Protein 6LSU (pdb70)

B-factor: mean 80.91, std 29.9, range [38.5, 230.66]

Radius of gyration: 33.86 Å; Cα contacts (8 Å, |Δi|>4): 928; chains: 1; bounding box: 69×54×103 Å

Foldseek 3Di:
DDDDDDDPCCCLPPPLLVLLCQLQPVPDVVRVLVSLVVLLVCCLPPLQSCLVRRVVSLLNSCVVCVVPPSSLLSSLQSLLLSLFNDDDDDSSPLVVLLVLLDVVQFDALCVVDVDLRGDVSNVSSLVVCLVPLVNLVSLLVQCVPPDPSSLLSSLSVLSSSLSPPVVSSLVSQVVDPVSLLSLLCLCVPPDVSSNLSSLSSLSSNLAPPLPSLVVNLVSVNLVSLLVVCVVQPQLPRFVSLSSSLSSLCSSLAVHLVSLVSCLVVPNLVSLLVSLQVCDDPPDRDDDDSRSLSSNLSSLVSLLSNLPPPDPCNLVSLVSNVVYCNLVSLLCQLPPDSHDLSSNLSSLVSNLSSQAPHCVSLVVLQVAWDWDAADPPDPCDPVSHHRIDTHRSLQVLLCCLQPVPPPHDVSNNVSSLSSVCSSCHPPVVVLVVVLVVLLVVVCCCFPVVVPCVDRHLCCQQQEADVCCLVRVSSLVSSLLVLLSLCPPPDDPSVVVLVSQQQRAGDYCVHTRLVSLLVQLLVCLPPPDVLNNLSSLLSLLSSLQVPLVSLLSNLLCVVSLVSLLVSLDDDPPDALQSNLSSLLSLLRSLLSADCPRNCGNVNSLCVSCVSQNLVNNLVSLVCNCPPHLVVPDDLDQPPQRPADADPVGDHSDRDNNSSVVVCVVCSVCSSCSSPPDD

Organism: Saccharomyces cerevisiae (strain ATCC 204508 / S288c) (NCBI:txid559292)

Secondary structure (DSSP, 8-state):
---S---HHHIIIIIHHHHHHHHHH-SSHHHHHHHHHHHHHHHHH-HHHHHHHHHHHHHHHHHHSTT-HHHHHHHHHHHHHHT---SSS-TT-HHHHHHHHHHTTS---TTT-------HHHHHHHHHHHH-HHHHHHHHHHTTSS-HHHHHHHHHHHHHHHTT-HHHHHHHHHHSTTHHHHHHHHTT-SSHHHHHHHHHHHHHHHTT-HHHHHHHHTT-HHHHHHHHHHHHTGGG--HHHHHHHHHHHHHHTT-HHHHHHHHHTT-HHHHHHHHTTT--SSS-----HHHHHHHHHHHHHHHHHT-TTSTTHHHHHHHHHTSSHHHHHHHHHH-SS--TTHHHHHHHHHHHHHTT-HHHHHHHTT-EEEEE--SS--SSTTT--SEEEEEHHHHHHHHHHH-TTTS-HHHHHHHHHHHHHHHTT-HHHHHHHHHHHHHHHHIIIIITT------HHHHHHS--TTGGGSHHHHHHHHHHHHHHH-TTSTTHHHHHHHHHT-EE----EEHHHHHHHHHHTTTT-SSSHHHHHHHHHHHHHHTT-HHHHHHHHT-HHHHHHHHHHH---TTS-HHHHHHHHHHHHHHHHT--TTSSS-HHHHHHHHHHHH-HHHHHHHHHHHHHHSGGGS----SS--SS--B-SS--BS--S-HHHHHHHHHTHHHHHTSSSS--

Structure (mmCIF, N/CA/C/O backbone):
data_6LSU
#
_entry.id   6LSU
#
_cell.length_a   104.376
_cell.length_b   104.376
_cell.length_c   231.842
_cell.angle_alpha   90.000
_cell.angle_beta   90.000
_cell.angle_gamma   120.000
#
_symmetry.space_group_name_H-M   'P 31 2 1'
#
loop_
_entity.id
_entity.type
_entity.pdbx_description
1 polymer 'Intracellular protein transport protein USO1'
2 water water
#
loop_
_atom_site.group_PDB
_atom_site.id
_atom_site.type_symbol
_atom_site.label_atom_id
_atom_site.label_alt_id
_atom_site.label_comp_id
_atom_site.label_asym_id
_atom_site.label_entity_id
_atom_site.label_seq_id
_atom_site.pdbx_PDB_ins_code
_atom_site.Cartn_x
_atom_site.Cartn_y
_atom_site.Cartn_z
_atom_site.occupancy
_atom_site.B_iso_or_equiv
_atom_site.auth_seq_id
_atom_site.auth_comp_id
_atom_site.auth_asym_id
_atom_site.auth_atom_id
_atom_site.pdbx_PDB_model_num
ATOM 1 N N . GLN A 1 10 ? -19.736 -7.143 -71.178 1.00 154.75 5 GLN A N 1
ATOM 2 C CA . GLN A 1 10 ? -19.674 -7.489 -72.635 1.00 166.05 5 GLN A CA 1
ATOM 3 C C . GLN A 1 10 ? -21.048 -7.810 -73.201 1.00 154.43 5 GLN A C 1
ATOM 4 O O . GLN A 1 10 ? -21.760 -8.614 -72.557 1.00 146.15 5 GLN A O 1
ATOM 10 N N . GLY A 1 11 ? -21.354 -7.262 -74.385 1.00 142.05 6 GLY A N 1
ATOM 11 C CA . GLY A 1 11 ? -22.593 -7.560 -75.130 1.00 138.74 6 GLY A CA 1
ATOM 12 C C . GLY A 1 11 ? -23.315 -6.300 -75.554 1.00 134.09 6 GLY A C 1
ATOM 13 O O . GLY A 1 11 ? -22.639 -5.300 -75.846 1.00 139.76 6 GLY A O 1
ATOM 14 N N . LEU A 1 12 ? -24.647 -6.362 -75.549 1.00 137.84 7 LEU A N 1
ATOM 15 C CA . LEU A 1 12 ? -25.585 -5.299 -75.990 1.00 134.03 7 LEU A CA 1
ATOM 16 C C . LEU A 1 12 ? -26.684 -5.192 -74.926 1.00 135.38 7 LEU A C 1
ATOM 17 O O . LEU A 1 12 ? -26.584 -5.910 -73.905 1.00 120.59 7 LEU A O 1
ATOM 22 N N . ILE A 1 13 ? -27.715 -4.380 -75.174 1.00 147.15 8 ILE A N 1
ATOM 23 C CA . ILE A 1 13 ? -28.795 -4.072 -74.184 1.00 152.21 8 ILE A CA 1
ATOM 24 C C . ILE A 1 13 ? -30.047 -4.934 -74.451 1.00 160.25 8 ILE A C 1
ATOM 25 O O . ILE A 1 13 ? -30.632 -5.415 -73.453 1.00 157.75 8 ILE A O 1
ATOM 30 N N . GLN A 1 14 ? -30.465 -5.116 -75.716 1.00 165.56 9 GLN A N 1
ATOM 31 C CA . GLN A 1 14 ? -31.623 -5.982 -76.102 1.00 163.63 9 GLN A CA 1
ATOM 32 C C . GLN A 1 14 ? -31.109 -7.290 -76.716 1.00 161.57 9 GLN A C 1
ATOM 33 O O . GLN A 1 14 ? -30.688 -7.268 -77.892 1.00 168.66 9 GLN A O 1
ATOM 39 N N . GLN A 1 15 ? -31.180 -8.389 -75.958 1.00 152.09 10 GLN A N 1
ATOM 40 C CA . GLN A 1 15 ? -30.769 -9.753 -76.394 1.00 150.14 10 GLN A CA 1
ATOM 41 C C . GLN A 1 15 ? -31.887 -10.739 -76.061 1.00 144.76 10 GLN A C 1
ATOM 42 O O . GLN A 1 15 ? -32.005 -11.144 -74.904 1.00 149.23 10 GLN A O 1
ATOM 48 N N . PRO A 1 16 ? -32.725 -11.179 -77.038 1.00 133.31 11 PRO A N 1
ATOM 49 C CA . PRO A 1 16 ? -33.887 -12.023 -76.728 1.00 125.91 11 PRO A CA 1
ATOM 50 C C . PRO A 1 16 ? -33.500 -13.320 -75.991 1.00 116.83 11 PRO A C 1
ATOM 51 O O . PRO A 1 16 ? -32.578 -14.015 -76.428 1.00 103.85 11 PRO A O 1
ATOM 55 N N . LYS A 1 17 ? -34.221 -13.636 -74.908 1.00 111.94 12 LYS A N 1
ATOM 56 C CA . LYS A 1 17 ? -33.855 -14.754 -73.992 1.00 109.21 12 LYS A CA 1
ATOM 57 C C . LYS A 1 17 ? -33.633 -16.017 -74.835 1.00 107.74 12 LYS A C 1
ATOM 58 O O . LYS A 1 17 ? -32.638 -16.733 -74.589 1.00 95.54 12 LYS A O 1
ATOM 64 N N . ILE A 1 18 ? -34.492 -16.230 -75.838 1.00 113.84 13 ILE A N 1
ATOM 65 C CA . ILE A 1 18 ? -34.603 -17.525 -76.572 1.00 115.34 13 ILE A CA 1
ATOM 66 C C . ILE A 1 18 ? -33.283 -17.793 -77.319 1.00 107.77 13 ILE A C 1
ATOM 67 O O . ILE A 1 18 ? -32.825 -18.962 -77.258 1.00 106.21 13 ILE A O 1
ATOM 72 N N . GLN A 1 19 ? -32.627 -16.779 -77.901 1.00 102.08 14 GLN A N 1
ATOM 73 C CA . GLN A 1 19 ? -31.324 -16.988 -78.602 1.00 110.54 14 GLN A CA 1
ATOM 74 C C . GLN A 1 19 ? -30.193 -17.284 -77.596 1.00 109.50 14 GLN A C 1
ATOM 75 O O . GLN A 1 19 ? -29.257 -18.061 -77.958 1.00 105.86 14 GLN A O 1
ATOM 81 N N . SER A 1 20 ? -30.234 -16.683 -76.400 1.00 99.67 15 SER A N 1
ATOM 82 C CA . SER A 1 20 ? -29.125 -16.720 -75.406 1.00 101.88 15 SER A CA 1
ATOM 83 C C . SER A 1 20 ? -29.007 -18.136 -74.817 1.00 94.13 15 SER A C 1
ATOM 84 O O . SER A 1 20 ? -27.860 -18.712 -74.757 1.00 81.09 15 SER A O 1
ATOM 87 N N . VAL A 1 21 ? -30.170 -18.655 -74.401 1.00 89.94 16 VAL A N 1
ATOM 88 C CA . VAL A 1 21 ? -30.389 -19.997 -73.788 1.00 94.93 16 VAL A CA 1
ATOM 89 C C . VAL A 1 21 ? -30.104 -21.084 -74.827 1.00 98.57 16 VAL A C 1
ATOM 90 O O . VAL A 1 21 ? -29.390 -22.050 -74.486 1.00 101.01 16 VAL A O 1
ATOM 94 N N . ASP A 1 22 ? -30.628 -20.923 -76.044 1.00 104.66 17 ASP A N 1
ATOM 95 C CA . ASP A 1 22 ? -30.581 -21.960 -77.106 1.00 109.80 17 ASP A CA 1
ATOM 96 C C . ASP A 1 22 ? -29.223 -21.941 -77.822 1.00 104.25 17 ASP A C 1
ATOM 97 O O . ASP A 1 22 ? -28.767 -23.045 -78.220 1.00 107.31 17 ASP A O 1
ATOM 102 N N . GLU A 1 23 ? -28.593 -20.770 -78.002 1.00 104.52 18 GLU A N 1
ATOM 103 C CA . GLU A 1 23 ? -27.411 -20.643 -78.908 1.00 103.92 18 GLU A CA 1
ATOM 104 C C . GLU A 1 23 ? -26.158 -20.258 -78.107 1.00 97.84 18 GLU A C 1
ATOM 105 O O . GLU A 1 23 ? -25.195 -21.065 -78.143 1.00 88.12 18 GLU A O 1
ATOM 111 N N . THR A 1 24 ? -26.150 -19.120 -77.396 1.00 90.33 19 THR A N 1
ATOM 112 C CA . THR A 1 24 ? -24.895 -18.502 -76.874 1.00 85.38 19 THR A CA 1
ATOM 113 C C . THR A 1 24 ? -24.359 -19.280 -75.662 1.00 76.18 19 THR A C 1
ATOM 114 O O . THR A 1 24 ? -23.193 -19.746 -75.672 1.00 67.54 19 THR A O 1
ATOM 118 N N . ILE A 1 25 ? -25.164 -19.405 -74.615 1.00 73.36 20 ILE A N 1
ATOM 119 C CA . ILE A 1 25 ? -24.697 -20.024 -73.337 1.00 73.95 20 ILE A CA 1
ATOM 120 C C . ILE A 1 25 ? -24.180 -21.441 -73.591 1.00 77.30 20 ILE A C 1
ATOM 121 O O . ILE A 1 25 ? -23.082 -21.828 -73.139 1.00 74.96 20 ILE A O 1
ATOM 126 N N . PRO A 1 26 ? -24.958 -22.266 -74.338 1.00 81.47 21 PRO A N 1
ATOM 127 C CA . PRO A 1 26 ? -24.577 -23.651 -74.633 1.00 73.96 21 PRO A CA 1
ATOM 128 C C . PRO A 1 26 ? -23.249 -23.723 -75.394 1.00 71.29 21 PRO A C 1
ATOM 129 O O . PRO A 1 26 ? -22.439 -24.611 -75.140 1.00 73.49 21 PRO A O 1
ATOM 133 N N . THR A 1 27 ? -23.061 -22.790 -76.318 1.00 68.20 22 THR A N 1
ATOM 134 C CA . THR A 1 27 ? -21.828 -22.685 -77.138 1.00 72.66 22 THR A CA 1
ATOM 135 C C . THR A 1 27 ? -20.649 -22.363 -76.226 1.00 75.10 22 THR A C 1
ATOM 136 O O . THR A 1 27 ? -19.598 -23.046 -76.315 1.00 72.14 22 THR A O 1
ATOM 140 N N . LEU A 1 28 ? -20.849 -21.362 -75.365 1.00 77.41 23 LEU A N 1
ATOM 141 C CA . LEU A 1 28 ? -19.882 -20.948 -74.322 1.00 67.59 23 LEU A CA 1
ATOM 142 C C . LEU A 1 28 ? -19.637 -22.111 -73.374 1.00 69.12 23 LEU A C 1
ATOM 143 O O . LEU A 1 28 ? -18.443 -22.397 -73.064 1.00 72.19 23 LEU A O 1
ATOM 148 N N . CYS A 1 29 ? -20.686 -22.819 -72.951 1.00 67.25 24 CYS A N 1
ATOM 149 C CA . CYS A 1 29 ? -20.463 -23.987 -72.056 1.00 73.36 24 CYS A CA 1
ATOM 150 C C . CYS A 1 29 ? -19.526 -24.987 -72.731 1.00 72.16 24 CYS A C 1
ATOM 151 O O . CYS A 1 29 ? -18.674 -25.564 -71.975 1.00 67.61 24 CYS A O 1
ATOM 154 N N . ASP A 1 30 ? -19.729 -25.200 -74.051 1.00 71.61 25 ASP A N 1
ATOM 155 C CA . ASP A 1 30 ? -18.980 -26.143 -74.932 1.00 72.57 25 ASP A CA 1
ATOM 156 C C . ASP A 1 30 ? -17.522 -25.698 -74.986 1.00 70.45 25 ASP A C 1
ATOM 157 O O . ASP A 1 30 ? -16.609 -26.531 -74.699 1.00 66.42 25 ASP A O 1
ATOM 162 N N . ARG A 1 31 ? -17.318 -24.411 -75.276 1.00 75.69 26 ARG A N 1
ATOM 163 C CA . ARG A 1 31 ? -15.982 -23.759 -75.323 1.00 85.66 26 ARG A CA 1
ATOM 164 C C . ARG A 1 31 ? -15.272 -23.904 -73.966 1.00 87.01 26 ARG A C 1
ATOM 165 O O . ARG A 1 31 ? -14.014 -24.111 -73.974 1.00 83.27 26 ARG A O 1
ATOM 173 N N . VAL A 1 32 ? -16.000 -23.767 -72.844 1.00 80.69 27 VAL A N 1
ATOM 174 C CA . VAL A 1 32 ? -15.364 -23.816 -71.482 1.00 86.93 27 VAL A CA 1
ATOM 175 C C . VAL A 1 32 ? -14.746 -25.203 -71.296 1.00 82.26 27 VAL A C 1
ATOM 176 O O . VAL A 1 32 ? -13.657 -25.323 -70.731 1.00 83.69 27 VAL A O 1
ATOM 180 N N . GLU A 1 33 ? -15.471 -26.229 -71.719 1.00 90.87 28 GLU A N 1
ATOM 181 C CA . GLU A 1 33 ? -15.085 -27.630 -71.443 1.00 94.47 28 GLU A CA 1
ATOM 182 C C . GLU A 1 33 ? -14.113 -28.139 -72.513 1.00 92.08 28 GLU A C 1
ATOM 183 O O . GLU A 1 33 ? -13.236 -28.950 -72.132 1.00 78.35 28 GLU A O 1
ATOM 189 N N . ASN A 1 34 ? -14.221 -27.670 -73.772 1.00 94.06 29 ASN A N 1
ATOM 190 C CA . ASN A 1 34 ? -13.654 -28.432 -74.922 1.00 96.88 29 ASN A CA 1
ATOM 191 C C . ASN A 1 34 ? -12.478 -27.725 -75.614 1.00 91.09 29 ASN A C 1
ATOM 192 O O . ASN A 1 34 ? -11.519 -28.445 -75.947 1.00 97.24 29 ASN A O 1
ATOM 197 N N . SER A 1 35 ? -12.510 -26.409 -75.821 1.00 85.65 30 SER A N 1
ATOM 198 C CA . SER A 1 35 ? -11.337 -25.634 -76.306 1.00 80.90 30 SER A CA 1
ATOM 199 C C . SER A 1 35 ? -10.056 -26.237 -75.711 1.00 85.65 30 SER A C 1
ATOM 200 O O . SER A 1 35 ? -10.054 -26.562 -74.513 1.00 91.97 30 SER A O 1
ATOM 203 N N . THR A 1 36 ? -9.012 -26.407 -76.522 1.00 90.51 31 THR A N 1
ATOM 204 C CA . THR A 1 36 ? -7.724 -27.074 -76.161 1.00 90.96 31 THR A CA 1
ATOM 205 C C . THR A 1 36 ? -6.713 -26.021 -75.696 1.00 92.40 31 THR A C 1
ATOM 206 O O . THR A 1 36 ? -5.604 -26.400 -75.212 1.00 81.17 31 THR A O 1
ATOM 210 N N . LEU A 1 37 ? -7.109 -24.748 -75.799 1.00 102.33 32 LEU A N 1
ATOM 211 C CA . LEU A 1 37 ? -6.320 -23.559 -75.383 1.00 105.89 32 LEU A CA 1
ATOM 212 C C . LEU A 1 37 ? -6.958 -22.950 -74.114 1.00 101.19 32 LEU A C 1
ATOM 213 O O . LEU A 1 37 ? -8.077 -22.380 -74.192 1.00 85.97 32 LEU A O 1
ATOM 218 N N . ILE A 1 38 ? -6.270 -23.071 -72.966 1.00 106.07 33 ILE A N 1
ATOM 219 C CA . ILE A 1 38 ? -6.671 -22.458 -71.655 1.00 100.98 33 ILE A CA 1
ATOM 220 C C . ILE A 1 38 ? -7.139 -21.022 -71.917 1.00 98.56 33 ILE A C 1
ATOM 221 O O . ILE A 1 38 ? -8.214 -20.652 -71.402 1.00 111.54 33 ILE A O 1
ATOM 226 N N . SER A 1 39 ? -6.406 -20.279 -72.738 1.00 85.42 34 SER A N 1
ATOM 227 C CA . SER A 1 39 ? -6.745 -18.900 -73.166 1.00 93.87 34 SER A CA 1
ATOM 228 C C . SER A 1 39 ? -8.229 -18.824 -73.580 1.00 92.73 34 SER A C 1
ATOM 229 O O . SER A 1 39 ? -8.915 -17.893 -73.145 1.00 85.14 34 SER A O 1
ATOM 232 N N . ASP A 1 40 ? -8.736 -19.762 -74.381 1.00 94.77 35 ASP A N 1
ATOM 233 C CA . ASP A 1 40 ? -10.108 -19.657 -74.955 1.00 102.11 35 ASP A CA 1
ATOM 234 C C . ASP A 1 40 ? -11.123 -20.227 -73.960 1.00 90.35 35 ASP A C 1
ATOM 235 O O . ASP A 1 40 ? -12.267 -19.704 -73.907 1.00 78.54 35 ASP A O 1
ATOM 240 N N . ARG A 1 41 ? -10.732 -21.259 -73.210 1.00 86.88 36 ARG A N 1
ATOM 241 C CA . ARG A 1 41 ? -11.549 -21.809 -72.101 1.00 86.04 36 ARG A CA 1
ATOM 242 C C . ARG A 1 41 ? -11.818 -20.705 -71.075 1.00 91.59 36 ARG A C 1
ATOM 243 O O . ARG A 1 41 ? -13.021 -20.373 -70.834 1.00 77.68 36 ARG A O 1
ATOM 251 N N . ARG A 1 42 ? -10.730 -20.165 -70.511 1.00 85.72 37 ARG A N 1
ATOM 252 C CA . ARG A 1 42 ? -10.736 -18.945 -69.663 1.00 84.13 37 ARG A CA 1
ATOM 253 C C . ARG A 1 42 ? -11.717 -17.938 -70.279 1.00 75.07 37 ARG A C 1
ATOM 254 O O . ARG A 1 42 ? -12.702 -17.605 -69.615 1.00 87.58 37 ARG A O 1
ATOM 262 N N . SER A 1 43 ? -11.566 -17.552 -71.540 1.00 69.43 38 SER A N 1
ATOM 263 C CA . SER A 1 43 ? -12.429 -16.505 -72.179 1.00 71.85 38 SER A CA 1
ATOM 264 C C . SER A 1 43 ? -13.901 -16.954 -72.191 1.00 74.28 38 SER A C 1
ATOM 265 O O . SER A 1 43 ? -14.795 -16.093 -72.113 1.00 70.73 38 SER A O 1
ATOM 268 N N . ALA A 1 44 ? -14.165 -18.263 -72.333 1.00 74.68 39 ALA A N 1
ATOM 269 C CA . ALA A 1 44 ? -15.549 -18.792 -72.374 1.00 73.70 39 ALA A CA 1
ATOM 270 C C . ALA A 1 44 ? -16.189 -18.598 -71.002 1.00 69.73 39 ALA A C 1
ATOM 271 O O . ALA A 1 44 ? -17.341 -18.120 -70.943 1.00 66.17 39 ALA A O 1
ATOM 273 N N . VAL A 1 45 ? -15.427 -18.888 -69.941 1.00 71.51 40 VAL A N 1
ATOM 274 C CA . VAL A 1 45 ? -15.840 -18.635 -68.525 1.00 69.21 40 VAL A CA 1
ATOM 275 C C . VAL A 1 45 ? -16.249 -17.170 -68.338 1.00 68.31 40 VAL A C 1
ATOM 276 O O . VAL A 1 45 ? -17.239 -16.941 -67.632 1.00 74.96 40 VAL A O 1
ATOM 280 N N . LEU A 1 46 ? -15.548 -16.208 -68.935 1.00 65.62 41 LEU A N 1
ATOM 281 C CA . LEU A 1 46 ? -15.868 -14.785 -68.696 1.00 69.68 41 LEU A CA 1
ATOM 282 C C . LEU A 1 46 ? -17.137 -14.460 -69.458 1.00 68.47 41 LEU A C 1
ATOM 283 O O . LEU A 1 46 ? -17.969 -13.665 -68.927 1.00 68.65 41 LEU A O 1
ATOM 288 N N . GLY A 1 47 ? -17.313 -15.098 -70.611 1.00 67.36 42 GLY A N 1
ATOM 289 C CA . GLY A 1 47 ? -18.585 -15.045 -71.348 1.00 66.83 42 GLY A CA 1
ATOM 290 C C . GLY A 1 47 ? -19.728 -15.536 -70.489 1.00 62.97 42 GLY A C 1
ATOM 291 O O . GLY A 1 47 ? -20.751 -14.852 -70.410 1.00 71.25 42 GLY A O 1
ATOM 292 N N . LEU A 1 48 ? -19.549 -16.657 -69.804 1.00 63.46 43 LEU A N 1
ATOM 293 C CA . LEU A 1 48 ? -20.587 -17.191 -68.890 1.00 69.13 43 LEU A CA 1
ATOM 294 C C . LEU A 1 48 ? -20.796 -16.202 -67.734 1.00 75.40 43 LEU A C 1
ATOM 295 O O . LEU A 1 48 ? -21.977 -15.943 -67.359 1.00 67.82 43 LEU A O 1
ATOM 300 N N . LYS A 1 49 ? -19.695 -15.650 -67.201 1.00 74.82 44 LYS A N 1
ATOM 301 C CA . LYS A 1 49 ? -19.727 -14.747 -66.018 1.00 72.35 44 LYS A CA 1
ATOM 302 C C . LYS A 1 49 ? -20.665 -13.576 -66.330 1.00 69.13 44 LYS A C 1
ATOM 303 O O . LYS A 1 49 ? -21.529 -13.260 -65.491 1.00 69.13 44 LYS A O 1
ATOM 309 N N . ALA A 1 50 ? -20.565 -12.995 -67.524 1.00 61.34 45 ALA A N 1
ATOM 310 C CA . ALA A 1 50 ? -21.452 -11.896 -67.973 1.00 71.72 45 ALA A CA 1
ATOM 311 C C . ALA A 1 50 ? -22.926 -12.349 -67.965 1.00 77.63 45 ALA A C 1
ATOM 312 O O . ALA A 1 50 ? -23.786 -11.627 -67.426 1.00 84.07 45 ALA A O 1
ATOM 314 N N . PHE A 1 51 ? -23.249 -13.507 -68.540 1.00 81.18 46 PHE A N 1
ATOM 315 C CA . PHE A 1 51 ? -24.661 -13.997 -68.607 1.00 78.54 46 PHE A CA 1
ATOM 316 C C . PHE A 1 51 ? -25.211 -14.359 -67.212 1.00 72.24 46 PHE A C 1
ATOM 317 O O . PHE A 1 51 ? -26.473 -14.433 -67.034 1.00 73.23 46 PHE A O 1
ATOM 325 N N . SER A 1 52 ? -24.321 -14.635 -66.261 1.00 61.55 47 SER A N 1
ATOM 326 C CA . SER A 1 52 ? -24.691 -15.061 -64.892 1.00 70.53 47 SER A CA 1
ATOM 327 C C . SER A 1 52 ? -25.518 -13.991 -64.194 1.00 72.85 47 SER A C 1
ATOM 328 O O . SER A 1 52 ? -26.345 -14.378 -63.352 1.00 73.72 47 SER A O 1
ATOM 331 N N . ARG A 1 53 ? -25.324 -12.723 -64.551 1.00 82.28 48 ARG A N 1
ATOM 332 C CA . ARG A 1 53 ? -26.056 -11.605 -63.912 1.00 89.57 48 ARG A CA 1
ATOM 333 C C . ARG A 1 53 ? -27.517 -11.696 -64.384 1.00 88.44 48 ARG A C 1
ATOM 334 O O . ARG A 1 53 ? -28.395 -11.784 -63.506 1.00 90.92 48 ARG A O 1
ATOM 342 N N . GLN A 1 54 ? -27.779 -11.774 -65.698 1.00 98.29 49 GLN A N 1
ATOM 343 C CA . GLN A 1 54 ? -29.168 -11.875 -66.252 1.00 101.38 49 GLN A CA 1
ATOM 344 C C . GLN A 1 54 ? -29.661 -13.330 -66.182 1.00 90.52 49 GLN A C 1
ATOM 345 O O . GLN A 1 54 ? -30.739 -13.528 -65.607 1.00 75.02 49 GLN A O 1
ATOM 351 N N . TYR A 1 55 ? -28.919 -14.313 -66.735 1.00 82.23 50 TYR A N 1
ATOM 352 C CA . TYR A 1 55 ? -29.467 -15.679 -66.988 1.00 80.31 50 TYR A CA 1
ATOM 353 C C . TYR A 1 55 ? -28.885 -16.699 -66.013 1.00 77.61 50 TYR A C 1
ATOM 354 O O . TYR A 1 55 ? -28.436 -17.780 -66.425 1.00 78.64 50 TYR A O 1
ATOM 363 N N . ARG A 1 56 ? -28.991 -16.370 -64.727 1.00 73.40 51 ARG A N 1
ATOM 364 C CA . ARG A 1 56 ? -28.442 -17.173 -63.615 1.00 70.39 51 ARG A CA 1
ATOM 365 C C . ARG A 1 56 ? -28.742 -18.661 -63.861 1.00 78.66 51 ARG A C 1
ATOM 366 O O . ARG A 1 56 ? -27.750 -19.459 -63.991 1.00 76.15 51 ARG A O 1
ATOM 374 N N . GLU A 1 57 ? -30.032 -19.025 -63.944 1.00 77.15 52 GLU A N 1
ATOM 375 C CA . GLU A 1 57 ? -30.487 -20.448 -63.866 1.00 82.50 52 GLU A CA 1
ATOM 376 C C . GLU A 1 57 ? -30.166 -21.161 -65.195 1.00 73.90 52 GLU A C 1
ATOM 377 O O . GLU A 1 57 ? -29.580 -22.273 -65.184 1.00 74.22 52 GLU A O 1
ATOM 383 N N . SER A 1 58 ? -30.401 -20.522 -66.329 1.00 70.35 53 SER A N 1
ATOM 384 C CA . SER A 1 58 ? -29.891 -21.048 -67.633 1.00 71.91 53 SER A CA 1
ATOM 385 C C . SER A 1 58 ? -28.423 -21.490 -67.484 1.00 76.02 53 SER A C 1
ATOM 386 O O . SER A 1 58 ? -28.107 -22.637 -67.901 1.00 84.49 53 SER A O 1
ATOM 389 N N . VAL A 1 59 ? -27.551 -20.670 -66.869 1.00 73.51 54 VAL A N 1
ATOM 390 C CA . VAL A 1 59 ? -26.076 -20.943 -66.775 1.00 65.06 54 VAL A CA 1
ATOM 391 C C . VAL A 1 59 ? -25.865 -22.031 -65.729 1.00 65.63 54 VAL A C 1
ATOM 392 O O . VAL A 1 59 ? -24.914 -22.821 -65.839 1.00 64.50 54 VAL A O 1
ATOM 396 N N . ILE A 1 60 ? -26.725 -22.103 -64.725 1.00 70.68 55 ILE A N 1
ATOM 397 C CA . ILE A 1 60 ? -26.549 -23.163 -63.702 1.00 76.26 55 ILE A CA 1
ATOM 398 C C . ILE A 1 60 ? -26.751 -24.522 -64.387 1.00 76.78 55 ILE A C 1
ATOM 399 O O . ILE A 1 60 ? -25.862 -25.360 -64.239 1.00 73.33 55 ILE A O 1
ATOM 404 N N . ALA A 1 61 ? -27.856 -24.688 -65.127 1.00 81.58 56 ALA A N 1
ATOM 405 C CA . ALA A 1 61 ? -28.282 -25.918 -65.850 1.00 78.48 56 ALA A CA 1
ATOM 406 C C . ALA A 1 61 ? -27.270 -26.298 -66.933 1.00 72.77 56 ALA A C 1
ATOM 407 O O . ALA A 1 61 ? -26.779 -27.436 -66.931 1.00 81.19 56 ALA A O 1
ATOM 409 N N . SER A 1 62 ? -26.953 -25.336 -67.789 1.00 68.70 57 SER A N 1
ATOM 410 C CA . SER A 1 62 ? -25.992 -25.457 -68.909 1.00 68.40 57 SER A CA 1
ATOM 411 C C . SER A 1 62 ? -24.538 -25.470 -68.407 1.00 72.89 57 SER A C 1
ATOM 412 O O . SER A 1 62 ? -23.752 -26.291 -68.917 1.00 73.78 57 SER A O 1
ATOM 415 N N . GLY A 1 63 ? -24.173 -24.578 -67.461 1.00 75.32 58 GLY A N 1
ATOM 416 C CA . GLY A 1 63 ? -22.782 -24.105 -67.249 1.00 67.64 58 GLY A CA 1
ATOM 417 C C . GLY A 1 63 ? -22.089 -24.820 -66.103 1.00 64.36 58 GLY A C 1
ATOM 418 O O . GLY A 1 63 ? -20.838 -24.931 -66.124 1.00 59.31 58 GLY A O 1
ATOM 419 N N . LEU A 1 64 ? -22.867 -25.368 -65.162 1.00 62.15 59 LEU A N 1
ATOM 420 C CA . LEU A 1 64 ? -22.313 -25.684 -63.836 1.00 66.41 59 LEU A CA 1
ATOM 421 C C . LEU A 1 64 ? -21.293 -26.810 -63.964 1.00 67.31 59 LEU A C 1
ATOM 422 O O . LEU A 1 64 ? -20.171 -26.638 -63.447 1.00 76.47 59 LEU A O 1
ATOM 427 N N . LYS A 1 65 ? -21.670 -27.924 -64.584 1.00 79.87 60 LYS A N 1
ATOM 428 C CA . LYS A 1 65 ? -20.817 -29.149 -64.633 1.00 82.18 60 LYS A CA 1
ATOM 429 C C . LYS A 1 65 ? -19.551 -28.848 -65.423 1.00 68.98 60 LYS A C 1
ATOM 430 O O . LYS A 1 65 ? -18.472 -29.242 -64.980 1.00 65.72 60 LYS A O 1
ATOM 436 N N . PRO A 1 66 ? -19.660 -28.154 -66.584 1.00 61.07 61 PRO A N 1
ATOM 437 C CA . PRO A 1 66 ? -18.491 -27.663 -67.314 1.00 65.32 61 PRO A CA 1
ATOM 438 C C . PRO A 1 66 ? -17.559 -26.782 -66.451 1.00 65.88 61 PRO A C 1
ATOM 439 O O . PRO A 1 66 ? -16.349 -27.025 -66.448 1.00 61.83 61 PRO A O 1
ATOM 443 N N . LEU A 1 67 ? -18.127 -25.774 -65.788 1.00 66.43 62 LEU A N 1
ATOM 444 C CA . LEU A 1 67 ? -17.420 -24.849 -64.858 1.00 68.45 62 LEU A CA 1
ATOM 445 C C . LEU A 1 67 ? -16.631 -25.668 -63.825 1.00 67.57 62 LEU A C 1
ATOM 446 O O . LEU A 1 67 ? -15.407 -25.483 -63.669 1.00 60.91 62 LEU A O 1
ATOM 451 N N . LEU A 1 68 ? -17.314 -26.586 -63.167 1.00 66.36 63 LEU A N 1
ATOM 452 C CA . LEU A 1 68 ? -16.665 -27.455 -62.164 1.00 76.34 63 LEU A CA 1
ATOM 453 C C . LEU A 1 68 ? -15.631 -28.380 -62.829 1.00 80.17 63 LEU A C 1
ATOM 454 O O . LEU A 1 68 ? -14.575 -28.697 -62.167 1.00 81.44 63 LEU A O 1
ATOM 459 N N . ASN A 1 69 ? -15.875 -28.815 -64.067 1.00 79.29 64 ASN A N 1
ATOM 460 C CA . ASN A 1 69 ? -14.931 -29.710 -64.788 1.00 74.75 64 ASN A CA 1
ATOM 461 C C . ASN A 1 69 ? -13.704 -28.871 -65.130 1.00 73.97 64 ASN A C 1
ATOM 462 O O . ASN A 1 69 ? -12.589 -29.266 -64.747 1.00 65.49 64 ASN A O 1
ATOM 467 N N . THR A 1 70 ? -13.895 -27.720 -65.780 1.00 67.61 65 THR A N 1
ATOM 468 C CA . THR A 1 70 ? -12.765 -26.821 -66.136 1.00 72.63 65 THR A CA 1
ATOM 469 C C . THR A 1 70 ? -12.007 -26.359 -64.875 1.00 79.18 65 THR A C 1
ATOM 470 O O . THR A 1 70 ? -10.768 -26.066 -64.987 1.00 83.90 65 THR A O 1
ATOM 474 N N . LEU A 1 71 ? -12.672 -26.296 -63.712 1.00 73.71 66 LEU A N 1
ATOM 475 C CA . LEU A 1 71 ? -12.017 -25.886 -62.448 1.00 70.12 66 LEU A CA 1
ATOM 476 C C . LEU A 1 71 ? -11.017 -26.972 -62.003 1.00 71.42 66 LEU A C 1
ATOM 477 O O . LEU A 1 71 ? -9.903 -26.617 -61.605 1.00 76.21 66 LEU A O 1
ATOM 482 N N . LYS A 1 72 ? -11.378 -28.257 -62.048 1.00 80.73 67 LYS A N 1
ATOM 483 C CA . LYS A 1 72 ? -10.423 -29.374 -61.765 1.00 80.26 67 LYS A CA 1
ATOM 484 C C . LYS A 1 72 ? -9.275 -29.434 -62.784 1.00 81.80 67 LYS A C 1
ATOM 485 O O . LYS A 1 72 ? -8.176 -29.815 -62.351 1.00 86.12 67 LYS A O 1
ATOM 491 N N . ARG A 1 73 ? -9.512 -29.088 -64.063 1.00 80.52 68 ARG A N 1
ATOM 492 C CA . ARG A 1 73 ? -8.473 -29.102 -65.131 1.00 94.10 68 ARG A CA 1
ATOM 493 C C . ARG A 1 73 ? -7.509 -27.909 -64.942 1.00 92.18 68 ARG A C 1
ATOM 494 O O . ARG A 1 73 ? -6.290 -28.146 -64.891 1.00 93.72 68 ARG A O 1
ATOM 502 N N . ASP A 1 74 ? -8.026 -26.679 -64.817 1.00 90.17 69 ASP A N 1
ATOM 503 C CA . ASP A 1 74 ? -7.227 -25.426 -64.932 1.00 90.28 69 ASP A CA 1
ATOM 504 C C . ASP A 1 74 ? -6.711 -24.980 -63.556 1.00 83.43 69 ASP A C 1
ATOM 505 O O . ASP A 1 74 ? -6.232 -23.846 -63.438 1.00 74.89 69 ASP A O 1
ATOM 510 N N . TYR A 1 75 ? -6.722 -25.873 -62.568 1.00 86.83 70 TYR A N 1
ATOM 511 C CA . TYR A 1 75 ? -6.599 -25.515 -61.133 1.00 94.27 70 TYR A CA 1
ATOM 512 C C . TYR A 1 75 ? -5.238 -24.883 -60.812 1.00 93.44 70 TYR A C 1
ATOM 513 O O . TYR A 1 75 ? -5.173 -24.208 -59.754 1.00 99.56 70 TYR A O 1
ATOM 522 N N . MET A 1 76 ? -4.208 -25.075 -61.649 1.00 85.74 71 MET A N 1
ATOM 523 C CA . MET A 1 76 ? -2.880 -24.419 -61.470 1.00 85.22 71 MET A CA 1
ATOM 524 C C . MET A 1 76 ? -2.867 -23.045 -62.150 1.00 82.02 71 MET A C 1
ATOM 525 O O . MET A 1 76 ? -1.892 -22.295 -61.929 1.00 84.59 71 MET A O 1
ATOM 530 N N . ASP A 1 77 ? -3.903 -22.707 -62.923 1.00 76.75 72 ASP A N 1
ATOM 531 C CA . ASP A 1 77 ? -4.020 -21.375 -63.572 1.00 83.75 72 ASP A CA 1
ATOM 532 C C . ASP A 1 77 ? -4.836 -20.404 -62.697 1.00 90.75 72 ASP A C 1
ATOM 533 O O . ASP A 1 77 ? -6.058 -20.605 -62.521 1.00 87.93 72 ASP A O 1
ATOM 538 N N . GLU A 1 78 ? -4.192 -19.342 -62.214 1.00 90.71 73 GLU A N 1
ATOM 539 C CA . GLU A 1 78 ? -4.792 -18.418 -61.220 1.00 81.89 73 GLU A CA 1
ATOM 540 C C . GLU A 1 78 ? -5.975 -17.661 -61.833 1.00 80.63 73 GLU A C 1
ATOM 541 O O . GLU A 1 78 ? -7.041 -17.603 -61.164 1.00 89.01 73 GLU A O 1
ATOM 547 N N . ASP A 1 79 ? -5.842 -17.151 -63.048 1.00 74.87 74 ASP A N 1
ATOM 548 C CA . ASP A 1 79 ? -6.926 -16.351 -63.681 1.00 81.34 74 ASP A CA 1
ATOM 549 C C . ASP A 1 79 ? -8.117 -17.283 -63.978 1.00 80.41 74 ASP A C 1
ATOM 550 O O . ASP A 1 79 ? -9.292 -16.807 -63.975 1.00 76.58 74 ASP A O 1
ATOM 555 N N . SER A 1 80 ? -7.852 -18.572 -64.179 1.00 75.13 75 SER A N 1
ATOM 556 C CA . SER A 1 80 ? -8.908 -19.561 -64.524 1.00 78.43 75 SER A CA 1
ATOM 557 C C . SER A 1 80 ? -9.743 -19.899 -63.286 1.00 72.67 75 SER A C 1
ATOM 558 O O . SER A 1 80 ? -10.996 -19.834 -63.398 1.00 64.83 75 SER A O 1
ATOM 561 N N . VAL A 1 81 ? -9.054 -20.286 -62.190 1.00 65.27 76 VAL A N 1
ATOM 562 C CA . VAL A 1 81 ? -9.629 -20.505 -60.837 1.00 64.15 76 VAL A CA 1
ATOM 563 C C . VAL A 1 81 ? -10.377 -19.237 -60.397 1.00 65.07 76 VAL A C 1
ATOM 564 O O . VAL A 1 81 ? -11.487 -19.342 -59.855 1.00 64.70 76 VAL A O 1
ATOM 568 N N . LYS A 1 82 ? -9.784 -18.064 -60.559 1.00 62.86 77 LYS A N 1
ATOM 569 C CA . LYS A 1 82 ? -10.395 -16.843 -59.974 1.00 62.83 77 LYS A CA 1
ATOM 570 C C . LYS A 1 82 ? -11.726 -16.602 -60.701 1.00 62.96 77 LYS A C 1
ATOM 571 O O . LYS A 1 82 ? -12.737 -16.385 -60.011 1.00 73.01 77 LYS A O 1
ATOM 577 N N . ALA A 1 83 ? -11.761 -16.722 -62.025 1.00 62.42 78 ALA A N 1
ATOM 578 C CA . ALA A 1 83 ? -12.941 -16.389 -62.855 1.00 63.06 78 ALA A CA 1
ATOM 579 C C . ALA A 1 83 ? -14.079 -17.403 -62.619 1.00 62.73 78 ALA A C 1
ATOM 580 O O . ALA A 1 83 ? -15.304 -17.030 -62.655 1.00 53.12 78 ALA A O 1
ATOM 582 N N . ILE A 1 84 ? -13.721 -18.649 -62.336 1.00 57.35 79 ILE A N 1
ATOM 583 C CA . ILE A 1 84 ? -14.765 -19.683 -62.107 1.00 59.79 79 ILE A CA 1
ATOM 584 C C . ILE A 1 84 ? -15.367 -19.451 -60.718 1.00 56.76 79 ILE A C 1
ATOM 585 O O . ILE A 1 84 ? -16.624 -19.425 -60.612 1.00 56.23 79 ILE A O 1
ATOM 590 N N . LEU A 1 85 ? -14.512 -19.201 -59.718 1.00 56.15 80 LEU A N 1
ATOM 591 C CA . LEU A 1 85 ? -14.972 -18.887 -58.331 1.00 55.22 80 LEU A CA 1
ATOM 592 C C . LEU A 1 85 ? -15.881 -17.642 -58.398 1.00 53.16 80 LEU A C 1
ATOM 593 O O . LEU A 1 85 ? -16.969 -17.686 -57.779 1.00 50.89 80 LEU A O 1
ATOM 598 N N . GLU A 1 86 ? -15.517 -16.590 -59.136 1.00 48.61 81 GLU A N 1
ATOM 599 C CA . GLU A 1 86 ? -16.403 -15.399 -59.156 1.00 54.83 81 GLU A CA 1
ATOM 600 C C . GLU A 1 86 ? -17.736 -15.849 -59.746 1.00 59.49 81 GLU A C 1
ATOM 601 O O . GLU A 1 86 ? -18.810 -15.430 -59.203 1.00 59.69 81 GLU A O 1
ATOM 607 N N . THR A 1 87 ? -17.693 -16.703 -60.766 1.00 64.40 82 THR A N 1
ATOM 608 C CA . THR A 1 87 ? -18.907 -17.062 -61.551 1.00 64.56 82 THR A CA 1
ATOM 609 C C . THR A 1 87 ? -19.818 -17.878 -60.636 1.00 57.50 82 THR A C 1
ATOM 610 O O . THR A 1 87 ? -21.035 -17.515 -60.507 1.00 52.33 82 THR A O 1
ATOM 614 N N . ILE A 1 88 ? -19.267 -18.842 -59.916 1.00 53.33 83 ILE A N 1
ATOM 615 C CA . ILE A 1 88 ? -20.108 -19.673 -59.009 1.00 55.91 83 ILE A CA 1
ATOM 616 C C . ILE A 1 88 ? -20.758 -18.797 -57.939 1.00 61.15 83 ILE A C 1
ATOM 617 O O . ILE A 1 88 ? -21.963 -19.003 -57.625 1.00 62.19 83 ILE A O 1
ATOM 622 N N . LEU A 1 89 ? -19.967 -17.881 -57.367 1.00 62.38 84 LEU A N 1
ATOM 623 C CA . LEU A 1 89 ? -20.421 -16.965 -56.295 1.00 56.26 84 LEU A CA 1
ATOM 624 C C . LEU A 1 89 ? -21.532 -16.078 -56.840 1.00 55.65 84 LEU A C 1
ATOM 625 O O . LEU A 1 89 ? -22.489 -15.799 -56.109 1.00 54.68 84 LEU A O 1
ATOM 630 N N . ILE A 1 90 ? -21.418 -15.649 -58.092 1.00 55.84 85 ILE A N 1
ATOM 631 C CA . ILE A 1 90 ? -22.510 -14.811 -58.665 1.00 57.86 85 ILE A CA 1
ATOM 632 C C . ILE A 1 90 ? -23.767 -15.676 -58.744 1.00 60.17 85 ILE A C 1
ATOM 633 O O . ILE A 1 90 ? -24.875 -15.234 -58.333 1.00 63.83 85 ILE A O 1
ATOM 638 N N . LEU A 1 91 ? -23.577 -16.922 -59.160 1.00 62.95 86 LEU A N 1
ATOM 639 C CA . LEU A 1 91 ? -24.713 -17.823 -59.448 1.00 64.41 86 LEU A CA 1
ATOM 640 C C . LEU A 1 91 ? -25.453 -18.159 -58.154 1.00 61.44 86 LEU A C 1
ATOM 641 O O . LEU A 1 91 ? -26.709 -18.316 -58.210 1.00 64.02 86 LEU A O 1
ATOM 646 N N . PHE A 1 92 ? -24.755 -18.161 -57.025 1.00 58.01 87 PHE A N 1
ATOM 647 C CA . PHE A 1 92 ? -25.307 -18.687 -55.749 1.00 62.02 87 PHE A CA 1
ATOM 648 C C . PHE A 1 92 ? -26.705 -18.138 -55.395 1.00 55.74 87 PHE A C 1
ATOM 649 O O . PHE A 1 92 ? -27.526 -18.933 -54.878 1.00 56.95 87 PHE A O 1
ATOM 657 N N . ILE A 1 93 ? -26.997 -16.870 -55.665 1.00 58.88 88 ILE A N 1
ATOM 658 C CA . ILE A 1 93 ? -28.297 -16.224 -55.299 1.00 63.90 88 ILE A CA 1
ATOM 659 C C . ILE A 1 93 ? -28.632 -15.213 -56.375 1.00 65.02 88 ILE A C 1
ATOM 660 O O . ILE A 1 93 ? -27.674 -14.592 -56.866 1.00 65.17 88 ILE A O 1
ATOM 665 N N . ARG A 1 94 ? -29.921 -15.072 -56.735 1.00 78.92 89 ARG A N 1
ATOM 666 C CA . ARG A 1 94 ? -30.385 -13.906 -57.537 1.00 93.75 89 ARG A CA 1
ATOM 667 C C . ARG A 1 94 ? -29.993 -12.651 -56.740 1.00 98.18 89 ARG A C 1
ATOM 668 O O . ARG A 1 94 ? -28.943 -12.037 -57.089 1.00 112.88 89 ARG A O 1
ATOM 676 N N . GLY A 1 95 ? -30.704 -12.342 -55.658 1.00 86.83 90 GLY A N 1
ATOM 677 C CA . GLY A 1 95 ? -30.218 -11.353 -54.670 1.00 95.49 90 GLY A CA 1
ATOM 678 C C . GLY A 1 95 ? -30.825 -9.968 -54.843 1.00 92.84 90 GLY A C 1
ATOM 679 O O . GLY A 1 95 ? -30.837 -9.464 -55.984 1.00 78.45 90 GLY A O 1
ATOM 680 N N . ASP A 1 96 ? -31.300 -9.404 -53.721 1.00 103.66 91 ASP A N 1
ATOM 681 C CA . ASP A 1 96 ? -31.908 -8.052 -53.574 1.00 109.78 91 ASP A CA 1
ATOM 682 C C . ASP A 1 96 ? -30.802 -6.991 -53.610 1.00 99.79 91 ASP A C 1
ATOM 683 O O . ASP A 1 96 ? -30.979 -6.002 -54.345 1.00 105.75 91 ASP A O 1
ATOM 688 N N . GLY A 1 97 ? -29.714 -7.231 -52.866 1.00 89.63 92 GLY A N 1
ATOM 689 C CA . GLY A 1 97 ? -28.637 -6.272 -52.537 1.00 88.34 92 GLY A CA 1
ATOM 690 C C . GLY A 1 97 ? -27.793 -5.812 -53.723 1.00 78.74 92 GLY A C 1
ATOM 691 O O . GLY A 1 97 ? -28.129 -6.065 -54.899 1.00 81.97 92 GLY A O 1
ATOM 692 N N . HIS A 1 98 ? -26.685 -5.163 -53.400 1.00 76.66 93 HIS A N 1
ATOM 693 C CA . HIS A 1 98 ? -25.807 -4.416 -54.332 1.00 66.94 93 HIS A CA 1
ATOM 694 C C . HIS A 1 98 ? -24.667 -5.281 -54.868 1.00 60.91 93 HIS A C 1
ATOM 695 O O . HIS A 1 98 ? -24.024 -4.829 -55.784 1.00 68.81 93 HIS A O 1
ATOM 702 N N . ASP A 1 99 ? -24.375 -6.416 -54.251 1.00 63.61 94 ASP A N 1
ATOM 703 C CA . ASP A 1 99 ? -23.268 -7.326 -54.646 1.00 55.58 94 ASP A CA 1
ATOM 704 C C . ASP A 1 99 ? -23.875 -8.553 -55.335 1.00 62.74 94 ASP A C 1
ATOM 705 O O . ASP A 1 99 ? -24.549 -9.368 -54.649 1.00 64.56 94 ASP A O 1
ATOM 710 N N . ASP A 1 100 ? -23.533 -8.762 -56.602 1.00 59.94 95 ASP A N 1
ATOM 711 C CA . ASP A 1 100 ? -23.935 -9.938 -57.394 1.00 60.98 95 ASP A CA 1
ATOM 712 C C . ASP A 1 100 ? -23.391 -11.217 -56.776 1.00 62.59 95 ASP A C 1
ATOM 713 O O . ASP A 1 100 ? -24.018 -12.318 -57.022 1.00 62.20 95 ASP A O 1
ATOM 718 N N . LEU A 1 101 ? -22.274 -11.105 -56.047 1.00 59.06 96 LEU A N 1
ATOM 719 C CA . LEU A 1 101 ? -21.656 -12.273 -55.373 1.00 51.46 96 LEU A CA 1
ATOM 720 C C . LEU A 1 101 ? -22.282 -12.463 -54.015 1.00 43.43 96 LEU A C 1
ATOM 721 O O . LEU A 1 101 ? -21.876 -13.409 -53.381 1.00 47.97 96 LEU A O 1
ATOM 726 N N . THR A 1 102 ? -23.172 -11.557 -53.602 1.00 46.60 97 THR A N 1
ATOM 727 C CA . THR A 1 102 ? -23.911 -11.519 -52.301 1.00 49.91 97 THR A CA 1
ATOM 728 C C . THR A 1 102 ? -22.980 -11.784 -51.123 1.00 51.11 97 THR A C 1
ATOM 729 O O . THR A 1 102 ? -23.411 -12.464 -50.198 1.00 56.00 97 THR A O 1
ATOM 733 N N . ARG A 1 103 ? -21.765 -11.237 -51.123 1.00 52.34 98 ARG A N 1
ATOM 734 C CA . ARG A 1 103 ? -20.773 -11.519 -50.040 1.00 52.46 98 ARG A CA 1
ATOM 735 C C . ARG A 1 103 ? -21.297 -11.014 -48.697 1.00 50.84 98 ARG A C 1
ATOM 736 O O . ARG A 1 103 ? -21.125 -11.727 -47.733 1.00 56.44 98 ARG A O 1
ATOM 744 N N . GLY A 1 104 ? -21.946 -9.850 -48.633 1.00 49.76 99 GLY A N 1
ATOM 745 C CA . GLY A 1 104 ? -22.608 -9.345 -47.419 1.00 49.96 99 GLY A CA 1
ATOM 746 C C . GLY A 1 104 ? -23.601 -10.329 -46.840 1.00 51.36 99 GLY A C 1
ATOM 747 O O . GLY A 1 104 ? -23.499 -10.675 -45.648 1.00 59.68 99 GLY A O 1
ATOM 748 N N . TRP A 1 105 ? -24.502 -10.847 -47.660 1.00 54.79 100 TRP A N 1
ATOM 749 C CA . TRP A 1 105 ? -25.417 -11.953 -47.295 1.00 52.02 100 TRP A CA 1
ATOM 750 C C . TRP A 1 105 ? -24.625 -13.161 -46.741 1.00 54.13 100 TRP A C 1
ATOM 751 O O . TRP A 1 105 ? -25.026 -13.768 -45.722 1.00 55.95 100 TRP A O 1
ATOM 762 N N . ILE A 1 106 ? -23.503 -13.530 -47.364 1.00 55.76 101 ILE A N 1
ATOM 763 C CA . ILE A 1 106 ? -22.766 -14.766 -46.961 1.00 54.04 101 ILE A CA 1
ATOM 764 C C . ILE A 1 106 ? -22.239 -14.576 -45.549 1.00 55.93 101 ILE A C 1
ATOM 765 O O . ILE A 1 106 ? -22.477 -15.490 -44.699 1.00 53.72 101 ILE A O 1
ATOM 770 N N . SER A 1 107 ? -21.599 -13.430 -45.291 1.00 59.40 102 SER A N 1
ATOM 771 C CA . SER A 1 107 ? -21.044 -13.111 -43.940 1.00 59.44 102 SER A CA 1
ATOM 772 C C . SER A 1 107 ? -22.164 -13.127 -42.915 1.00 59.46 102 SER A C 1
ATOM 773 O O . SER A 1 107 ? -22.051 -13.930 -41.943 1.00 58.32 102 SER A O 1
ATOM 776 N N . GLN A 1 108 ? -23.243 -12.381 -43.187 1.00 62.54 103 GLN A N 1
ATOM 777 C CA . GLN A 1 108 ? -24.429 -12.271 -42.286 1.00 63.38 103 GLN A CA 1
ATOM 778 C C . GLN A 1 108 ? -24.963 -13.666 -41.957 1.00 58.38 103 GLN A C 1
ATOM 779 O O . GLN A 1 108 ? -25.243 -13.937 -40.751 1.00 62.32 103 GLN A O 1
ATOM 785 N N . GLN A 1 109 ? -25.054 -14.572 -42.927 1.00 55.49 104 GLN A N 1
ATOM 786 C CA . GLN A 1 109 ? -25.505 -15.973 -42.619 1.00 56.53 104 GLN A CA 1
ATOM 787 C C . GLN A 1 109 ? -24.505 -16.635 -41.660 1.00 61.41 104 GLN A C 1
ATOM 788 O O . GLN A 1 109 ? -24.962 -17.313 -40.717 1.00 68.97 104 GLN A O 1
ATOM 794 N N . SER A 1 110 ? -23.190 -16.474 -41.851 1.00 57.48 105 SER A N 1
ATOM 795 C CA . SER A 1 110 ? -22.218 -17.132 -40.936 1.00 57.74 105 SER A CA 1
ATOM 796 C C . SER A 1 110 ? -22.351 -16.538 -39.541 1.00 53.74 105 SER A C 1
ATOM 797 O O . SER A 1 110 ? -22.283 -17.313 -38.618 1.00 54.28 105 SER A O 1
ATOM 800 N N . ARG A 1 111 ? -22.688 -15.240 -39.418 1.00 54.37 106 ARG A N 1
ATOM 801 C CA . ARG A 1 111 ? -22.982 -14.649 -38.081 1.00 52.67 106 ARG A CA 1
ATOM 802 C C . ARG A 1 111 ? -24.331 -15.146 -37.525 1.00 58.59 106 ARG A C 1
ATOM 803 O O . ARG A 1 111 ? -24.309 -15.767 -36.439 1.00 57.42 106 ARG A O 1
ATOM 811 N N . LEU A 1 112 ? -25.464 -14.841 -38.182 1.00 61.55 107 LEU A N 1
ATOM 812 C CA . LEU A 1 112 ? -26.808 -15.023 -37.544 1.00 61.62 107 LEU A CA 1
ATOM 813 C C . LEU A 1 112 ? -27.028 -16.506 -37.232 1.00 64.34 107 LEU A C 1
ATOM 814 O O . LEU A 1 112 ? -27.481 -16.807 -36.113 1.00 82.69 107 LEU A O 1
ATOM 819 N N . GLN A 1 113 ? -26.649 -17.393 -38.145 1.00 62.74 108 GLN A N 1
ATOM 820 C CA . GLN A 1 113 ? -26.851 -18.867 -38.005 1.00 67.53 108 GLN A CA 1
ATOM 821 C C . GLN A 1 113 ? -26.017 -19.425 -36.844 1.00 64.18 108 GLN A C 1
ATOM 822 O O . GLN A 1 113 ? -26.314 -20.560 -36.399 1.00 76.54 108 GLN A O 1
ATOM 828 N N . ASN A 1 114 ? -24.955 -18.755 -36.414 1.00 70.55 109 ASN A N 1
ATOM 829 C CA . ASN A 1 114 ? -23.976 -19.432 -35.512 1.00 73.88 109 ASN A CA 1
ATOM 830 C C . ASN A 1 114 ? -23.601 -18.574 -34.302 1.00 70.91 109 ASN A C 1
ATOM 831 O O . ASN A 1 114 ? -22.860 -19.090 -33.483 1.00 74.66 109 ASN A O 1
ATOM 836 N N . GLY A 1 115 ? -24.122 -17.351 -34.166 1.00 76.23 110 GLY A N 1
ATOM 837 C CA . GLY A 1 115 ? -23.718 -16.441 -33.076 1.00 85.39 110 GLY A CA 1
ATOM 838 C C . GLY A 1 115 ? -24.868 -15.568 -32.624 1.00 91.14 110 GLY A C 1
ATOM 839 O O . GLY A 1 115 ? -25.975 -15.734 -33.177 1.00 91.52 110 GLY A O 1
ATOM 840 N N . LYS A 1 116 ? -24.605 -14.694 -31.644 1.00 98.06 111 LYS A N 1
ATOM 841 C CA . LYS A 1 116 ? -25.558 -13.699 -31.074 1.00 97.34 111 LYS A CA 1
ATOM 842 C C . LYS A 1 116 ? -24.963 -12.334 -31.385 1.00 84.94 111 LYS A C 1
ATOM 843 O O . LYS A 1 116 ? -23.833 -12.048 -30.934 1.00 70.89 111 LYS A O 1
ATOM 849 N N . TYR A 1 117 ? -25.658 -11.560 -32.211 1.00 88.92 112 TYR A N 1
ATOM 850 C CA . TYR A 1 117 ? -25.102 -10.315 -32.789 1.00 88.51 112 TYR A CA 1
ATOM 851 C C . TYR A 1 117 ? -25.959 -9.143 -32.312 1.00 91.30 112 TYR A C 1
ATOM 852 O O . TYR A 1 117 ? -27.026 -9.378 -31.731 1.00 96.81 112 TYR A O 1
ATOM 861 N N . PRO A 1 118 ? -25.483 -7.870 -32.444 1.00 89.22 113 PRO A N 1
ATOM 862 C CA . PRO A 1 118 ? -26.252 -6.705 -32.006 1.00 91.40 113 PRO A CA 1
ATOM 863 C C . PRO A 1 118 ? -27.567 -6.628 -32.787 1.00 102.19 113 PRO A C 1
ATOM 864 O O . PRO A 1 118 ? -27.531 -6.041 -33.888 1.00 80.78 113 PRO A O 1
ATOM 868 N N . SER A 1 119 ? -28.635 -7.224 -32.215 1.00 125.36 114 SER A N 1
ATOM 869 C CA . SER A 1 119 ? -29.974 -7.432 -32.840 1.00 140.47 114 SER A CA 1
ATOM 870 C C . SER A 1 119 ? -30.450 -6.103 -33.421 1.00 147.47 114 SER A C 1
ATOM 871 O O . SER A 1 119 ? -30.796 -6.033 -34.603 1.00 132.85 114 SER A O 1
ATOM 874 N N . PRO A 1 120 ? -30.417 -5.000 -32.630 1.00 165.57 115 PRO A N 1
ATOM 875 C CA . PRO A 1 120 ? -30.786 -3.683 -33.151 1.00 168.72 115 PRO A CA 1
ATOM 876 C C . PRO A 1 120 ? -29.998 -3.383 -34.440 1.00 162.32 115 PRO A C 1
ATOM 877 O O . PRO A 1 120 ? -30.613 -3.080 -35.446 1.00 150.29 115 PRO A O 1
ATOM 881 N N . LEU A 1 121 ? -28.671 -3.561 -34.390 1.00 164.00 116 LEU A N 1
ATOM 882 C CA . LEU A 1 121 ? -27.699 -3.115 -35.429 1.00 164.20 116 LEU A CA 1
ATOM 883 C C . LEU A 1 121 ? -27.771 -3.976 -36.695 1.00 163.97 116 LEU A C 1
ATOM 884 O O . LEU A 1 121 ? -27.182 -3.550 -37.704 1.00 162.56 116 LEU A O 1
ATOM 889 N N . VAL A 1 122 ? -28.389 -5.160 -36.643 1.00 162.22 117 VAL A N 1
ATOM 890 C CA . VAL A 1 122 ? -28.618 -6.018 -37.845 1.00 152.49 117 VAL A CA 1
ATOM 891 C C . VAL A 1 122 ? -30.093 -6.449 -37.853 1.00 165.90 117 VAL A C 1
ATOM 892 O O . VAL A 1 122 ? -30.387 -7.566 -37.366 1.00 165.54 117 VAL A O 1
ATOM 896 N N . MET A 1 123 ? -30.980 -5.572 -38.355 1.00 171.89 118 MET A N 1
ATOM 897 C CA . MET A 1 123 ? -32.422 -5.853 -38.618 1.00 170.51 118 MET A CA 1
ATOM 898 C C . MET A 1 123 ? -32.573 -6.330 -40.073 1.00 167.28 118 MET A C 1
ATOM 899 O O . MET A 1 123 ? -33.085 -5.549 -40.910 1.00 163.18 118 MET A O 1
ATOM 904 N N . LYS A 1 124 ? -32.132 -7.565 -40.361 1.00 159.48 119 LYS A N 1
ATOM 905 C CA . LYS A 1 124 ? -32.120 -8.167 -41.728 1.00 145.43 119 LYS A CA 1
ATOM 906 C C . LYS A 1 124 ? -32.533 -9.653 -41.687 1.00 131.76 119 LYS A C 1
ATOM 907 O O . LYS A 1 124 ? -32.203 -10.354 -40.684 1.00 108.07 119 LYS A O 1
ATOM 913 N N . GLU A 1 128 ? -36.158 -16.064 -47.906 1.00 132.63 123 GLU A N 1
ATOM 914 C CA . GLU A 1 128 ? -35.158 -17.140 -47.646 1.00 129.82 123 GLU A CA 1
ATOM 915 C C . GLU A 1 128 ? -33.879 -16.833 -48.448 1.00 123.28 123 GLU A C 1
ATOM 916 O O . GLU A 1 128 ? -32.777 -17.123 -47.894 1.00 118.65 123 GLU A O 1
ATOM 922 N N . GLN A 1 129 ? -34.015 -16.242 -49.658 1.00 104.22 124 GLN A N 1
ATOM 923 C CA . GLN A 1 129 ? -32.913 -15.875 -50.600 1.00 90.35 124 GLN A CA 1
ATOM 924 C C . GLN A 1 129 ? -32.322 -17.123 -51.258 1.00 81.42 124 GLN A C 1
ATOM 925 O O . GLN A 1 129 ? -32.098 -17.076 -52.445 1.00 92.77 124 GLN A O 1
ATOM 931 N N . VAL A 1 130 ? -32.017 -18.172 -50.493 1.00 77.93 125 VAL A N 1
ATOM 932 C CA . VAL A 1 130 ? -31.523 -19.450 -51.073 1.00 87.30 125 VAL A CA 1
ATOM 933 C C . VAL A 1 130 ? -32.688 -20.075 -51.858 1.00 94.50 125 VAL A C 1
ATOM 934 O O . VAL A 1 130 ? -33.795 -20.190 -51.293 1.00 106.79 125 VAL A O 1
ATOM 938 N N . ASP A 1 131 ? -32.402 -20.427 -53.117 1.00 95.40 126 ASP A N 1
ATOM 939 C CA . ASP A 1 131 ? -33.237 -21.084 -54.161 1.00 75.13 126 ASP A CA 1
ATOM 940 C C . ASP A 1 131 ? -33.013 -22.590 -54.227 1.00 83.07 126 ASP A C 1
ATOM 941 O O . ASP A 1 131 ? -32.071 -23.122 -53.570 1.00 87.63 126 ASP A O 1
ATOM 946 N N . GLN A 1 132 ? -33.750 -23.225 -55.132 1.00 82.94 127 GLN A N 1
ATOM 947 C CA . GLN A 1 132 ? -33.486 -24.604 -55.604 1.00 77.74 127 GLN A CA 1
ATOM 948 C C . GLN A 1 132 ? -32.171 -24.579 -56.381 1.00 72.32 127 GLN A C 1
ATOM 949 O O . GLN A 1 132 ? -31.440 -25.593 -56.354 1.00 72.30 127 GLN A O 1
ATOM 955 N N . PHE A 1 133 ? -31.919 -23.464 -57.073 1.00 69.83 128 PHE A N 1
ATOM 956 C CA . PHE A 1 133 ? -30.662 -23.159 -57.813 1.00 72.94 128 PHE A CA 1
ATOM 957 C C . PHE A 1 133 ? -29.442 -23.045 -56.887 1.00 67.05 128 PHE A C 1
ATOM 958 O O . PHE A 1 133 ? -28.399 -23.652 -57.222 1.00 72.33 128 PHE A O 1
ATOM 966 N N . SER A 1 134 ? -29.574 -22.321 -55.773 1.00 70.33 129 SER A N 1
ATOM 967 C CA . SER A 1 134 ? -28.561 -22.305 -54.688 1.00 71.21 129 SER A CA 1
ATOM 968 C C . SER A 1 134 ? -28.247 -23.770 -54.360 1.00 67.17 129 SER A C 1
ATOM 969 O O . SER A 1 134 ? -27.077 -24.183 -54.507 1.00 64.68 129 SER A O 1
ATOM 972 N N . LEU A 1 135 ? -29.280 -24.542 -54.006 1.00 73.23 130 LEU A N 1
ATOM 973 C CA . LEU A 1 135 ? -29.137 -25.921 -53.438 1.00 73.68 130 LEU A CA 1
ATOM 974 C C . LEU A 1 135 ? -28.560 -26.862 -54.497 1.00 71.56 130 LEU A C 1
ATOM 975 O O . LEU A 1 135 ? -27.690 -27.715 -54.145 1.00 66.02 130 LEU A O 1
ATOM 980 N N . TRP A 1 136 ? -28.939 -26.641 -55.758 1.00 66.44 131 TRP A N 1
ATOM 981 C CA . TRP A 1 136 ? -28.294 -27.275 -56.924 1.00 65.20 131 TRP A CA 1
ATOM 982 C C . TRP A 1 136 ? -26.775 -27.061 -56.847 1.00 67.73 131 TRP A C 1
ATOM 983 O O . TRP A 1 136 ? -26.048 -28.067 -56.874 1.00 76.14 131 TRP A O 1
ATOM 994 N N . ILE A 1 137 ? -26.307 -25.813 -56.764 1.00 66.19 132 ILE A N 1
ATOM 995 C CA . ILE A 1 137 ? -24.854 -25.479 -56.674 1.00 65.11 132 ILE A CA 1
ATOM 996 C C . ILE A 1 137 ? -24.264 -26.071 -55.388 1.00 62.44 132 ILE A C 1
ATOM 997 O O . ILE A 1 137 ? -23.148 -26.611 -55.365 1.00 63.40 132 ILE A O 1
ATOM 1002 N N . ALA A 1 138 ? -24.985 -25.913 -54.291 1.00 63.65 133 ALA A N 1
ATOM 1003 C CA . ALA A 1 138 ? -24.558 -26.406 -52.966 1.00 64.20 133 ALA A CA 1
ATOM 1004 C C . ALA A 1 138 ? -24.394 -27.941 -53.012 1.00 73.31 133 ALA A C 1
ATOM 1005 O O . ALA A 1 138 ? -23.376 -28.480 -52.481 1.00 66.50 133 ALA A O 1
ATOM 1007 N N . ASP A 1 139 ? -25.331 -28.656 -53.654 1.00 74.63 134 ASP A N 1
ATOM 1008 C CA . ASP A 1 139 ? -25.224 -30.144 -53.786 1.00 75.08 134 ASP A CA 1
ATOM 1009 C C . ASP A 1 139 ? -24.148 -30.514 -54.805 1.00 68.11 134 ASP A C 1
ATOM 1010 O O . ASP A 1 139 ? -23.372 -31.470 -54.550 1.00 63.57 134 ASP A O 1
ATOM 1015 N N . ALA A 1 140 ? -24.098 -29.803 -55.935 1.00 61.11 135 ALA A N 1
ATOM 1016 C CA . ALA A 1 140 ? -23.024 -30.025 -56.921 1.00 61.92 135 ALA A CA 1
ATOM 1017 C C . ALA A 1 140 ? -21.663 -29.955 -56.217 1.00 69.96 135 ALA A C 1
ATOM 1018 O O . ALA A 1 140 ? -20.889 -30.927 -56.326 1.00 77.41 135 ALA A O 1
ATOM 1020 N N . LEU A 1 141 ? -21.422 -28.918 -55.404 1.00 72.20 136 LEU A N 1
ATOM 1021 C CA . LEU A 1 141 ? -20.129 -28.800 -54.664 1.00 76.77 136 LEU A CA 1
ATOM 1022 C C . LEU A 1 141 ? -20.002 -29.812 -53.524 1.00 65.86 136 LEU A C 1
ATOM 1023 O O . LEU A 1 141 ? -18.862 -30.073 -53.123 1.00 68.86 136 LEU A O 1
ATOM 1028 N N . THR A 1 142 ? -21.122 -30.317 -53.028 1.00 69.66 137 THR A N 1
ATOM 1029 C CA . THR A 1 142 ? -21.208 -31.172 -51.817 1.00 76.74 137 THR A CA 1
ATOM 1030 C C . THR A 1 142 ? -21.139 -32.673 -52.157 1.00 83.70 137 THR A C 1
ATOM 1031 O O . THR A 1 142 ? -20.395 -33.383 -51.441 1.00 92.53 137 THR A O 1
ATOM 1035 N N . GLN A 1 143 ? -21.903 -33.168 -53.147 1.00 92.75 138 GLN A N 1
ATOM 1036 C CA . GLN A 1 143 ? -21.813 -34.580 -53.647 1.00 97.45 138 GLN A CA 1
ATOM 1037 C C . GLN A 1 143 ? -20.342 -34.929 -53.901 1.00 97.76 138 GLN A C 1
ATOM 1038 O O . GLN A 1 143 ? -19.890 -35.999 -53.456 1.00 89.86 138 GLN A O 1
ATOM 1044 N N . SER A 1 144 ? -19.650 -34.031 -54.607 1.00 100.75 139 SER A N 1
ATOM 1045 C CA . SER A 1 144 ? -18.204 -34.083 -54.932 1.00 107.36 139 SER A CA 1
ATOM 1046 C C . SER A 1 144 ? -17.374 -33.818 -53.665 1.00 105.93 139 SER A C 1
ATOM 1047 O O . SER A 1 144 ? -17.097 -32.625 -53.357 1.00 100.99 139 SER A O 1
ATOM 1050 N N . GLU A 1 145 ? -16.997 -34.879 -52.939 1.00 99.64 140 GLU A N 1
ATOM 1051 C CA . GLU A 1 145 ? -16.089 -34.745 -51.771 1.00 97.13 140 GLU A CA 1
ATOM 1052 C C . GLU A 1 145 ? -14.770 -34.132 -52.258 1.00 97.71 140 GLU A C 1
ATOM 1053 O O . GLU A 1 145 ? -14.136 -33.433 -51.485 1.00 102.28 140 GLU A O 1
ATOM 1059 N N . ASP A 1 146 ? -14.398 -34.359 -53.521 1.00 106.66 141 ASP A N 1
ATOM 1060 C CA . ASP A 1 146 ? -13.077 -33.983 -54.098 1.00 99.24 141 ASP A CA 1
ATOM 1061 C C . ASP A 1 146 ? -13.035 -32.477 -54.384 1.00 91.59 141 ASP A C 1
ATOM 1062 O O . ASP A 1 146 ? -11.958 -31.866 -54.248 1.00 80.74 141 ASP A O 1
ATOM 1067 N N . LEU A 1 147 ? -14.155 -31.908 -54.835 1.00 84.25 142 LEU A N 1
ATOM 1068 C CA . LEU A 1 147 ? -14.279 -30.451 -55.079 1.00 81.83 142 LEU A CA 1
ATOM 1069 C C . LEU A 1 147 ? -14.026 -29.684 -53.770 1.00 79.69 142 LEU A C 1
ATOM 1070 O O . LEU A 1 147 ? -13.208 -28.743 -53.804 1.00 81.00 142 LEU A O 1
ATOM 1075 N N . ILE A 1 148 ? -14.687 -30.075 -52.672 1.00 68.54 143 ILE A N 1
ATOM 1076 C CA . ILE A 1 148 ? -14.398 -29.533 -51.319 1.00 72.11 143 ILE A CA 1
ATOM 1077 C C . ILE A 1 148 ? -12.890 -29.630 -51.088 1.00 75.52 143 ILE A C 1
ATOM 1078 O O . ILE A 1 148 ? -12.282 -28.588 -50.714 1.00 76.65 143 ILE A O 1
ATOM 1083 N N . HIS A 1 149 ? -12.294 -30.812 -51.291 1.00 73.92 144 HIS A N 1
ATOM 1084 C CA . HIS A 1 149 ? -10.846 -31.031 -51.031 1.00 70.52 144 HIS A CA 1
ATOM 1085 C C . HIS A 1 149 ? -10.046 -30.125 -51.984 1.00 63.37 144 HIS A C 1
ATOM 1086 O O . HIS A 1 149 ? -8.995 -29.580 -51.570 1.00 60.73 144 HIS A O 1
ATOM 1093 N N . LEU A 1 150 ? -10.541 -29.862 -53.194 1.00 61.67 145 LEU A N 1
ATOM 1094 C CA . LEU A 1 150 ? -9.833 -28.972 -54.164 1.00 65.01 145 LEU A CA 1
ATOM 1095 C C . LEU A 1 150 ? -9.837 -27.546 -53.599 1.00 73.66 145 LEU A C 1
ATOM 1096 O O . LEU A 1 150 ? -8.730 -26.940 -53.444 1.00 76.33 145 LEU A O 1
ATOM 1101 N N . LEU A 1 151 ? -11.035 -27.043 -53.256 1.00 71.72 146 LEU A N 1
ATOM 1102 C CA . LEU A 1 151 ? -11.229 -25.706 -52.630 1.00 69.32 146 LEU A CA 1
ATOM 1103 C C . LEU A 1 151 ? -10.273 -25.575 -51.442 1.00 63.32 146 LEU A C 1
ATOM 1104 O O . LEU A 1 151 ? -9.540 -24.535 -51.302 1.00 60.84 146 LEU A O 1
ATOM 1109 N N . VAL A 1 152 ? -10.235 -26.602 -50.610 1.00 59.43 147 VAL A N 1
ATOM 1110 C CA . VAL A 1 152 ? -9.318 -26.521 -49.442 1.00 67.40 147 VAL A CA 1
ATOM 1111 C C . VAL A 1 152 ? -7.877 -26.347 -49.947 1.00 70.82 147 VAL A C 1
ATOM 1112 O O . VAL A 1 152 ? -7.159 -25.499 -49.417 1.00 70.24 147 VAL A O 1
ATOM 1116 N N . GLU 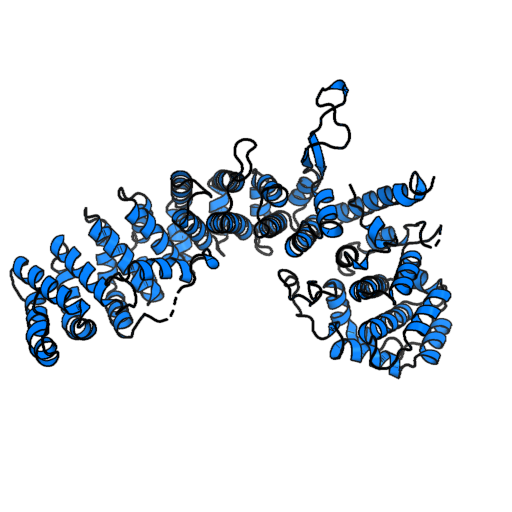A 1 153 ? -7.501 -27.050 -51.020 1.00 89.49 148 GLU A N 1
ATOM 1117 C CA . GLU A 1 153 ? -6.106 -27.035 -51.544 1.00 83.59 148 GLU A CA 1
ATOM 1118 C C . GLU A 1 153 ? -5.805 -25.653 -52.124 1.00 73.69 148 GLU A C 1
ATOM 1119 O O . GLU A 1 153 ? -4.644 -25.255 -51.998 1.00 70.63 148 GLU A O 1
ATOM 1125 N N . PHE A 1 154 ? -6.816 -24.922 -52.628 1.00 70.33 149 PHE A N 1
ATOM 1126 C CA . PHE A 1 154 ? -6.703 -23.512 -53.102 1.00 67.24 149 PHE A CA 1
ATOM 1127 C C . PHE A 1 154 ? -6.146 -22.541 -52.034 1.00 71.72 149 PHE A C 1
ATOM 1128 O O . PHE A 1 154 ? -5.638 -21.456 -52.406 1.00 72.29 149 PHE A O 1
ATOM 1136 N N . TRP A 1 155 ? -6.252 -22.849 -50.739 1.00 68.89 150 TRP A N 1
ATOM 1137 C CA . TRP A 1 155 ? -5.687 -21.973 -49.681 1.00 72.45 150 TRP A CA 1
ATOM 1138 C C . TRP A 1 155 ? -4.153 -21.964 -49.739 1.00 79.23 150 TRP A C 1
ATOM 1139 O O . TRP A 1 155 ? -3.549 -21.100 -49.100 1.00 81.80 150 TRP A O 1
ATOM 1150 N N . GLU A 1 156 ? -3.531 -22.890 -50.468 1.00 82.30 151 GLU A N 1
ATOM 1151 C CA . GLU A 1 156 ? -2.055 -22.904 -50.664 1.00 74.79 151 GLU A CA 1
ATOM 1152 C C . GLU A 1 156 ? -1.698 -21.945 -51.816 1.00 67.82 151 GLU A C 1
ATOM 1153 O O . GLU A 1 156 ? -0.607 -21.409 -51.815 1.00 69.01 151 GLU A O 1
ATOM 1159 N N . ILE A 1 157 ? -2.586 -21.694 -52.765 1.00 63.99 152 ILE A N 1
ATOM 1160 C CA . ILE A 1 157 ? -2.325 -20.700 -53.850 1.00 63.01 152 ILE A CA 1
ATOM 1161 C C . ILE A 1 157 ? -1.938 -19.381 -53.192 1.00 65.77 152 ILE A C 1
ATOM 1162 O O . ILE A 1 157 ? -2.523 -19.023 -52.175 1.00 77.11 152 ILE A O 1
ATOM 1167 N N . ASP A 1 158 ? -0.988 -18.691 -53.808 1.00 78.00 153 ASP A N 1
ATOM 1168 C CA . ASP A 1 158 ? -0.372 -17.438 -53.319 1.00 80.41 153 ASP A CA 1
ATOM 1169 C C . ASP A 1 158 ? -1.156 -16.276 -53.947 1.00 74.74 153 ASP A C 1
ATOM 1170 O O . ASP A 1 158 ? -0.530 -15.358 -54.506 1.00 67.55 153 ASP A O 1
ATOM 1175 N N . ASN A 1 159 ? -2.487 -16.341 -53.871 1.00 76.27 154 ASN A N 1
ATOM 1176 C CA . ASN A 1 159 ? -3.408 -15.341 -54.478 1.00 76.53 154 ASN A CA 1
ATOM 1177 C C . ASN A 1 159 ? -4.490 -14.935 -53.447 1.00 75.53 154 ASN A C 1
ATOM 1178 O O . ASN A 1 159 ? -5.284 -15.821 -53.046 1.00 75.68 154 ASN A O 1
ATOM 1183 N N . PHE A 1 160 ? -4.540 -13.646 -53.075 1.00 68.57 155 PHE A N 1
ATOM 1184 C CA . PHE A 1 160 ? -5.479 -13.025 -52.093 1.00 69.42 155 PHE A CA 1
ATOM 1185 C C . PHE A 1 160 ? -6.928 -13.340 -52.479 1.00 63.58 155 PHE A C 1
ATOM 1186 O O . PHE A 1 160 ? -7.663 -13.970 -51.676 1.00 59.09 155 PHE A O 1
ATOM 1194 N N . HIS A 1 161 ? -7.340 -12.941 -53.684 1.00 60.68 156 HIS A N 1
ATOM 1195 C CA . HIS A 1 161 ? -8.739 -13.116 -54.145 1.00 58.66 156 HIS A CA 1
ATOM 1196 C C . HIS A 1 161 ? -9.151 -14.596 -54.109 1.00 58.99 156 HIS A C 1
ATOM 1197 O O . HIS A 1 161 ? -10.229 -14.884 -53.645 1.00 63.10 156 HIS A O 1
ATOM 1204 N N . ILE A 1 162 ? -8.283 -15.516 -54.493 1.00 58.36 157 ILE A N 1
ATOM 1205 C CA . ILE A 1 162 ? -8.689 -16.948 -54.586 1.00 59.57 157 ILE A CA 1
ATOM 1206 C C . ILE A 1 162 ? -8.923 -17.454 -53.174 1.00 51.76 157 ILE A C 1
ATOM 1207 O O . ILE A 1 162 ? -9.847 -18.173 -52.912 1.00 59.65 157 ILE A O 1
ATOM 1212 N N . ARG A 1 163 ? -8.012 -17.129 -52.296 1.00 56.67 158 ARG A N 1
ATOM 1213 C CA . ARG A 1 163 ? -8.085 -17.558 -50.887 1.00 56.86 158 ARG A CA 1
ATOM 1214 C C . ARG A 1 163 ? -9.380 -17.000 -50.286 1.00 55.44 158 ARG A C 1
ATOM 1215 O O . ARG A 1 163 ? -10.108 -17.816 -49.680 1.00 55.53 158 ARG A O 1
ATOM 1223 N N . LEU A 1 164 ? -9.691 -15.709 -50.510 1.00 47.71 159 LEU A N 1
ATOM 1224 C CA . LEU A 1 164 ? -10.920 -15.090 -49.966 1.00 48.57 159 LEU A CA 1
ATOM 1225 C C . LEU A 1 164 ? -12.166 -15.675 -50.629 1.00 54.05 159 LEU A C 1
ATOM 1226 O O . LEU A 1 164 ? -13.191 -15.939 -49.925 1.00 54.96 159 LEU A O 1
ATOM 1231 N N . TYR A 1 165 ? -12.139 -15.841 -51.947 1.00 58.89 160 TYR A N 1
ATOM 1232 C CA . TYR A 1 165 ? -13.308 -16.368 -52.685 1.00 56.47 160 TYR A CA 1
ATOM 1233 C C . TYR A 1 165 ? -13.601 -17.806 -52.227 1.00 56.39 160 TYR A C 1
ATOM 1234 O O . TYR A 1 165 ? -14.778 -18.215 -52.106 1.00 53.77 160 TYR A O 1
ATOM 1243 N N . THR A 1 166 ? -12.564 -18.542 -51.879 1.00 55.83 161 THR A N 1
ATOM 1244 C CA . THR A 1 166 ? -12.698 -19.962 -51.438 1.00 57.66 161 THR A CA 1
ATOM 1245 C C . THR A 1 166 ? -13.408 -20.027 -50.077 1.00 58.27 161 THR A C 1
ATOM 1246 O O . THR A 1 166 ? -14.363 -20.809 -49.928 1.00 58.53 161 THR A O 1
ATOM 1250 N N . ILE A 1 167 ? -12.944 -19.227 -49.122 1.00 62.61 162 ILE A N 1
ATOM 1251 C CA . ILE A 1 167 ? -13.552 -19.058 -47.771 1.00 60.58 162 ILE A CA 1
ATOM 1252 C C . ILE A 1 167 ? -15.027 -18.713 -47.963 1.00 57.63 162 ILE A C 1
ATOM 1253 O O . ILE A 1 167 ? -15.883 -19.374 -47.394 1.00 51.66 162 ILE A O 1
ATOM 1258 N N . GLN A 1 168 ? -15.303 -17.693 -48.774 1.00 58.95 163 GLN A N 1
ATOM 1259 C CA . GLN A 1 168 ? -16.678 -17.195 -49.000 1.00 52.60 163 GLN A CA 1
ATOM 1260 C C . GLN A 1 168 ? -17.534 -18.312 -49.590 1.00 56.79 163 GLN A C 1
ATOM 1261 O O . GLN A 1 168 ? -18.696 -18.458 -49.095 1.00 58.50 163 GLN A O 1
ATOM 1267 N N . LEU A 1 169 ? -17.009 -19.084 -50.558 1.00 59.36 164 LEU A N 1
ATOM 1268 C CA . LEU A 1 169 ? -17.803 -20.136 -51.247 1.00 61.90 164 LEU A CA 1
ATOM 1269 C C . LEU A 1 169 ? -18.165 -21.218 -50.230 1.00 55.96 164 LEU A C 1
ATOM 1270 O O . LEU A 1 169 ? -19.338 -21.614 -50.176 1.00 61.94 164 LEU A O 1
ATOM 1275 N N . LEU A 1 170 ? -17.201 -21.617 -49.411 1.00 53.34 165 LEU A N 1
ATOM 1276 C CA . LEU A 1 170 ? -17.412 -22.577 -48.295 1.00 55.54 165 LEU A CA 1
ATOM 1277 C C . LEU A 1 170 ? -18.421 -22.069 -47.268 1.00 55.97 165 LEU A C 1
ATOM 1278 O O . LEU A 1 170 ? -19.173 -22.919 -46.721 1.00 58.60 165 LEU A O 1
ATOM 1283 N N . GLU A 1 171 ? -18.403 -20.769 -46.964 1.00 55.02 166 GLU A N 1
ATOM 1284 C CA . GLU A 1 171 ? -19.422 -20.173 -46.068 1.00 57.58 166 GLU A CA 1
ATOM 1285 C C . GLU A 1 171 ? -20.793 -20.347 -46.736 1.00 52.58 166 GLU A C 1
ATOM 1286 O O . GLU A 1 171 ? -21.740 -20.611 -46.049 1.00 54.78 166 GLU A O 1
ATOM 1292 N N . ALA A 1 172 ? -20.897 -20.116 -48.033 1.00 52.92 167 ALA A N 1
ATOM 1293 C CA . ALA A 1 172 ? -22.172 -20.231 -48.779 1.00 54.91 167 ALA A CA 1
ATOM 1294 C C . ALA A 1 172 ? -22.719 -21.658 -48.681 1.00 61.85 167 ALA A C 1
ATOM 1295 O O . ALA A 1 172 ? -23.917 -21.839 -48.368 1.00 58.16 167 ALA A O 1
ATOM 1297 N N . VAL A 1 173 ? -21.864 -22.667 -48.855 1.00 66.21 168 VAL A N 1
ATOM 1298 C CA . VAL A 1 173 ? -22.353 -24.072 -48.801 1.00 66.24 168 VAL A CA 1
ATOM 1299 C C . VAL A 1 173 ? -22.623 -24.443 -47.332 1.00 65.90 168 VAL A C 1
ATOM 1300 O O . VAL A 1 173 ? -23.550 -25.220 -47.108 1.00 65.43 168 VAL A O 1
ATOM 1304 N N . MET A 1 174 ? -21.889 -23.892 -46.353 1.00 65.49 169 MET A N 1
ATOM 1305 C CA . MET A 1 174 ? -22.130 -24.207 -44.910 1.00 61.66 169 MET A CA 1
ATOM 1306 C C . MET A 1 174 ? -23.471 -23.607 -44.442 1.00 55.50 169 MET A C 1
ATOM 1307 O O . MET A 1 174 ? -24.118 -24.203 -43.585 1.00 60.25 169 MET A O 1
ATOM 1312 N N . ALA A 1 175 ? -23.894 -22.509 -45.028 1.00 52.83 170 ALA A N 1
ATOM 1313 C CA . ALA A 1 175 ? -25.206 -21.864 -44.813 1.00 60.89 170 ALA A CA 1
ATOM 1314 C C . ALA A 1 175 ? -26.360 -22.599 -45.517 1.00 65.22 170 ALA A C 1
ATOM 1315 O O . ALA A 1 175 ? -27.518 -22.223 -45.233 1.00 66.11 170 ALA A O 1
ATOM 1317 N N . THR A 1 176 ? -26.085 -23.549 -46.429 1.00 61.91 171 THR A N 1
ATOM 1318 C CA . THR A 1 176 ? -27.109 -24.249 -47.247 1.00 59.10 171 THR A CA 1
ATOM 1319 C C . THR A 1 176 ? -27.061 -25.765 -46.978 1.00 66.33 171 THR A C 1
ATOM 1320 O O . THR A 1 176 ? -28.113 -26.366 -46.750 1.00 73.51 171 THR A O 1
ATOM 1324 N N . ARG A 1 177 ? -25.893 -26.381 -46.934 1.00 65.96 172 ARG A N 1
ATOM 1325 C CA . ARG A 1 177 ? -25.776 -27.848 -46.812 1.00 62.32 172 ARG A CA 1
ATOM 1326 C C . ARG A 1 177 ? -24.652 -28.150 -45.835 1.00 61.37 172 ARG A C 1
ATOM 1327 O O . ARG A 1 177 ? -23.635 -28.758 -46.210 1.00 69.55 172 ARG A O 1
ATOM 1335 N N . PRO A 1 178 ? -24.807 -27.734 -44.560 1.00 57.80 173 PRO A N 1
ATOM 1336 C CA . PRO A 1 178 ? -23.703 -27.751 -43.611 1.00 62.61 173 PRO A CA 1
ATOM 1337 C C . PRO A 1 178 ? -23.203 -29.176 -43.362 1.00 66.49 173 PRO A C 1
ATOM 1338 O O . PRO A 1 178 ? -22.005 -29.383 -43.263 1.00 72.00 173 PRO A O 1
ATOM 1342 N N . LEU A 1 179 ? -24.136 -30.121 -43.234 1.00 77.53 174 LEU A N 1
ATOM 1343 C CA . LEU A 1 179 ? -23.805 -31.502 -42.778 1.00 80.76 174 LEU A CA 1
ATOM 1344 C C . LEU A 1 179 ? -22.924 -32.175 -43.818 1.00 74.14 174 LEU A C 1
ATOM 1345 O O . LEU A 1 179 ? -21.955 -32.833 -43.395 1.00 69.50 174 LEU A O 1
ATOM 1350 N N . LYS A 1 180 ? -23.208 -31.932 -45.093 1.00 73.73 175 LYS A N 1
ATOM 1351 C CA . LYS A 1 180 ? -22.455 -32.569 -46.198 1.00 84.91 175 LYS A CA 1
ATOM 1352 C C . LYS A 1 180 ? -21.076 -31.890 -46.271 1.00 81.32 175 LYS A C 1
ATOM 1353 O O . LYS A 1 180 ? -20.054 -32.607 -46.298 1.00 77.69 175 LYS A O 1
ATOM 1359 N N . ALA A 1 181 ? -21.047 -30.553 -46.239 1.00 82.02 176 ALA A N 1
ATOM 1360 C CA . ALA A 1 181 ? -19.808 -29.737 -46.318 1.00 74.84 176 ALA A CA 1
ATOM 1361 C C . ALA A 1 181 ? -18.936 -30.025 -45.077 1.00 71.36 176 ALA A C 1
ATOM 1362 O O . ALA A 1 181 ? -17.689 -30.089 -45.198 1.00 70.26 176 ALA A O 1
ATOM 1364 N N . ARG A 1 182 ? -19.561 -30.171 -43.908 1.00 66.30 177 ARG A N 1
ATOM 1365 C CA . ARG A 1 182 ? -18.808 -30.384 -42.645 1.00 74.03 177 ARG A CA 1
ATOM 1366 C C . ARG A 1 182 ? -18.251 -31.812 -42.700 1.00 72.58 177 ARG A C 1
ATOM 1367 O O . ARG A 1 182 ? -17.055 -32.004 -42.481 1.00 70.82 177 ARG A O 1
ATOM 1375 N N . SER A 1 183 ? -19.081 -32.761 -43.124 1.00 80.59 178 SER A N 1
ATOM 1376 C CA . SER A 1 183 ? -18.689 -34.162 -43.449 1.00 81.12 178 SER A CA 1
ATOM 1377 C C . SER A 1 183 ? -17.455 -34.215 -44.373 1.00 77.15 178 SER A C 1
ATOM 1378 O O . SER A 1 183 ? -16.422 -34.811 -43.967 1.00 74.93 178 SER A O 1
ATOM 1381 N N . ALA A 1 184 ? -17.545 -33.591 -45.548 1.00 71.48 179 ALA A N 1
ATOM 1382 C CA . ALA A 1 184 ? -16.458 -33.520 -46.554 1.00 79.18 179 ALA A CA 1
ATOM 1383 C C . ALA A 1 184 ? -15.194 -32.921 -45.924 1.00 78.61 179 ALA A C 1
ATOM 1384 O O . ALA A 1 184 ? -14.112 -33.502 -46.151 1.00 79.84 179 ALA A O 1
ATOM 1386 N N . LEU A 1 185 ? -15.316 -31.798 -45.197 1.00 76.98 180 LEU A N 1
ATOM 1387 C CA . LEU A 1 185 ? -14.127 -31.043 -44.703 1.00 79.26 180 LEU A CA 1
ATOM 1388 C C . LEU A 1 185 ? -13.353 -31.900 -43.698 1.00 77.51 180 LEU A C 1
ATOM 1389 O O . LEU A 1 185 ? -12.119 -31.877 -43.773 1.00 74.94 180 LEU A O 1
ATOM 1394 N N . ILE A 1 186 ? -14.064 -32.582 -42.793 1.00 86.24 181 ILE A N 1
ATOM 1395 C CA . ILE A 1 186 ? -13.523 -33.534 -41.770 1.00 91.86 181 ILE A CA 1
ATOM 1396 C C . ILE A 1 186 ? -12.759 -34.669 -42.476 1.00 93.19 181 ILE A C 1
ATOM 1397 O O . ILE A 1 186 ? -11.688 -35.058 -41.972 1.00 92.70 181 ILE A O 1
ATOM 1402 N N . SER A 1 187 ? -13.331 -35.229 -43.552 1.00 97.20 182 SER A N 1
ATOM 1403 C CA . SER A 1 187 ? -12.741 -36.326 -44.368 1.00 91.58 182 SER A CA 1
ATOM 1404 C C . SER A 1 187 ? -11.306 -35.954 -44.727 1.00 93.52 182 SER A C 1
ATOM 1405 O O . SER A 1 187 ? -10.406 -36.746 -44.417 1.00 100.31 182 SER A O 1
ATOM 1408 N N . LEU A 1 188 ? -11.084 -34.800 -45.353 1.00 90.27 183 LEU A N 1
ATOM 1409 C CA . LEU A 1 188 ? -9.693 -34.309 -45.474 1.00 98.74 183 LEU A CA 1
ATOM 1410 C C . LEU A 1 188 ? -9.178 -34.138 -44.051 1.00 98.66 183 LEU A C 1
ATOM 1411 O O . LEU A 1 188 ? -9.748 -33.366 -43.293 1.00 109.73 183 LEU A O 1
ATOM 1416 N N . PRO A 1 189 ? -8.156 -34.907 -43.605 1.00 117.72 184 PRO A N 1
ATOM 1417 C CA . PRO A 1 189 ? -7.378 -34.536 -42.416 1.00 119.49 184 PRO A CA 1
ATOM 1418 C C . PRO A 1 189 ? -6.589 -33.283 -42.814 1.00 115.42 184 PRO A C 1
ATOM 1419 O O . PRO A 1 189 ? -6.650 -32.967 -43.984 1.00 120.35 184 PRO A O 1
ATOM 1423 N N . THR A 1 190 ? -5.907 -32.597 -41.892 1.00 104.52 185 THR A N 1
ATOM 1424 C CA . THR A 1 190 ? -5.127 -31.360 -42.190 1.00 101.09 185 THR A CA 1
ATOM 1425 C C . THR A 1 190 ? -6.062 -30.167 -42.516 1.00 87.22 185 THR A C 1
ATOM 1426 O O . THR A 1 190 ? -5.585 -29.024 -42.467 1.00 87.95 185 THR A O 1
ATOM 1430 N N . SER A 1 191 ? -7.344 -30.409 -42.816 1.00 82.46 186 SER A N 1
ATOM 1431 C CA . SER A 1 191 ? -8.344 -29.438 -43.351 1.00 74.96 186 SER A CA 1
ATOM 1432 C C . SER A 1 191 ? -8.595 -28.272 -42.370 1.00 78.66 186 SER A C 1
ATOM 1433 O O . SER A 1 191 ? -8.482 -27.061 -42.775 1.00 69.97 186 SER A O 1
ATOM 1436 N N . ILE A 1 192 ? -8.910 -28.612 -41.114 1.00 72.56 187 ILE A N 1
ATOM 1437 C CA . ILE A 1 192 ? -9.150 -27.658 -39.994 1.00 70.67 187 ILE A CA 1
ATOM 1438 C C . ILE A 1 192 ? -7.852 -26.874 -39.705 1.00 72.90 187 ILE A C 1
ATOM 1439 O O . ILE A 1 192 ? -7.885 -25.625 -39.616 1.00 78.17 187 ILE A O 1
ATOM 1444 N N . SER A 1 193 ? -6.721 -27.557 -39.553 1.00 75.10 188 SER A N 1
ATOM 1445 C CA . SER A 1 193 ? -5.433 -26.917 -39.168 1.00 76.32 188 SER A CA 1
ATOM 1446 C C . SER A 1 193 ? -5.178 -25.781 -40.140 1.00 68.46 188 SER A C 1
ATOM 1447 O O . SER A 1 193 ? -4.680 -24.735 -39.708 1.00 68.24 188 SER A O 1
ATOM 1450 N N . THR A 1 194 ? -5.503 -26.033 -41.400 1.00 65.13 189 THR A N 1
ATOM 1451 C CA . THR A 1 194 ? -5.269 -25.094 -42.522 1.00 72.72 189 THR A CA 1
ATOM 1452 C C . THR A 1 194 ? -6.166 -23.881 -42.329 1.00 67.04 189 THR A C 1
ATOM 1453 O O . THR A 1 194 ? -5.591 -22.810 -42.315 1.00 65.21 189 THR A O 1
ATOM 1457 N N . MET A 1 195 ? -7.494 -24.100 -42.182 1.00 70.27 190 MET A N 1
ATOM 1458 C CA . MET A 1 195 ? -8.512 -23.073 -41.803 1.00 68.59 190 MET A CA 1
ATOM 1459 C C . MET A 1 195 ? -8.030 -22.218 -40.626 1.00 67.36 190 MET A C 1
ATOM 1460 O O . MET A 1 195 ? -7.968 -20.972 -40.761 1.00 70.81 190 MET A O 1
ATOM 1465 N N . VAL A 1 196 ? -7.668 -22.857 -39.517 1.00 64.24 191 VAL A N 1
ATOM 1466 C CA . VAL A 1 196 ? -7.160 -22.095 -38.341 1.00 72.64 191 VAL A CA 1
ATOM 1467 C C . VAL A 1 196 ? -5.978 -21.222 -38.807 1.00 75.29 191 VAL A C 1
ATOM 1468 O O . VAL A 1 196 ? -5.890 -20.035 -38.364 1.00 74.04 191 VAL A O 1
ATOM 1472 N N . SER A 1 197 ? -5.157 -21.719 -39.731 1.00 70.67 192 SER A N 1
ATOM 1473 C CA . SER A 1 197 ? -3.942 -20.998 -40.198 1.00 71.29 192 SER A CA 1
ATOM 1474 C C . SER A 1 197 ? -4.334 -19.755 -40.994 1.00 68.98 192 SER A C 1
ATOM 1475 O O . SER A 1 197 ? -3.536 -18.772 -40.931 1.00 69.09 192 SER A O 1
ATOM 1478 N N . LEU A 1 198 ? -5.503 -19.754 -41.670 1.00 61.06 193 LEU A N 1
ATOM 1479 C CA . LEU A 1 198 ? -6.015 -18.539 -42.377 1.00 59.00 193 LEU A CA 1
ATOM 1480 C C . LEU A 1 198 ? -6.013 -17.319 -41.427 1.00 57.16 193 LEU A C 1
ATOM 1481 O O . LEU A 1 198 ? -5.846 -16.227 -41.890 1.00 59.46 193 LEU A O 1
ATOM 1486 N N . LEU A 1 199 ? -6.097 -17.520 -40.103 1.00 62.47 194 LEU A N 1
ATOM 1487 C CA . LEU A 1 199 ? -6.081 -16.459 -39.053 1.00 62.22 194 LEU A CA 1
ATOM 1488 C C . LEU A 1 199 ? -4.739 -15.753 -39.016 1.00 65.54 194 LEU A C 1
ATOM 1489 O O . LEU A 1 199 ? -4.734 -14.641 -38.488 1.00 75.38 194 LEU A O 1
ATOM 1494 N N . ASP A 1 200 ? -3.669 -16.373 -39.535 1.00 74.00 195 ASP A N 1
ATOM 1495 C CA . ASP A 1 200 ? -2.321 -15.745 -39.654 1.00 75.41 195 ASP A CA 1
ATOM 1496 C C . ASP A 1 200 ? -2.164 -15.082 -41.022 1.00 75.96 195 ASP A C 1
ATOM 1497 O O . ASP A 1 200 ? -1.153 -14.412 -41.263 1.00 84.06 195 ASP A O 1
ATOM 1502 N N . ASP A 1 201 ? -3.125 -15.249 -41.910 1.00 78.96 196 ASP A N 1
ATOM 1503 C CA . ASP A 1 201 ? -2.998 -14.696 -43.276 1.00 78.65 196 ASP A CA 1
ATOM 1504 C C . ASP A 1 201 ? -2.545 -13.239 -43.219 1.00 79.57 196 ASP A C 1
ATOM 1505 O O . ASP A 1 201 ? -3.052 -12.461 -42.406 1.00 81.34 196 ASP A O 1
ATOM 1510 N N . MET A 1 202 ? -1.642 -12.909 -44.123 1.00 86.59 197 MET A N 1
ATOM 1511 C CA . MET A 1 202 ? -0.969 -11.598 -44.241 1.00 95.97 197 MET A CA 1
ATOM 1512 C C . MET A 1 202 ? -2.040 -10.548 -44.524 1.00 86.79 197 MET A C 1
ATOM 1513 O O . MET A 1 202 ? -1.832 -9.389 -44.144 1.00 92.41 197 MET A O 1
ATOM 1518 N N . HIS A 1 203 ? -3.145 -10.967 -45.140 1.00 77.84 198 HIS A N 1
ATOM 1519 C CA . HIS A 1 203 ? -4.237 -10.084 -45.627 1.00 78.61 198 HIS A CA 1
ATOM 1520 C C . HIS A 1 203 ? -5.449 -10.149 -44.692 1.00 71.57 198 HIS A C 1
ATOM 1521 O O . HIS A 1 203 ? -5.972 -11.249 -44.484 1.00 73.96 198 HIS A O 1
ATOM 1528 N N . GLU A 1 204 ? -5.840 -8.995 -44.134 1.00 70.14 199 GLU A N 1
ATOM 1529 C CA . GLU A 1 204 ? -6.753 -8.877 -42.964 1.00 68.46 199 GLU A CA 1
ATOM 1530 C C . GLU A 1 204 ? -8.098 -9.505 -43.325 1.00 68.83 199 GLU A C 1
ATOM 1531 O O . GLU A 1 204 ? -8.623 -10.342 -42.571 1.00 67.86 199 GLU A O 1
ATOM 1537 N N . PRO A 1 205 ? -8.675 -9.211 -44.507 1.00 55.55 200 PRO A N 1
ATOM 1538 C CA . PRO A 1 205 ? -10.008 -9.728 -44.834 1.00 55.28 200 PRO A CA 1
ATOM 1539 C C . PRO A 1 205 ? -10.026 -11.257 -44.903 1.00 57.34 200 PRO A C 1
ATOM 1540 O O . PRO A 1 205 ? -11.056 -11.769 -44.673 1.00 64.78 200 PRO A O 1
ATOM 1544 N N . ILE A 1 206 ? -8.913 -11.949 -45.178 1.00 56.73 201 ILE A N 1
ATOM 1545 C CA . ILE A 1 206 ? -8.902 -13.435 -45.116 1.00 57.47 201 ILE A CA 1
ATOM 1546 C C . ILE A 1 206 ? -8.998 -13.838 -43.643 1.00 56.87 201 ILE A C 1
ATOM 1547 O O . ILE A 1 206 ? -9.695 -14.801 -43.317 1.00 56.21 201 ILE A O 1
ATOM 1552 N N . ARG A 1 207 ? -8.250 -13.157 -42.778 1.00 60.78 202 ARG A N 1
ATOM 1553 C CA . ARG A 1 207 ? -8.282 -13.417 -41.322 1.00 60.42 202 ARG A CA 1
ATOM 1554 C C . ARG A 1 207 ? -9.736 -13.267 -40.842 1.00 56.07 202 ARG A C 1
ATOM 1555 O O . ARG A 1 207 ? -10.267 -14.235 -40.314 1.00 56.05 202 ARG A O 1
ATOM 1563 N N . ASP A 1 208 ? -10.371 -12.141 -41.155 1.00 56.43 203 ASP A N 1
ATOM 1564 C CA . ASP A 1 208 ? -11.747 -11.767 -40.725 1.00 54.30 203 ASP A CA 1
ATOM 1565 C C . ASP A 1 208 ? -12.740 -12.800 -41.264 1.00 54.19 203 ASP A C 1
ATOM 1566 O O . ASP A 1 208 ? -13.502 -13.422 -40.436 1.00 50.50 203 ASP A O 1
ATOM 1571 N N . GLU A 1 209 ? -12.690 -13.057 -42.587 1.00 51.10 204 GLU A N 1
ATOM 1572 C CA . GLU A 1 209 ? -13.613 -14.056 -43.198 1.00 52.67 204 GLU A CA 1
ATOM 1573 C C . GLU A 1 209 ? -13.437 -15.442 -42.569 1.00 53.55 204 GLU A C 1
ATOM 1574 O O . GLU A 1 209 ? -14.452 -16.146 -42.391 1.00 60.44 204 GLU A O 1
ATOM 1580 N N . ALA A 1 210 ? -12.221 -15.814 -42.193 1.00 50.62 205 ALA A N 1
ATOM 1581 C CA . ALA A 1 210 ? -11.902 -17.159 -41.685 1.00 49.21 205 ALA A CA 1
ATOM 1582 C C . ALA A 1 210 ? -12.518 -17.366 -40.294 1.00 51.26 205 ALA A C 1
ATOM 1583 O O . ALA A 1 210 ? -12.734 -18.522 -39.942 1.00 48.64 205 ALA A O 1
ATOM 1585 N N . ILE A 1 211 ? -12.677 -16.307 -39.481 1.00 55.85 206 ILE A N 1
ATOM 1586 C CA . ILE A 1 211 ? -13.370 -16.374 -38.150 1.00 48.70 206 ILE A CA 1
ATOM 1587 C C . ILE A 1 211 ? -14.822 -16.793 -38.348 1.00 45.59 206 ILE A C 1
ATOM 1588 O O . ILE A 1 211 ? -15.267 -17.688 -37.628 1.00 47.13 206 ILE A O 1
ATOM 1593 N N . LEU A 1 212 ? -15.508 -16.221 -39.353 1.00 49.33 207 LEU A N 1
ATOM 1594 C CA . LEU A 1 212 ? -16.897 -16.531 -39.755 1.00 51.65 207 LEU A CA 1
ATOM 1595 C C . LEU A 1 212 ? -16.991 -17.994 -40.194 1.00 59.23 207 LEU A C 1
ATOM 1596 O O . LEU A 1 212 ? -17.954 -18.635 -39.751 1.00 59.32 207 LEU A O 1
ATOM 1601 N N . LEU A 1 213 ? -16.056 -18.507 -41.005 1.00 62.37 208 LEU A N 1
ATOM 1602 C CA . LEU A 1 213 ? -16.174 -19.882 -41.565 1.00 57.62 208 LEU A CA 1
ATOM 1603 C C . LEU A 1 213 ? -15.901 -20.813 -40.380 1.00 56.94 208 LEU A C 1
ATOM 1604 O O . LEU A 1 213 ? -16.621 -21.841 -40.172 1.00 50.80 208 LEU A O 1
ATOM 1609 N N . LEU A 1 214 ? -14.932 -20.435 -39.552 1.00 52.09 209 LEU A N 1
ATOM 1610 C CA . LEU A 1 214 ? -14.656 -21.267 -38.364 1.00 55.78 209 LEU A CA 1
ATOM 1611 C C . LEU A 1 214 ? -15.911 -21.318 -37.481 1.00 61.57 209 LEU A C 1
ATOM 1612 O O . LEU A 1 214 ? -16.235 -22.400 -36.980 1.00 60.29 209 LEU A O 1
ATOM 1617 N N . MET A 1 215 ? -16.613 -20.188 -37.297 1.00 62.13 210 MET A N 1
ATOM 1618 C CA . MET A 1 215 ? -17.862 -20.189 -36.505 1.00 61.71 210 MET A CA 1
ATOM 1619 C C . MET A 1 215 ? -18.826 -21.232 -37.079 1.00 58.80 210 MET A C 1
ATOM 1620 O O . MET A 1 215 ? -19.406 -21.983 -36.272 1.00 60.77 210 MET A O 1
ATOM 1625 N N . ALA A 1 216 ? -19.041 -21.230 -38.387 1.00 55.14 211 ALA A N 1
ATOM 1626 C CA . ALA A 1 216 ? -19.971 -22.107 -39.134 1.00 56.65 211 ALA A CA 1
ATOM 1627 C C . ALA A 1 216 ? -19.598 -23.555 -38.948 1.00 58.61 211 ALA A C 1
ATOM 1628 O O . ALA A 1 216 ? -20.472 -24.364 -38.776 1.00 76.15 211 ALA A O 1
ATOM 1630 N N . VAL A 1 217 ? -18.325 -23.863 -38.994 1.00 62.82 212 VAL A N 1
ATOM 1631 C CA . VAL A 1 217 ? -17.864 -25.265 -39.075 1.00 67.24 212 VAL A CA 1
ATOM 1632 C C . VAL A 1 217 ? -17.905 -25.897 -37.661 1.00 68.32 212 VAL A C 1
ATOM 1633 O O . VAL A 1 217 ? -18.395 -27.073 -37.551 1.00 64.04 212 VAL A O 1
ATOM 1637 N N . VAL A 1 218 ? -17.435 -25.185 -36.625 1.00 61.92 213 VAL A N 1
ATOM 1638 C CA . VAL A 1 218 ? -17.399 -25.719 -35.225 1.00 66.58 213 VAL A CA 1
ATOM 1639 C C . VAL A 1 218 ? -18.809 -25.748 -34.612 1.00 67.78 213 VAL A C 1
ATOM 1640 O O . VAL A 1 218 ? -18.992 -26.498 -33.685 1.00 67.04 213 VAL A O 1
ATOM 1644 N N . ASN A 1 219 ? -19.762 -24.937 -35.094 1.00 73.85 214 ASN A N 1
ATOM 1645 C CA . ASN A 1 219 ? -21.153 -24.867 -34.567 1.00 79.92 214 ASN A CA 1
ATOM 1646 C C . ASN A 1 219 ? -21.807 -26.256 -34.587 1.00 85.26 214 ASN A C 1
ATOM 1647 O O . ASN A 1 219 ? -21.810 -26.879 -35.668 1.00 105.27 214 ASN A O 1
ATOM 1652 N N . ASP A 1 220 ? -22.358 -26.699 -33.448 1.00 85.04 215 ASP A N 1
ATOM 1653 C CA . ASP A 1 220 ? -23.067 -27.998 -33.257 1.00 96.19 215 ASP A CA 1
ATOM 1654 C C . ASP A 1 220 ? -22.196 -29.188 -33.718 1.00 89.01 215 ASP A C 1
ATOM 1655 O O . ASP A 1 220 ? -22.763 -30.162 -34.242 1.00 90.08 215 ASP A O 1
ATOM 1660 N N . SER A 1 221 ? -20.873 -29.136 -33.548 1.00 78.78 216 SER A N 1
ATOM 1661 C CA . SER A 1 221 ? -19.971 -30.224 -34.014 1.00 80.08 216 SER A CA 1
ATOM 1662 C C . SER A 1 221 ? -18.856 -30.458 -33.002 1.00 79.56 216 SER A C 1
ATOM 1663 O O . SER A 1 221 ? -17.768 -29.873 -33.090 1.00 77.64 216 SER A O 1
ATOM 1666 N N . PRO A 1 222 ? -19.113 -31.318 -31.990 1.00 82.35 217 PRO A N 1
ATOM 1667 C CA . PRO A 1 222 ? -18.101 -31.682 -30.995 1.00 77.97 217 PRO A CA 1
ATOM 1668 C C . PRO A 1 222 ? -16.791 -32.138 -31.649 1.00 83.05 217 PRO A C 1
ATOM 1669 O O . PRO A 1 222 ? -15.702 -31.776 -31.168 1.00 85.65 217 PRO A O 1
ATOM 1673 N N . HIS A 1 223 ? -16.911 -32.896 -32.743 1.00 80.79 218 HIS A N 1
ATOM 1674 C CA . HIS A 1 223 ? -15.718 -33.407 -33.455 1.00 84.91 218 HIS A CA 1
ATOM 1675 C C . HIS A 1 223 ? -14.845 -32.223 -33.895 1.00 85.96 218 HIS A C 1
ATOM 1676 O O . HIS A 1 223 ? -13.602 -32.253 -33.571 1.00 74.77 218 HIS A O 1
ATOM 1683 N N . VAL A 1 224 ? -15.449 -31.228 -34.575 1.00 75.29 219 VAL A N 1
ATOM 1684 C CA . VAL A 1 224 ? -14.722 -30.009 -35.051 1.00 75.49 219 VAL A CA 1
ATOM 1685 C C . VAL A 1 224 ? -14.338 -29.119 -33.850 1.00 68.11 219 VAL A C 1
ATOM 1686 O O . VAL A 1 224 ? -13.349 -28.355 -33.971 1.00 66.30 219 VAL A O 1
ATOM 1690 N N . GLN A 1 225 ? -15.109 -29.136 -32.755 1.00 69.77 220 GLN A N 1
ATOM 1691 C CA . GLN A 1 225 ? -14.806 -28.286 -31.559 1.00 73.15 220 GLN A CA 1
ATOM 1692 C C . GLN A 1 225 ? -13.456 -28.722 -31.003 1.00 72.58 220 GLN A C 1
ATOM 1693 O O . GLN A 1 225 ? -12.625 -27.852 -30.780 1.00 76.39 220 GLN A O 1
ATOM 1699 N N . LYS A 1 226 ? -13.261 -30.038 -30.851 1.00 85.16 221 LYS A N 1
ATOM 1700 C CA . LYS A 1 226 ? -12.008 -30.642 -30.313 1.00 86.54 221 LYS A CA 1
ATOM 1701 C C . LYS A 1 226 ? -10.905 -30.446 -31.362 1.00 80.52 221 LYS A C 1
ATOM 1702 O O . LYS A 1 226 ? -9.791 -29.972 -31.003 1.00 77.22 221 LYS A O 1
ATOM 1708 N N . LEU A 1 227 ? -11.225 -30.671 -32.627 1.00 71.84 222 LEU A N 1
ATOM 1709 C CA . LEU A 1 227 ? -10.252 -30.469 -33.729 1.00 77.80 222 LEU A CA 1
ATOM 1710 C C . LEU A 1 227 ? -9.710 -29.037 -33.743 1.00 77.72 222 LEU A C 1
ATOM 1711 O O . LEU A 1 227 ? -8.485 -28.874 -33.997 1.00 74.26 222 LEU A O 1
ATOM 1716 N N . VAL A 1 228 ? -10.582 -28.036 -33.522 1.00 77.58 223 VAL A N 1
ATOM 1717 C CA . VAL A 1 228 ? -10.182 -26.603 -33.622 1.00 74.63 223 VAL A CA 1
ATOM 1718 C C . VAL A 1 228 ? -9.353 -26.267 -32.382 1.00 76.04 223 VAL A C 1
ATOM 1719 O O . VAL A 1 228 ? -8.292 -25.603 -32.523 1.00 68.39 223 VAL A O 1
ATOM 1723 N N . ALA A 1 229 ? -9.819 -26.727 -31.219 1.00 76.54 224 ALA A N 1
ATOM 1724 C CA . ALA A 1 229 ? -9.190 -26.482 -29.901 1.00 81.72 224 ALA A CA 1
ATOM 1725 C C . ALA A 1 229 ? -7.711 -26.882 -29.914 1.00 80.57 224 ALA A C 1
ATOM 1726 O O . ALA A 1 229 ? -6.921 -26.187 -29.276 1.00 78.67 224 ALA A O 1
ATOM 1728 N N . PHE A 1 230 ? -7.353 -27.971 -30.614 1.00 89.55 225 PHE A N 1
ATOM 1729 C CA . PHE A 1 230 ? -5.971 -28.523 -30.611 1.00 90.08 225 PHE A CA 1
ATOM 1730 C C . PHE A 1 230 ? -5.066 -27.649 -31.471 1.00 81.24 225 PHE A C 1
ATOM 1731 O O . PHE A 1 230 ? -3.826 -27.835 -31.393 1.00 87.65 225 PHE A O 1
ATOM 1739 N N . GLU A 1 231 ? -5.650 -26.699 -32.206 1.00 75.40 226 GLU A N 1
ATOM 1740 C CA . GLU A 1 231 ? -4.915 -25.803 -33.144 1.00 75.58 226 GLU A CA 1
ATOM 1741 C C . GLU A 1 231 ? -4.523 -24.483 -32.455 1.00 72.88 226 GLU A C 1
ATOM 1742 O O . GLU A 1 231 ? -4.240 -23.468 -33.172 1.00 76.26 226 GLU A O 1
ATOM 1748 N N . ASN A 1 232 ? -4.477 -24.481 -31.124 1.00 75.04 227 ASN A N 1
ATOM 1749 C CA . ASN A 1 232 ? -3.964 -23.331 -30.337 1.00 85.88 227 ASN A CA 1
ATOM 1750 C C . ASN A 1 232 ? -4.737 -22.078 -30.763 1.00 74.32 227 ASN A C 1
ATOM 1751 O O . ASN A 1 232 ? -4.102 -21.025 -31.016 1.00 72.60 227 ASN A O 1
ATOM 1756 N N . ILE A 1 233 ? -6.063 -22.198 -30.840 1.00 71.04 228 ILE A N 1
ATOM 1757 C CA . ILE A 1 233 ? -6.949 -21.125 -31.395 1.00 69.68 228 ILE A CA 1
ATOM 1758 C C . ILE A 1 233 ? -7.186 -19.990 -30.368 1.00 67.11 228 ILE A C 1
ATOM 1759 O O . ILE A 1 233 ? -7.213 -18.811 -30.814 1.00 66.51 228 ILE A O 1
ATOM 1764 N N . PHE A 1 234 ? -7.336 -20.281 -29.062 1.00 57.38 229 PHE A N 1
ATOM 1765 C CA . PHE A 1 234 ? -7.573 -19.261 -28.007 1.00 55.65 229 PHE A CA 1
ATOM 1766 C C . PHE A 1 234 ? -6.508 -18.160 -28.069 1.00 62.02 229 PHE A C 1
ATOM 1767 O O . PHE A 1 234 ? -6.893 -16.949 -28.082 1.00 65.79 229 PHE A O 1
ATOM 1775 N N . GLU A 1 235 ? -5.232 -18.541 -28.175 1.00 65.42 230 GLU A N 1
ATOM 1776 C CA . GLU A 1 235 ? -4.074 -17.605 -28.277 1.00 70.12 230 GLU A CA 1
ATOM 1777 C C . GLU A 1 235 ? -4.289 -16.675 -29.476 1.00 67.69 230 GLU A C 1
ATOM 1778 O O . GLU A 1 235 ? -4.170 -15.415 -29.329 1.00 63.42 230 GLU A O 1
ATOM 1784 N N . ARG A 1 236 ? -4.663 -17.263 -30.610 1.00 64.75 231 ARG A N 1
ATOM 1785 C CA . ARG A 1 236 ? -4.862 -16.533 -31.887 1.00 66.99 231 ARG A CA 1
ATOM 1786 C C . ARG A 1 236 ? -5.995 -15.517 -31.731 1.00 64.40 231 ARG A C 1
ATOM 1787 O O . ARG A 1 236 ? -5.787 -14.317 -32.001 1.00 61.76 231 ARG A O 1
ATOM 1795 N N . LEU A 1 237 ? -7.165 -15.983 -31.302 1.00 58.15 232 LEU A N 1
ATOM 1796 C CA . LEU A 1 237 ? -8.396 -15.152 -31.265 1.00 58.41 232 LEU A CA 1
ATOM 1797 C C . LEU A 1 237 ? -8.204 -13.989 -30.287 1.00 52.54 232 LEU A C 1
ATOM 1798 O O . LEU A 1 237 ? -8.596 -12.877 -30.672 1.00 53.21 232 LEU A O 1
ATOM 1803 N N . PHE A 1 238 ? -7.601 -14.222 -29.117 1.00 51.10 233 PHE A N 1
ATOM 1804 C CA . PHE A 1 238 ? -7.241 -13.162 -28.131 1.00 55.88 233 PHE A CA 1
ATOM 1805 C C . PHE A 1 238 ? -6.239 -12.144 -28.697 1.00 54.57 233 PHE A C 1
ATOM 1806 O O . PHE A 1 238 ? -6.414 -10.956 -28.398 1.00 60.83 233 PHE A O 1
ATOM 1814 N N . SER A 1 239 ? -5.289 -12.523 -29.559 1.00 60.81 234 SER A N 1
ATOM 1815 C CA . SER A 1 239 ? -4.350 -11.518 -30.144 1.00 58.32 234 SER A CA 1
ATOM 1816 C C . SER A 1 239 ? -5.143 -10.696 -31.134 1.00 56.46 234 SER A C 1
ATOM 1817 O O . SER A 1 239 ? -4.951 -9.486 -31.133 1.00 65.87 234 SER A O 1
ATOM 1820 N N . ILE A 1 240 ? -6.025 -11.321 -31.918 1.00 56.44 235 ILE A N 1
ATOM 1821 C CA . ILE A 1 240 ? -6.856 -10.557 -32.901 1.00 55.06 235 ILE A CA 1
ATOM 1822 C C . ILE A 1 240 ? -7.695 -9.546 -32.105 1.00 53.61 235 ILE A C 1
ATOM 1823 O O . ILE A 1 240 ? -7.704 -8.382 -32.459 1.00 46.57 235 ILE A O 1
ATOM 1828 N N . ILE A 1 241 ? -8.382 -10.005 -31.042 1.00 53.92 236 ILE A N 1
ATOM 1829 C CA . ILE A 1 241 ? -9.203 -9.138 -30.159 1.00 51.72 236 ILE A CA 1
ATOM 1830 C C . ILE A 1 241 ? -8.320 -7.979 -29.659 1.00 57.57 236 ILE A C 1
ATOM 1831 O O . ILE A 1 241 ? -8.755 -6.822 -29.836 1.00 54.46 236 ILE A O 1
ATOM 1836 N N . GLU A 1 242 ? -7.136 -8.235 -29.075 1.00 61.68 237 GLU A N 1
ATOM 1837 C CA . GLU A 1 242 ? -6.308 -7.101 -28.576 1.00 70.12 237 GLU A CA 1
ATOM 1838 C C . GLU A 1 242 ? -5.817 -6.221 -29.735 1.00 67.68 237 GLU A C 1
ATOM 1839 O O . GLU A 1 242 ? -5.875 -4.995 -29.596 1.00 66.28 237 GLU A O 1
ATOM 1845 N N . GLU A 1 243 ? -5.452 -6.823 -30.860 1.00 67.29 238 GLU A N 1
ATOM 1846 C CA . GLU A 1 243 ? -5.021 -6.123 -32.101 1.00 65.13 238 GLU A CA 1
ATOM 1847 C C . GLU A 1 243 ? -6.159 -5.212 -32.614 1.00 64.07 238 GLU A C 1
ATOM 1848 O O . GLU A 1 243 ? -5.866 -4.070 -33.054 1.00 61.00 238 GLU A O 1
ATOM 1854 N N . GLU A 1 244 ? -7.435 -5.596 -32.494 1.00 65.51 239 GLU A N 1
ATOM 1855 C CA . GLU A 1 244 ? -8.562 -4.747 -33.006 1.00 67.76 239 GLU A CA 1
ATOM 1856 C C . GLU A 1 244 ? -9.115 -3.758 -31.960 1.00 66.45 239 GLU A C 1
ATOM 1857 O O . GLU A 1 244 ? -10.046 -3.009 -32.302 1.00 74.38 239 GLU A O 1
ATOM 1863 N N . GLY A 1 245 ? -8.577 -3.741 -30.737 1.00 65.66 240 GLY A N 1
ATOM 1864 C CA . GLY A 1 245 ? -8.950 -2.755 -29.708 1.00 61.50 240 GLY A CA 1
ATOM 1865 C C . GLY A 1 245 ? -9.854 -3.309 -28.631 1.00 59.51 240 GLY A C 1
ATOM 1866 O O . GLY A 1 245 ? -10.534 -2.516 -27.988 1.00 61.22 240 GLY A O 1
ATOM 1867 N N . GLY A 1 246 ? -9.883 -4.622 -28.437 1.00 58.34 241 GLY A N 1
ATOM 1868 C CA . GLY A 1 246 ? -10.644 -5.251 -27.346 1.00 55.53 241 GLY A CA 1
ATOM 1869 C C . GLY A 1 246 ? -12.133 -4.978 -27.475 1.00 59.35 241 GLY A C 1
ATOM 1870 O O . GLY A 1 246 ? -12.679 -4.976 -28.605 1.00 61.10 241 GLY A O 1
ATOM 1871 N N . LEU A 1 247 ? -12.792 -4.722 -26.356 1.00 64.40 242 LEU A N 1
ATOM 1872 C CA . LEU A 1 247 ? -14.236 -4.381 -26.319 1.00 60.07 242 LEU A CA 1
ATOM 1873 C C . LEU A 1 247 ? -14.540 -3.292 -27.350 1.00 64.04 242 LEU A C 1
ATOM 1874 O O . LEU A 1 247 ? -15.669 -3.326 -27.949 1.00 64.34 242 LEU A O 1
ATOM 1879 N N . ARG A 1 248 ? -13.589 -2.380 -27.594 1.00 63.57 243 ARG A N 1
ATOM 1880 C CA . ARG A 1 248 ? -13.793 -1.273 -28.569 1.00 66.48 243 ARG A CA 1
ATOM 1881 C C . ARG A 1 248 ? -13.601 -1.744 -30.015 1.00 65.98 243 ARG A C 1
ATOM 1882 O O . ARG A 1 248 ? -13.897 -0.967 -30.909 1.00 67.54 243 ARG A O 1
ATOM 1890 N N . GLY A 1 249 ? -13.164 -2.978 -30.279 1.00 68.78 244 GLY A N 1
ATOM 1891 C CA . GLY A 1 249 ? -13.352 -3.563 -31.625 1.00 67.50 244 GLY A CA 1
ATOM 1892 C C . GLY A 1 249 ? -14.832 -3.542 -31.999 1.00 68.41 244 GLY A C 1
ATOM 1893 O O . GLY A 1 249 ? -15.703 -3.285 -31.124 1.00 85.95 244 GLY A O 1
ATOM 1894 N N . SER A 1 250 ? -15.183 -3.719 -33.246 1.00 62.59 245 SER A N 1
ATOM 1895 C CA . SER A 1 250 ? -16.617 -3.815 -33.555 1.00 63.28 245 SER A CA 1
ATOM 1896 C C . SER A 1 250 ? -16.917 -5.284 -33.883 1.00 62.13 245 SER A C 1
ATOM 1897 O O . SER A 1 250 ? -16.728 -6.136 -32.915 1.00 59.80 245 SER A O 1
ATOM 1900 N N . LEU A 1 251 ? -17.264 -5.612 -35.129 1.00 50.14 246 LEU A N 1
ATOM 1901 C CA . LEU A 1 251 ? -17.814 -6.944 -35.442 1.00 54.03 246 LEU A CA 1
ATOM 1902 C C . LEU A 1 251 ? -16.741 -8.038 -35.304 1.00 53.43 246 LEU A C 1
ATOM 1903 O O . LEU A 1 251 ? -17.097 -9.134 -34.770 1.00 56.83 246 LEU A O 1
ATOM 1908 N N . VAL A 1 252 ? -15.497 -7.766 -35.715 1.00 47.77 247 VAL A N 1
ATOM 1909 C CA . VAL A 1 252 ? -14.434 -8.811 -35.713 1.00 53.44 247 VAL A CA 1
ATOM 1910 C C . VAL A 1 252 ? -14.280 -9.363 -34.287 1.00 55.23 247 VAL A C 1
ATOM 1911 O O . VAL A 1 252 ? -14.214 -10.597 -34.146 1.00 59.56 247 VAL A O 1
ATOM 1915 N N . VAL A 1 253 ? -14.286 -8.493 -33.270 1.00 56.82 248 VAL A N 1
ATOM 1916 C CA . VAL A 1 253 ? -14.257 -8.926 -31.841 1.00 55.01 248 VAL A CA 1
ATOM 1917 C C . VAL A 1 253 ? -15.507 -9.726 -31.492 1.00 49.03 248 VAL A C 1
ATOM 1918 O O . VAL A 1 253 ? -15.366 -10.720 -30.805 1.00 49.16 248 VAL A O 1
ATOM 1922 N N . ASN A 1 254 ? -16.672 -9.302 -31.969 1.00 49.73 249 ASN A N 1
ATOM 1923 C CA . ASN A 1 254 ? -17.952 -10.039 -31.777 1.00 47.47 249 ASN A CA 1
ATOM 1924 C C . ASN A 1 254 ? -17.794 -11.445 -32.383 1.00 44.29 249 ASN A C 1
ATOM 1925 O O . ASN A 1 254 ? -18.112 -12.454 -31.702 1.00 39.17 249 ASN A O 1
ATOM 1930 N N . ASP A 1 255 ? -17.264 -11.514 -33.607 1.00 45.52 250 ASP A N 1
ATOM 1931 C CA . ASP A 1 255 ? -16.967 -12.813 -34.289 1.00 45.90 250 ASP A CA 1
ATOM 1932 C C . ASP A 1 255 ? -15.976 -13.611 -33.424 1.00 44.14 250 ASP A C 1
ATOM 1933 O O . ASP A 1 255 ? -16.314 -14.714 -33.020 1.00 43.31 250 ASP A O 1
ATOM 1938 N N . CYS A 1 256 ? -14.840 -13.025 -33.053 1.00 47.69 251 CYS A N 1
ATOM 1939 C CA . CYS A 1 256 ? -13.817 -13.716 -32.230 1.00 50.67 251 CYS A CA 1
ATOM 1940 C C . CYS A 1 256 ? -14.472 -14.266 -30.975 1.00 52.65 251 CYS A C 1
ATOM 1941 O O . CYS A 1 256 ? -14.366 -15.534 -30.776 1.00 55.83 251 CYS A O 1
ATOM 1944 N N . LEU A 1 257 ? -15.196 -13.415 -30.226 1.00 49.63 252 LEU A N 1
ATOM 1945 C CA . LEU A 1 257 ? -15.875 -13.872 -28.984 1.00 51.38 252 LEU A CA 1
ATOM 1946 C C . LEU A 1 257 ? -16.902 -14.968 -29.333 1.00 50.66 252 LEU A C 1
ATOM 1947 O O . LEU A 1 257 ? -16.983 -15.969 -28.626 1.00 54.75 252 LEU A O 1
ATOM 1952 N N . SER A 1 258 ? -17.659 -14.773 -30.399 1.00 54.53 253 SER A N 1
ATOM 1953 C CA . SER A 1 258 ? -18.755 -15.676 -30.822 1.00 55.39 253 SER A CA 1
ATOM 1954 C C . SER A 1 258 ? -18.147 -17.050 -31.141 1.00 59.05 253 SER A C 1
ATOM 1955 O O . SER A 1 258 ? -18.743 -18.103 -30.804 1.00 52.76 253 SER A O 1
ATOM 1958 N N . LEU A 1 259 ? -16.977 -17.039 -31.788 1.00 55.39 254 LEU A N 1
ATOM 1959 C CA . LEU A 1 259 ? -16.259 -18.287 -32.117 1.00 55.71 254 LEU A CA 1
ATOM 1960 C C . LEU A 1 259 ? -15.724 -18.918 -30.816 1.00 55.49 254 LEU A C 1
ATOM 1961 O O . LEU A 1 259 ? -15.960 -20.133 -30.593 1.00 48.94 254 LEU A O 1
ATOM 1966 N N . ILE A 1 260 ? -15.097 -18.145 -29.927 1.00 55.73 255 ILE A N 1
ATOM 1967 C CA . ILE A 1 260 ? -14.693 -18.708 -28.605 1.00 52.05 255 ILE A CA 1
ATOM 1968 C C . ILE A 1 260 ? -15.914 -19.347 -27.951 1.00 53.28 255 ILE A C 1
ATOM 1969 O O . ILE A 1 260 ? -15.750 -20.405 -27.318 1.00 62.51 255 ILE A O 1
ATOM 1974 N N . ASN A 1 261 ? -17.080 -18.732 -28.080 1.00 51.91 256 ASN A N 1
ATOM 1975 C CA . ASN A 1 261 ? -18.309 -19.235 -27.440 1.00 56.61 256 ASN A CA 1
ATOM 1976 C C . ASN A 1 261 ? -18.656 -20.591 -28.049 1.00 57.93 256 ASN A C 1
ATOM 1977 O O . ASN A 1 261 ? -18.899 -21.509 -27.273 1.00 66.55 256 ASN A O 1
ATOM 1982 N N . ASN A 1 262 ? -18.700 -20.706 -29.370 1.00 59.64 257 ASN A N 1
ATOM 1983 C CA . ASN A 1 262 ? -19.125 -21.942 -30.073 1.00 62.71 257 ASN A CA 1
ATOM 1984 C C . ASN A 1 262 ? -18.107 -23.070 -29.826 1.00 71.28 257 ASN A C 1
ATOM 1985 O O . ASN A 1 262 ? -18.530 -24.253 -29.836 1.00 64.22 257 ASN A O 1
ATOM 1990 N N . ILE A 1 263 ? -16.814 -22.761 -29.606 1.00 64.53 258 ILE A N 1
ATOM 1991 C CA . ILE A 1 263 ? -15.804 -23.823 -29.327 1.00 62.33 258 ILE A CA 1
ATOM 1992 C C . ILE A 1 263 ? -15.982 -24.383 -27.899 1.00 66.92 258 ILE A C 1
ATOM 1993 O O . ILE A 1 263 ? -15.511 -25.549 -27.694 1.00 63.16 258 ILE A O 1
ATOM 1998 N N . LEU A 1 264 ? -16.570 -23.612 -26.944 1.00 60.62 259 LEU A N 1
ATOM 1999 C CA . LEU A 1 264 ? -16.708 -24.001 -25.495 1.00 58.78 259 LEU A CA 1
ATOM 2000 C C . LEU A 1 264 ? -18.100 -24.539 -25.153 1.00 54.57 259 LEU A C 1
ATOM 2001 O O . LEU A 1 264 ? -18.206 -25.407 -24.294 1.00 54.85 259 LEU A O 1
ATOM 2006 N N . LYS A 1 265 ? -19.148 -24.040 -25.800 1.00 68.36 260 LYS A N 1
ATOM 2007 C CA . LYS A 1 265 ? -20.548 -24.420 -25.477 1.00 66.63 260 LYS A CA 1
ATOM 2008 C C . LYS A 1 265 ? -20.605 -25.940 -25.464 1.00 65.65 260 LYS A C 1
ATOM 2009 O O . LYS A 1 265 ? -20.296 -26.552 -26.486 1.00 71.86 260 LYS A O 1
ATOM 2015 N N . TYR A 1 266 ? -20.918 -26.525 -24.317 1.00 76.01 261 TYR A N 1
ATOM 2016 C CA . TYR A 1 266 ? -21.268 -27.962 -24.137 1.00 78.09 261 TYR A CA 1
ATOM 2017 C C . TYR A 1 266 ? -20.039 -28.873 -24.225 1.00 77.99 261 TYR A C 1
ATOM 2018 O O . TYR A 1 266 ? -20.190 -30.125 -24.282 1.00 88.22 261 TYR A O 1
ATOM 2027 N N . ASN A 1 267 ? -18.852 -28.291 -24.191 1.00 69.59 262 ASN A N 1
ATOM 2028 C CA . ASN A 1 267 ? -17.586 -29.015 -24.389 1.00 64.25 262 ASN A CA 1
ATOM 2029 C C . ASN A 1 267 ? -16.730 -28.787 -23.145 1.00 66.21 262 ASN A C 1
ATOM 2030 O O . ASN A 1 267 ? -15.858 -27.863 -23.181 1.00 61.85 262 ASN A O 1
ATOM 2035 N N . THR A 1 268 ? -16.970 -29.592 -22.098 1.00 65.73 263 THR A N 1
ATOM 2036 C CA . THR A 1 268 ? -16.329 -29.448 -20.760 1.00 69.55 263 THR A CA 1
ATOM 2037 C C . THR A 1 268 ? -14.822 -29.546 -20.972 1.00 67.24 263 THR A C 1
ATOM 2038 O O . THR A 1 268 ? -14.069 -28.663 -20.483 1.00 66.00 263 THR A O 1
ATOM 2042 N N . SER A 1 269 ? -14.384 -30.536 -21.738 1.00 68.58 264 SER A N 1
ATOM 2043 C CA . SER A 1 269 ? -12.945 -30.743 -22.023 1.00 65.67 264 SER A CA 1
ATOM 2044 C C . SER A 1 269 ? -12.408 -29.436 -22.605 1.00 64.97 264 SER A C 1
ATOM 2045 O O . SER A 1 269 ? -11.400 -28.913 -22.102 1.00 65.10 264 SER A O 1
ATOM 2048 N N . ASN A 1 270 ? -13.089 -28.894 -23.615 1.00 63.36 265 ASN A N 1
ATOM 2049 C CA . ASN A 1 270 ? -12.678 -27.604 -24.240 1.00 64.61 265 ASN A CA 1
ATOM 2050 C C . ASN A 1 270 ? -12.669 -26.483 -23.180 1.00 62.65 265 ASN A C 1
ATOM 2051 O O . ASN A 1 270 ? -11.773 -25.609 -23.220 1.00 59.67 265 ASN A O 1
ATOM 2056 N N . GLN A 1 271 ? -13.616 -26.521 -22.233 1.00 60.93 266 GLN A N 1
ATOM 2057 C CA . GLN A 1 271 ? -13.731 -25.510 -21.167 1.00 61.09 266 GLN A CA 1
ATOM 2058 C C . GLN A 1 271 ? -12.503 -25.628 -20.243 1.00 67.25 266 GLN A C 1
ATOM 2059 O O . GLN A 1 271 ? -11.734 -24.619 -20.125 1.00 68.40 266 GLN A O 1
ATOM 2065 N N . THR A 1 272 ? -12.249 -26.813 -19.674 1.00 67.38 267 THR A N 1
ATOM 2066 C CA . THR A 1 272 ? -11.051 -27.038 -18.806 1.00 74.60 267 THR A CA 1
ATOM 2067 C C . THR A 1 272 ? -9.772 -26.699 -19.602 1.00 71.05 267 THR A C 1
ATOM 2068 O O . THR A 1 272 ? -8.819 -26.028 -19.038 1.00 70.41 267 THR A O 1
ATOM 2072 N N . LEU A 1 273 ? -9.746 -26.991 -20.894 1.00 65.35 268 LEU A N 1
ATOM 2073 C CA . LEU A 1 273 ? -8.584 -26.589 -21.733 1.00 66.73 268 LEU A CA 1
ATOM 2074 C C . LEU A 1 273 ? -8.453 -25.075 -21.670 1.00 69.34 268 LEU A C 1
ATOM 2075 O O . LEU A 1 273 ? -7.376 -24.604 -21.343 1.00 70.90 268 LEU A O 1
ATOM 2080 N N . PHE A 1 274 ? -9.538 -24.344 -21.941 1.00 71.32 269 PHE A N 1
ATOM 2081 C CA . PHE A 1 274 ? -9.504 -22.861 -22.057 1.00 62.85 269 PHE A CA 1
ATOM 2082 C C . PHE A 1 274 ? -8.896 -22.292 -20.756 1.00 64.11 269 PHE A C 1
ATOM 2083 O O . PHE A 1 274 ? -7.963 -21.437 -20.814 1.00 66.04 269 PHE A O 1
ATOM 2091 N N . LEU A 1 275 ? -9.357 -22.777 -19.589 1.00 61.01 270 LEU A N 1
ATOM 2092 C CA . LEU A 1 275 ? -8.933 -22.275 -18.234 1.00 66.90 270 LEU A CA 1
ATOM 2093 C C . LEU A 1 275 ? -7.449 -22.601 -17.947 1.00 71.85 270 LEU A C 1
ATOM 2094 O O . LEU A 1 275 ? -6.726 -21.685 -17.470 1.00 80.58 270 LEU A O 1
ATOM 2099 N N . GLU A 1 276 ? -6.986 -23.800 -18.278 1.00 69.67 271 GLU A N 1
ATOM 2100 C CA . GLU A 1 276 ? -5.637 -24.288 -17.892 1.00 81.89 271 GLU A CA 1
ATOM 2101 C C . GLU A 1 276 ? -4.530 -23.731 -18.798 1.00 81.02 271 GLU A C 1
ATOM 2102 O O . GLU A 1 276 ? -3.365 -23.829 -18.372 1.00 91.33 271 GLU A O 1
ATOM 2108 N N . THR A 1 277 ? -4.862 -23.153 -19.964 1.00 78.31 272 THR A N 1
ATOM 2109 C CA . THR A 1 277 ? -3.901 -22.742 -21.027 1.00 69.05 272 THR A CA 1
ATOM 2110 C C . THR A 1 277 ? -3.672 -21.220 -20.957 1.00 66.53 272 THR A C 1
ATOM 2111 O O . THR A 1 277 ? -3.178 -20.625 -21.951 1.00 63.81 272 THR A O 1
ATOM 2115 N N . GLY A 1 278 ? -3.996 -20.589 -19.828 1.00 66.49 273 GLY A N 1
ATOM 2116 C CA . GLY A 1 278 ? -3.607 -19.190 -19.566 1.00 61.44 273 GLY A CA 1
ATOM 2117 C C . GLY A 1 278 ? -4.490 -18.188 -20.275 1.00 63.14 273 GLY A C 1
ATOM 2118 O O . GLY A 1 278 ? -4.014 -17.065 -20.419 1.00 67.70 273 GLY A O 1
ATOM 2119 N N . ASN A 1 279 ? -5.761 -18.517 -20.555 1.00 67.86 274 ASN A N 1
ATOM 2120 C CA . ASN A 1 279 ? -6.762 -17.586 -21.152 1.00 70.52 274 ASN A CA 1
ATOM 2121 C C . ASN A 1 279 ? -7.399 -16.645 -20.103 1.00 70.07 274 ASN A C 1
ATOM 2122 O O . ASN A 1 279 ? -7.555 -15.434 -20.428 1.00 68.57 274 ASN A O 1
ATOM 2127 N N . LEU A 1 280 ? -7.731 -17.128 -18.898 1.00 59.79 275 LEU A N 1
ATOM 2128 C CA . LEU A 1 280 ? -8.411 -16.309 -17.861 1.00 65.45 275 LEU A CA 1
ATOM 2129 C C . LEU A 1 280 ? -7.810 -14.910 -17.760 1.00 67.25 275 LEU A C 1
ATOM 2130 O O . LEU A 1 280 ? -8.541 -13.930 -17.803 1.00 71.25 275 LEU A O 1
ATOM 2135 N N . PRO A 1 281 ? -6.480 -14.743 -17.612 1.00 65.18 276 PRO A N 1
ATOM 2136 C CA . PRO A 1 281 ? -5.907 -13.402 -17.470 1.00 62.11 276 PRO A CA 1
ATOM 2137 C C . PRO A 1 281 ? -6.268 -12.508 -18.664 1.00 62.81 276 PRO A C 1
ATOM 2138 O O . PRO A 1 281 ? -6.454 -11.332 -18.495 1.00 65.89 276 PRO A O 1
ATOM 2142 N N . LYS A 1 282 ? -6.356 -13.114 -19.846 1.00 64.08 277 LYS A N 1
ATOM 2143 C CA . LYS A 1 282 ? -6.701 -12.428 -21.120 1.00 66.65 277 LYS A CA 1
ATOM 2144 C C . LYS A 1 282 ? -8.170 -11.977 -21.091 1.00 62.41 277 LYS A C 1
ATOM 2145 O O . LYS A 1 282 ? -8.429 -10.827 -21.431 1.00 56.63 277 LYS A O 1
ATOM 2151 N N . LEU A 1 283 ? -9.079 -12.874 -20.705 1.00 61.59 278 LEU A N 1
ATOM 2152 C CA . LEU A 1 283 ? -10.544 -12.623 -20.619 1.00 59.99 278 LEU A CA 1
ATOM 2153 C C . LEU A 1 283 ? -10.810 -11.559 -19.539 1.00 59.63 278 LEU A C 1
ATOM 2154 O O . LEU A 1 283 ? -11.550 -10.597 -19.809 1.00 60.40 278 LEU A O 1
ATOM 2159 N N . ALA A 1 284 ? -10.172 -11.697 -18.384 1.00 53.51 279 ALA A N 1
ATOM 2160 C CA . ALA A 1 284 ? -10.164 -10.718 -17.282 1.00 53.66 279 ALA A CA 1
ATOM 2161 C C . ALA A 1 284 ? -9.728 -9.371 -17.814 1.00 56.60 279 ALA A C 1
ATOM 2162 O O . ALA A 1 284 ? -10.310 -8.356 -17.428 1.00 56.47 279 ALA A O 1
ATOM 2164 N N . HIS A 1 285 ? -8.669 -9.349 -18.605 1.00 61.35 280 HIS A N 1
ATOM 2165 C CA . HIS A 1 285 ? -8.074 -8.061 -19.055 1.00 62.20 280 HIS A CA 1
ATOM 2166 C C . HIS A 1 285 ? -9.105 -7.318 -19.942 1.00 64.86 280 HIS A C 1
ATOM 2167 O O . HIS A 1 285 ? -9.215 -6.040 -19.854 1.00 60.20 280 HIS A O 1
ATOM 2174 N N . LEU A 1 286 ? -9.777 -8.101 -20.811 1.00 58.01 281 LEU A N 1
ATOM 2175 C CA . LEU A 1 286 ? -10.832 -7.639 -21.757 1.00 58.41 281 LEU A CA 1
ATOM 2176 C C . LEU A 1 286 ? -12.099 -7.196 -20.998 1.00 53.31 281 LEU A C 1
ATOM 2177 O O . LEU A 1 286 ? -12.589 -6.139 -21.307 1.00 47.96 281 LEU A O 1
ATOM 2182 N N . LEU A 1 287 ? -12.559 -7.981 -20.010 1.00 50.57 282 LEU A N 1
ATOM 2183 C CA . LEU A 1 287 ? -13.693 -7.635 -19.144 1.00 48.83 282 LEU A CA 1
ATOM 2184 C C . LEU A 1 287 ? -13.369 -6.365 -18.343 1.00 49.59 282 LEU A C 1
ATOM 2185 O O . LEU A 1 287 ? -14.271 -5.576 -18.035 1.00 57.30 282 LEU A O 1
ATOM 2190 N N . SER A 1 288 ? -12.113 -6.119 -18.052 1.00 50.40 283 SER A N 1
ATOM 2191 C CA . SER A 1 288 ? -11.739 -5.032 -17.114 1.00 53.13 283 SER A CA 1
ATOM 2192 C C . SER A 1 288 ? -11.578 -3.722 -17.894 1.00 53.05 283 SER A C 1
ATOM 2193 O O . SER A 1 288 ? -11.573 -2.656 -17.259 1.00 57.67 283 SER A O 1
ATOM 2196 N N . GLU A 1 289 ? -11.629 -3.767 -19.221 1.00 54.88 284 GLU A N 1
ATOM 2197 C CA . GLU A 1 289 ? -11.496 -2.559 -20.055 1.00 59.01 284 GLU A CA 1
ATOM 2198 C C . GLU A 1 289 ? -12.401 -1.400 -19.637 1.00 58.05 284 GLU A C 1
ATOM 2199 O O . GLU A 1 289 ? -11.962 -0.256 -19.583 1.00 56.93 284 GLU A O 1
ATOM 2205 N N . PRO A 1 290 ? -13.705 -1.580 -19.386 1.00 58.68 285 PRO A N 1
ATOM 2206 C CA . PRO A 1 290 ? -14.556 -0.425 -19.096 1.00 62.92 285 PRO A CA 1
ATOM 2207 C C . PRO A 1 290 ? -14.215 0.339 -17.799 1.00 61.54 285 PRO A C 1
ATOM 2208 O O . PRO A 1 290 ? -14.722 1.399 -17.657 1.00 60.53 285 PRO A O 1
ATOM 2212 N N . ILE A 1 291 ? -13.393 -0.222 -16.914 1.00 57.47 286 ILE A N 1
ATOM 2213 C CA . ILE A 1 291 ? -13.055 0.354 -15.581 1.00 64.03 286 ILE A CA 1
ATOM 2214 C C . ILE A 1 291 ? -11.652 0.982 -15.592 1.00 70.04 286 ILE A C 1
ATOM 2215 O O . ILE A 1 291 ? -10.637 0.245 -15.575 1.00 61.24 286 ILE A O 1
ATOM 2220 N N . SER A 1 292 ? -11.630 2.315 -15.610 1.00 90.46 287 SER A N 1
ATOM 2221 C CA . SER A 1 292 ? -10.430 3.193 -15.625 1.00 96.18 287 SER A CA 1
ATOM 2222 C C . SER A 1 292 ? -10.784 4.513 -14.933 1.00 101.97 287 SER A C 1
ATOM 2223 O O . SER A 1 292 ? -11.864 5.102 -15.269 1.00 94.36 287 SER A O 1
ATOM 2226 N N . GLN A 1 293 ? -9.891 4.970 -14.041 1.00 105.93 288 GLN A N 1
ATOM 2227 C CA . GLN A 1 293 ? -9.833 6.384 -13.572 1.00 111.95 288 GLN A CA 1
ATOM 2228 C C . GLN A 1 293 ? -9.567 7.318 -14.773 1.00 107.68 288 GLN A C 1
ATOM 2229 O O . GLN A 1 293 ? -10.019 8.484 -14.716 1.00 105.58 288 GLN A O 1
ATOM 2235 N N . ASP A 1 294 ? -8.908 6.810 -15.831 1.00 107.28 289 ASP A N 1
ATOM 2236 C CA . ASP A 1 294 ? -8.307 7.587 -16.955 1.00 102.45 289 ASP A CA 1
ATOM 2237 C C . ASP A 1 294 ? -9.381 8.145 -17.884 1.00 95.46 289 ASP A C 1
ATOM 2238 O O . ASP A 1 294 ? -9.535 9.360 -17.922 1.00 109.90 289 ASP A O 1
ATOM 2243 N N . GLU A 1 295 ? -10.055 7.298 -18.652 1.00 94.73 290 GLU A N 1
ATOM 2244 C CA . GLU A 1 295 ? -11.095 7.744 -19.623 1.00 92.86 290 GLU A CA 1
ATOM 2245 C C . GLU A 1 295 ? -12.465 7.400 -19.037 1.00 79.37 290 GLU A C 1
ATOM 2246 O O . GLU A 1 295 ? -12.502 6.665 -18.015 1.00 82.08 290 GLU A O 1
ATOM 2252 N N . VAL A 1 296 ? -13.525 7.955 -19.640 1.00 65.25 291 VAL A N 1
ATOM 2253 C CA . VAL A 1 296 ? -14.895 7.458 -19.369 1.00 63.76 291 VAL A CA 1
ATOM 2254 C C . VAL A 1 296 ? -15.270 6.553 -20.540 1.00 56.65 291 VAL A C 1
ATOM 2255 O O . VAL A 1 296 ? -15.559 7.036 -21.644 1.00 55.06 291 VAL A O 1
ATOM 2259 N N . PHE A 1 297 ? -15.206 5.257 -20.317 1.00 53.52 292 PHE A N 1
ATOM 2260 C CA . PHE A 1 297 ? -15.502 4.271 -21.375 1.00 55.03 292 PHE A CA 1
ATOM 2261 C C . PHE A 1 297 ? -16.822 4.630 -22.084 1.00 56.52 292 PHE A C 1
ATOM 2262 O O . PHE A 1 297 ? -17.859 4.952 -21.434 1.00 57.90 292 PHE A O 1
ATOM 2270 N N . PHE A 1 298 ? -16.752 4.629 -23.425 1.00 57.85 293 PHE A N 1
ATOM 2271 C CA . PHE A 1 298 ? -17.873 5.006 -24.309 1.00 56.56 293 PHE A CA 1
ATOM 2272 C C . PHE A 1 298 ? -18.655 3.749 -24.674 1.00 55.80 293 PHE A C 1
ATOM 2273 O O . PHE A 1 298 ? -18.091 2.772 -25.162 1.00 59.60 293 PHE A O 1
ATOM 2281 N N . TRP A 1 299 ? -19.940 3.768 -24.351 1.00 51.78 294 TRP A N 1
ATOM 2282 C CA . TRP A 1 299 ? -20.840 2.600 -24.413 1.00 49.91 294 TRP A CA 1
ATOM 2283 C C . TRP A 1 299 ? -21.744 2.801 -25.627 1.00 52.12 294 TRP A C 1
ATOM 2284 O O . TRP A 1 299 ? -22.129 3.930 -25.900 1.00 51.47 294 TRP A O 1
ATOM 2295 N N . ASN A 1 300 ? -21.902 1.729 -26.408 1.00 56.95 295 ASN A N 1
ATOM 2296 C CA . ASN A 1 300 ? -22.807 1.613 -27.565 1.00 50.33 295 ASN A CA 1
ATOM 2297 C C . ASN A 1 300 ? -23.199 0.150 -27.675 1.00 46.95 295 ASN A C 1
ATOM 2298 O O . ASN A 1 300 ? -22.659 -0.643 -26.907 1.00 53.81 295 ASN A O 1
ATOM 2303 N N . ASP A 1 301 ? -24.108 -0.157 -28.582 1.00 47.23 296 ASP A N 1
ATOM 2304 C CA . ASP A 1 301 ? -24.777 -1.468 -28.697 1.00 52.41 296 ASP A CA 1
ATOM 2305 C C . ASP A 1 301 ? -23.725 -2.534 -29.006 1.00 54.03 296 ASP A C 1
ATOM 2306 O O . ASP A 1 301 ? -23.786 -3.614 -28.486 1.00 56.16 296 ASP A O 1
ATOM 2311 N N . GLN A 1 302 ? -22.719 -2.212 -29.800 1.00 61.77 297 GLN A N 1
ATOM 2312 C CA . GLN A 1 302 ? -21.697 -3.212 -30.165 1.00 58.76 297 GLN A CA 1
ATOM 2313 C C . GLN A 1 302 ? -20.863 -3.575 -28.923 1.00 61.51 297 GLN A C 1
ATOM 2314 O O . GLN A 1 302 ? -20.593 -4.829 -28.678 1.00 54.83 297 GLN A O 1
ATOM 2320 N N . ARG A 1 303 ? -20.436 -2.556 -28.156 1.00 56.03 298 ARG A N 1
ATOM 2321 C CA . ARG A 1 303 ? -19.549 -2.845 -26.986 1.00 49.06 298 ARG A CA 1
ATOM 2322 C C . ARG A 1 303 ? -20.343 -3.563 -25.898 1.00 46.47 298 ARG A C 1
ATOM 2323 O O . ARG A 1 303 ? -19.781 -4.469 -25.268 1.00 48.35 298 ARG A O 1
ATOM 2331 N N . ILE A 1 304 ? -21.632 -3.247 -25.775 1.00 45.92 299 ILE A N 1
ATOM 2332 C CA . ILE A 1 304 ? -22.573 -3.952 -24.850 1.00 46.73 299 ILE A CA 1
ATOM 2333 C C . ILE A 1 304 ? -22.625 -5.439 -25.196 1.00 43.43 299 ILE A C 1
ATOM 2334 O O . ILE A 1 304 ? -22.480 -6.288 -24.270 1.00 43.46 299 ILE A O 1
ATOM 2339 N N . VAL A 1 305 ? -22.840 -5.738 -26.487 1.00 42.37 300 VAL A N 1
ATOM 2340 C CA . VAL A 1 305 ? -22.908 -7.135 -26.996 1.00 42.67 300 VAL A CA 1
ATOM 2341 C C . VAL A 1 305 ? -21.548 -7.805 -26.804 1.00 43.34 300 VAL A C 1
ATOM 2342 O O . VAL A 1 305 ? -21.553 -8.954 -26.438 1.00 41.24 300 VAL A O 1
ATOM 2346 N N . ASN A 1 306 ? -20.425 -7.109 -27.030 1.00 46.65 301 ASN A N 1
ATOM 2347 C CA . ASN A 1 306 ? -19.086 -7.739 -26.919 1.00 44.82 301 ASN A CA 1
ATOM 2348 C C . ASN A 1 306 ? -18.962 -8.150 -25.442 1.00 44.32 301 ASN A C 1
ATOM 2349 O O . ASN A 1 306 ? -18.695 -9.315 -25.126 1.00 45.88 301 ASN A O 1
ATOM 2354 N N . ILE A 1 307 ? -19.205 -7.227 -24.525 1.00 45.93 302 ILE A N 1
ATOM 2355 C CA . ILE A 1 307 ? -18.898 -7.563 -23.111 1.00 45.40 302 ILE A CA 1
ATOM 2356 C C . ILE A 1 307 ? -19.853 -8.691 -22.703 1.00 48.53 302 ILE A C 1
ATOM 2357 O O . ILE A 1 307 ? -19.437 -9.560 -21.896 1.00 49.68 302 ILE A O 1
ATOM 2362 N N . ASN A 1 308 ? -21.097 -8.690 -23.192 1.00 45.53 303 ASN A N 1
ATOM 2363 C CA . ASN A 1 308 ? -22.080 -9.644 -22.675 1.00 44.12 303 ASN A CA 1
ATOM 2364 C C . ASN A 1 308 ? -21.640 -11.021 -23.187 1.00 46.24 303 ASN A C 1
ATOM 2365 O O . ASN A 1 308 ? -21.791 -12.052 -22.472 1.00 47.46 303 ASN A O 1
ATOM 2370 N N . THR A 1 309 ? -21.199 -11.073 -24.446 1.00 49.34 304 THR A N 1
ATOM 2371 C CA . THR A 1 309 ? -20.653 -12.320 -25.020 1.00 52.04 304 THR A CA 1
ATOM 2372 C C . THR A 1 309 ? -19.455 -12.786 -24.166 1.00 53.11 304 THR A C 1
ATOM 2373 O O . THR A 1 309 ? -19.409 -14.014 -23.792 1.00 49.23 304 THR A O 1
ATOM 2377 N N . ALA A 1 310 ? -18.531 -11.880 -23.837 1.00 46.66 305 ALA A N 1
ATOM 2378 C CA . ALA A 1 310 ? -17.418 -12.182 -22.908 1.00 49.76 305 ALA A CA 1
ATOM 2379 C C . ALA A 1 310 ? -17.915 -12.774 -21.567 1.00 46.05 305 ALA A C 1
ATOM 2380 O O . ALA A 1 310 ? -17.402 -13.809 -21.136 1.00 51.05 305 ALA A O 1
ATOM 2382 N N . LEU A 1 311 ? -18.899 -12.145 -20.937 1.00 48.87 306 LEU A N 1
ATOM 2383 C CA . LEU A 1 311 ? -19.513 -12.594 -19.671 1.00 45.32 306 LEU A CA 1
ATOM 2384 C C . LEU A 1 311 ? -20.106 -13.977 -19.865 1.00 43.53 306 LEU A C 1
ATOM 2385 O O . LEU A 1 311 ? -19.998 -14.778 -18.904 1.00 47.29 306 LEU A O 1
ATOM 2390 N N . ASP A 1 312 ? -20.685 -14.241 -21.036 1.00 48.46 307 ASP A N 1
ATOM 2391 C CA . ASP A 1 312 ? -21.373 -15.536 -21.339 1.00 53.73 307 ASP A CA 1
ATOM 2392 C C . ASP A 1 312 ? -20.292 -16.625 -21.368 1.00 50.77 307 ASP A C 1
ATOM 2393 O O . ASP A 1 312 ? -20.523 -17.707 -20.837 1.00 50.52 307 ASP A O 1
ATOM 2398 N N . ILE A 1 313 ? -19.107 -16.325 -21.890 1.00 47.48 308 ILE A N 1
ATOM 2399 C CA . ILE A 1 313 ? -18.016 -17.316 -21.968 1.00 47.17 308 ILE A CA 1
ATOM 2400 C C . ILE A 1 313 ? -17.664 -17.695 -20.539 1.00 48.88 308 ILE A 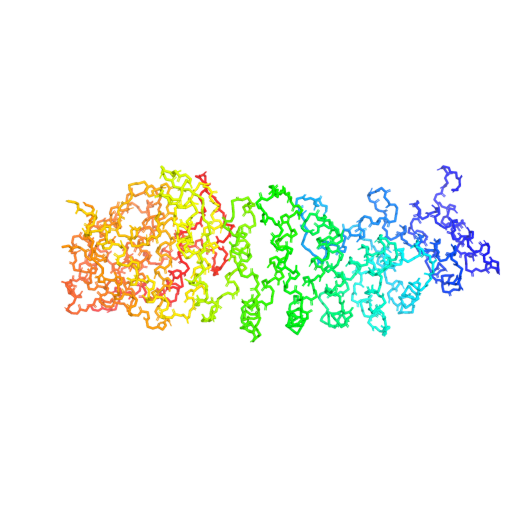C 1
ATOM 2401 O O . ILE A 1 313 ? -17.615 -18.920 -20.268 1.00 50.19 308 ILE A O 1
ATOM 2406 N N . VAL A 1 314 ? -17.455 -16.716 -19.632 1.00 44.60 309 VAL A N 1
ATOM 2407 C CA . VAL A 1 314 ? -17.259 -17.097 -18.202 1.00 46.76 309 VAL A CA 1
ATOM 2408 C C . VAL A 1 314 ? -18.376 -18.042 -17.743 1.00 51.17 309 VAL A C 1
ATOM 2409 O O . VAL A 1 314 ? -18.032 -19.110 -17.181 1.00 54.07 309 VAL A O 1
ATOM 2413 N N . SER A 1 315 ? -19.646 -17.728 -18.045 1.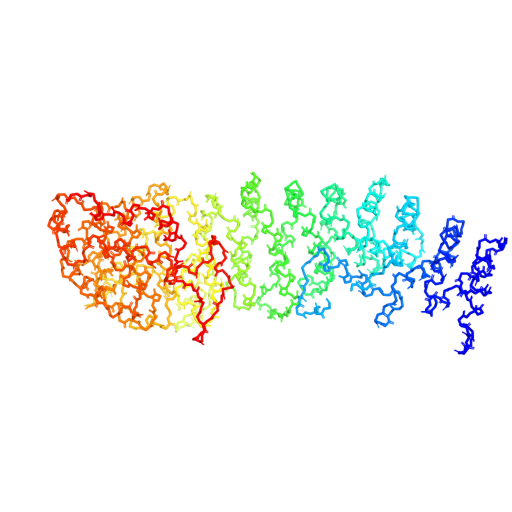00 52.91 310 SER A N 1
ATOM 2414 C CA . SER A 1 315 ? -20.815 -18.507 -17.559 1.00 57.34 310 SER A CA 1
ATOM 2415 C C . SER A 1 315 ? -20.778 -19.949 -18.054 1.00 58.95 310 SER A C 1
ATOM 2416 O O . SER A 1 315 ? -20.971 -20.809 -17.226 1.00 63.24 310 SER A O 1
ATOM 2419 N N . LEU A 1 316 ? -20.537 -20.175 -19.345 1.00 63.03 311 LEU A N 1
ATOM 2420 C CA . LEU A 1 316 ? -20.381 -21.522 -19.975 1.00 66.34 311 LEU A CA 1
ATOM 2421 C C . LEU A 1 316 ? -19.535 -22.481 -19.140 1.00 67.05 311 LEU A C 1
ATOM 2422 O O . LEU A 1 316 ? -19.969 -23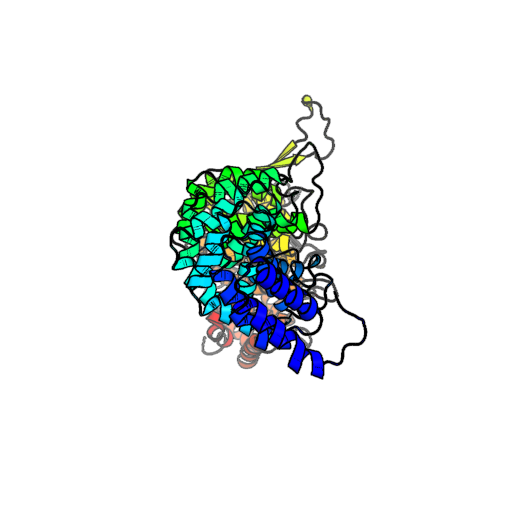.636 -18.974 1.00 69.17 311 LEU A O 1
ATOM 2427 N N . THR A 1 317 ? -18.371 -22.027 -18.661 1.00 65.29 312 THR A N 1
ATOM 2428 C CA . THR A 1 317 ? -17.380 -22.896 -17.984 1.00 60.49 312 THR A CA 1
ATOM 2429 C C . THR A 1 317 ? -17.938 -23.358 -16.646 1.00 61.91 312 THR A C 1
ATOM 2430 O O . THR A 1 317 ? -17.437 -24.378 -16.166 1.00 74.63 312 THR A O 1
ATOM 2434 N N . VAL A 1 318 ? -18.964 -22.691 -16.097 1.00 61.24 313 VAL A N 1
ATOM 2435 C CA . VAL A 1 318 ? -19.499 -22.931 -14.715 1.00 58.56 313 VAL A CA 1
ATOM 2436 C C . VAL A 1 318 ? -21.011 -23.156 -14.796 1.00 64.01 313 VAL A C 1
ATOM 2437 O O . VAL A 1 318 ? -21.774 -22.737 -13.834 1.00 62.91 313 VAL A O 1
ATOM 2441 N N . GLU A 1 319 ? -21.466 -23.782 -15.880 1.00 73.45 314 GLU A N 1
ATOM 2442 C CA . GLU A 1 319 ? -22.889 -24.216 -16.009 1.00 91.20 314 GLU A CA 1
ATOM 2443 C C . GLU A 1 319 ? -23.185 -25.192 -14.864 1.00 83.70 314 GLU A C 1
ATOM 2444 O O . GLU A 1 319 ? -22.523 -26.212 -14.712 1.00 82.26 314 GLU A O 1
ATOM 2450 N N . PRO A 1 320 ? -24.195 -24.923 -14.016 1.00 96.60 315 PRO A N 1
ATOM 2451 C CA . PRO A 1 320 ? -24.506 -25.810 -12.889 1.00 102.45 315 PRO A CA 1
ATOM 2452 C C . PRO A 1 320 ? -24.954 -27.218 -13.316 1.00 106.84 315 PRO A C 1
ATOM 2453 O O . PRO A 1 320 ? -25.612 -27.327 -14.350 1.00 106.89 315 PRO A O 1
ATOM 2457 N N . GLY A 1 321 ? -24.557 -28.241 -12.539 1.00 105.36 316 GLY A N 1
ATOM 2458 C CA . GLY A 1 321 ? -24.933 -29.652 -12.752 1.00 107.16 316 GLY A CA 1
ATOM 2459 C C . GLY A 1 321 ? -23.843 -30.471 -13.432 1.00 111.89 316 GLY A C 1
ATOM 2460 O O . GLY A 1 321 ? -23.918 -31.709 -13.310 1.00 121.68 316 GLY A O 1
ATOM 2461 N N . ASN A 1 322 ? -22.895 -29.845 -14.151 1.00 108.44 317 ASN A N 1
ATOM 2462 C CA . ASN A 1 322 ? -21.705 -30.535 -14.731 1.00 111.38 317 ASN A CA 1
ATOM 2463 C C . ASN A 1 322 ? -20.755 -30.900 -13.591 1.00 113.90 317 ASN A C 1
ATOM 2464 O O . ASN A 1 322 ? -20.777 -30.192 -12.555 1.00 113.41 317 ASN A O 1
ATOM 2469 N N . THR A 1 323 ? -19.949 -31.949 -13.780 1.00 114.25 318 THR A N 1
ATOM 2470 C CA . THR A 1 323 ? -19.028 -32.492 -12.741 1.00 115.03 318 THR A CA 1
ATOM 2471 C C . THR A 1 323 ? -17.828 -31.545 -12.578 1.00 109.61 318 THR A C 1
ATOM 2472 O O . THR A 1 323 ? -17.278 -31.491 -11.450 1.00 114.47 318 THR A O 1
ATOM 2476 N N . VAL A 1 324 ? -17.501 -30.758 -13.614 1.00 94.27 319 VAL A N 1
ATOM 2477 C CA . VAL A 1 324 ? -16.270 -29.907 -13.661 1.00 90.70 319 VAL A CA 1
ATOM 2478 C C . VAL A 1 324 ? -16.530 -28.515 -13.060 1.00 77.32 319 VAL A C 1
ATOM 2479 O O . VAL A 1 324 ? -15.540 -27.762 -12.859 1.00 65.15 319 VAL A O 1
ATOM 2483 N N . THR A 1 325 ? -17.792 -28.195 -12.772 1.00 70.30 320 THR A N 1
ATOM 2484 C CA . THR A 1 325 ? -18.250 -26.857 -12.330 1.00 68.20 320 THR A CA 1
ATOM 2485 C C . THR A 1 325 ? -17.391 -26.382 -11.167 1.00 58.23 320 THR A C 1
ATOM 2486 O O . THR A 1 325 ? -16.824 -25.235 -11.246 1.00 57.22 320 THR A O 1
ATOM 2490 N N . THR A 1 326 ? -17.312 -27.201 -10.123 1.00 51.40 321 THR A N 1
ATOM 2491 C CA . THR A 1 326 ? -16.526 -26.822 -8.931 1.00 52.40 321 THR A CA 1
ATOM 2492 C C . THR A 1 326 ? -15.118 -26.479 -9.386 1.00 61.24 321 THR A C 1
ATOM 2493 O O . THR A 1 326 ? -14.641 -25.405 -8.957 1.00 61.24 321 THR A O 1
ATOM 2497 N N . LYS A 1 327 ? -14.515 -27.346 -10.231 1.00 63.25 322 LYS A N 1
ATOM 2498 C CA . LYS A 1 327 ? -13.132 -27.202 -10.708 1.00 64.48 322 LYS A CA 1
ATOM 2499 C C . LYS A 1 327 ? -13.062 -25.832 -11.377 1.00 60.26 322 LYS A C 1
ATOM 2500 O O . LYS A 1 327 ? -12.200 -25.003 -10.962 1.00 58.11 322 LYS A O 1
ATOM 2506 N N . HIS A 1 328 ? -13.911 -25.615 -12.387 1.00 57.36 323 HIS A N 1
ATOM 2507 C CA . HIS A 1 328 ? -13.977 -24.349 -13.158 1.00 56.57 323 HIS A CA 1
ATOM 2508 C C . HIS A 1 328 ? -14.179 -23.172 -12.197 1.00 60.05 323 HIS A C 1
ATOM 2509 O O . HIS A 1 328 ? -13.421 -22.194 -12.339 1.00 57.09 323 HIS A O 1
ATOM 2516 N N . GLN A 1 329 ? -15.167 -23.276 -11.272 1.00 56.40 324 GLN A N 1
ATOM 2517 C CA . GLN A 1 329 ? -15.487 -22.223 -10.289 1.00 54.26 324 GLN A CA 1
ATOM 2518 C C . GLN A 1 329 ? -14.178 -21.851 -9.578 1.00 58.39 324 GLN A C 1
ATOM 2519 O O . GLN A 1 329 ? -13.775 -20.648 -9.622 1.00 52.38 324 GLN A O 1
ATOM 2525 N N . ASN A 1 330 ? -13.538 -22.872 -8.977 1.00 67.88 325 ASN A N 1
ATOM 2526 C CA . ASN A 1 330 ? -12.247 -22.796 -8.240 1.00 65.31 325 ASN A CA 1
ATOM 2527 C C . ASN A 1 330 ? -11.170 -22.167 -9.125 1.00 56.74 325 ASN A C 1
ATOM 2528 O O . ASN A 1 330 ? -10.529 -21.228 -8.675 1.00 65.50 325 ASN A O 1
ATOM 2533 N N . ALA A 1 331 ? -11.041 -22.629 -10.370 1.00 57.49 326 ALA A N 1
ATOM 2534 C CA . ALA A 1 331 ? -10.146 -22.024 -11.379 1.00 57.21 326 ALA A CA 1
ATOM 2535 C C . ALA A 1 331 ? -10.453 -20.521 -11.516 1.00 59.00 326 ALA A C 1
ATOM 2536 O O . ALA A 1 331 ? -9.513 -19.699 -11.423 1.00 59.44 326 ALA A O 1
ATOM 2538 N N . LEU A 1 332 ? -11.717 -20.144 -11.727 1.00 63.58 327 LEU A N 1
ATOM 2539 C CA . LEU A 1 332 ? -12.069 -18.702 -11.958 1.00 62.94 327 LEU A CA 1
ATOM 2540 C C . LEU A 1 332 ? -11.771 -17.862 -10.709 1.00 62.70 327 LEU A C 1
ATOM 2541 O O . LEU A 1 332 ? -11.513 -16.633 -10.863 1.00 59.64 327 LEU A O 1
ATOM 2546 N N . LEU A 1 333 ? -11.832 -18.484 -9.522 1.00 65.62 328 LEU A N 1
ATOM 2547 C CA . LEU A 1 333 ? -11.625 -17.784 -8.238 1.00 69.91 328 LEU A CA 1
ATOM 2548 C C . LEU A 1 333 ? -10.134 -17.494 -8.064 1.00 74.52 328 LEU A C 1
ATOM 2549 O O . LEU A 1 333 ? -9.811 -16.422 -7.497 1.00 72.97 328 LEU A O 1
ATOM 2554 N N . ASP A 1 334 ? -9.288 -18.361 -8.626 1.00 75.27 329 ASP A N 1
ATOM 2555 C CA . ASP A 1 334 ? -7.809 -18.247 -8.601 1.00 81.49 329 ASP A CA 1
ATOM 2556 C C . ASP A 1 334 ? -7.322 -17.257 -9.669 1.00 80.55 329 ASP A C 1
ATOM 2557 O O . ASP A 1 334 ? -6.130 -17.334 -10.034 1.00 91.27 329 ASP A O 1
ATOM 2562 N N . SER A 1 335 ? -8.178 -16.364 -10.156 1.00 77.39 330 SER A N 1
ATOM 2563 C CA . SER A 1 335 ? -7.789 -15.247 -11.058 1.00 78.08 330 SER A CA 1
ATOM 2564 C C . SER A 1 335 ? -8.469 -13.964 -10.580 1.00 68.34 330 SER A C 1
ATOM 2565 O O . SER A 1 335 ? -8.984 -13.977 -9.457 1.00 65.69 330 SER A O 1
ATOM 2568 N N . SER A 1 336 ? -8.467 -12.907 -11.394 1.00 64.82 331 SER A N 1
ATOM 2569 C CA . SER A 1 336 ? -9.176 -11.642 -11.067 1.00 74.67 331 SER A CA 1
ATOM 2570 C C . SER A 1 336 ? -10.637 -11.653 -11.566 1.00 68.86 331 SER A C 1
ATOM 2571 O O . SER A 1 336 ? -11.328 -10.651 -11.365 1.00 69.69 331 SER A O 1
ATOM 2574 N N . VAL A 1 337 ? -11.145 -12.754 -12.124 1.00 65.46 332 VAL A N 1
ATOM 2575 C CA . VAL A 1 337 ? -12.393 -12.697 -12.945 1.00 65.89 332 VAL A CA 1
ATOM 2576 C C . VAL A 1 337 ? -13.575 -12.299 -12.056 1.00 60.76 332 VAL A C 1
ATOM 2577 O O . VAL A 1 337 ? -14.283 -11.360 -12.441 1.00 56.70 332 VAL A O 1
ATOM 2581 N N . LEU A 1 338 ? -13.743 -12.929 -10.897 1.00 59.48 333 LEU A N 1
ATOM 2582 C CA . LEU A 1 338 ? -14.855 -12.648 -9.951 1.00 58.16 333 LEU A CA 1
ATOM 2583 C C . LEU A 1 338 ? -14.867 -11.180 -9.576 1.00 58.66 333 LEU A C 1
ATOM 2584 O O . LEU A 1 338 ? -15.959 -10.556 -9.562 1.00 80.15 333 LEU A O 1
ATOM 2589 N N . MET A 1 339 ? -13.724 -10.664 -9.206 1.00 56.40 334 MET A N 1
ATOM 2590 C CA . MET A 1 339 ? -13.587 -9.273 -8.760 1.00 61.36 334 MET A CA 1
ATOM 2591 C C . MET A 1 339 ? -13.890 -8.403 -9.971 1.00 57.59 334 MET A C 1
ATOM 2592 O O . MET A 1 339 ? -14.493 -7.357 -9.838 1.00 69.86 334 MET A O 1
ATOM 2597 N N . VAL A 1 340 ? -13.417 -8.783 -11.134 1.00 59.27 335 VAL A N 1
ATOM 2598 C CA . VAL A 1 340 ? -13.662 -7.939 -12.345 1.00 56.56 335 VAL A CA 1
ATOM 2599 C C . VAL A 1 340 ? -15.167 -7.944 -12.690 1.00 54.50 335 VAL A C 1
ATOM 2600 O O . VAL A 1 340 ? -15.686 -6.845 -13.015 1.00 58.85 335 VAL A O 1
ATOM 2604 N N . VAL A 1 341 ? -15.846 -9.098 -12.674 1.00 48.73 336 VAL A N 1
ATOM 2605 C CA . VAL A 1 341 ? -17.282 -9.045 -13.078 1.00 53.42 336 VAL A CA 1
ATOM 2606 C C . VAL A 1 341 ? -18.106 -8.273 -12.017 1.00 50.05 336 VAL A C 1
ATOM 2607 O O . VAL A 1 341 ? -19.023 -7.606 -12.392 1.00 49.14 336 VAL A O 1
ATOM 2611 N N . LEU A 1 342 ? -17.753 -8.328 -10.734 1.00 53.45 337 LEU A N 1
ATOM 2612 C CA . LEU A 1 342 ? -18.463 -7.593 -9.654 1.00 51.32 337 LEU A CA 1
ATOM 2613 C C . LEU A 1 342 ? -18.192 -6.120 -9.788 1.00 51.00 337 LEU A C 1
ATOM 2614 O O . LEU A 1 342 ? -19.106 -5.376 -9.465 1.00 55.30 337 LEU A O 1
ATOM 2619 N N . ARG A 1 343 ? -17.019 -5.707 -10.280 1.00 51.72 338 ARG A N 1
ATOM 2620 C CA . ARG A 1 343 ? -16.798 -4.283 -10.658 1.00 55.81 338 ARG A CA 1
ATOM 2621 C C . ARG A 1 343 ? -17.774 -3.897 -11.765 1.00 54.49 338 ARG A C 1
ATOM 2622 O O . ARG A 1 343 ? -18.302 -2.797 -11.670 1.00 59.97 338 ARG A O 1
ATOM 2630 N N . LEU A 1 344 ? -17.969 -4.738 -12.783 1.00 51.07 339 LEU A N 1
ATOM 2631 C CA . LEU A 1 344 ? -18.900 -4.442 -13.898 1.00 52.49 339 LEU A CA 1
ATOM 2632 C C . LEU A 1 344 ? -20.337 -4.348 -13.342 1.00 56.87 339 LEU A C 1
ATOM 2633 O O . LEU A 1 344 ? -21.117 -3.525 -13.863 1.00 57.09 339 LEU A O 1
ATOM 2638 N N . ALA A 1 345 ? -20.676 -5.184 -12.348 1.00 51.02 340 ALA A N 1
ATOM 2639 C CA . ALA A 1 345 ? -22.031 -5.185 -11.751 1.00 54.09 340 ALA A CA 1
ATOM 2640 C C . ALA A 1 345 ? -22.267 -3.817 -11.057 1.00 52.06 340 ALA A C 1
ATOM 2641 O O . ALA A 1 345 ? -23.326 -3.296 -11.243 1.00 51.82 340 ALA A O 1
ATOM 2643 N N . PHE A 1 346 ? -21.281 -3.220 -10.386 1.00 53.19 341 PHE A N 1
ATOM 2644 C CA . PHE A 1 346 ? -21.454 -2.131 -9.372 1.00 52.22 341 PHE A CA 1
ATOM 2645 C C . PHE A 1 346 ? -20.958 -0.776 -9.875 1.00 49.46 341 PHE A C 1
ATOM 2646 O O . PHE A 1 346 ? -21.348 0.244 -9.363 1.00 57.17 341 PHE A O 1
ATOM 2654 N N . PHE A 1 347 ? -20.116 -0.737 -10.873 1.00 52.72 342 PHE A N 1
ATOM 2655 C CA . PHE A 1 347 ? -19.480 0.519 -11.314 1.00 54.27 342 PHE A CA 1
ATOM 2656 C C . PHE A 1 347 ? -20.592 1.400 -11.854 1.00 59.59 342 PHE A C 1
ATOM 2657 O O . PHE A 1 347 ? -21.613 0.862 -12.426 1.00 47.33 342 PHE A O 1
ATOM 2665 N N . HIS A 1 348 ? -20.361 2.705 -11.806 1.00 60.43 343 HIS A N 1
ATOM 2666 C CA . HIS A 1 348 ? -21.422 3.667 -12.165 1.00 62.84 343 HIS A CA 1
ATOM 2667 C C . HIS A 1 348 ? -21.638 3.661 -13.691 1.00 61.02 343 HIS A C 1
ATOM 2668 O O . HIS A 1 348 ? -22.804 3.737 -14.114 1.00 67.03 343 HIS A O 1
ATOM 2675 N N . ASN A 1 349 ? -20.564 3.651 -14.482 1.00 60.47 344 ASN A N 1
ATOM 2676 C CA . ASN A 1 349 ? -20.661 3.846 -15.959 1.00 63.30 344 ASN A CA 1
ATOM 2677 C C . ASN A 1 349 ? -20.767 2.463 -16.613 1.00 57.85 344 ASN A C 1
ATOM 2678 O O . ASN A 1 349 ? -19.798 2.038 -17.217 1.00 61.82 344 ASN A O 1
ATOM 2683 N N . ILE A 1 350 ? -21.892 1.771 -16.373 1.00 54.80 345 ILE A N 1
ATOM 2684 C CA . ILE A 1 350 ? -22.224 0.436 -16.944 1.00 54.65 345 ILE A CA 1
ATOM 2685 C C . ILE A 1 350 ? -23.671 0.444 -17.428 1.00 56.78 345 ILE A C 1
ATOM 2686 O O . ILE A 1 350 ? -24.574 0.727 -16.621 1.00 59.15 345 ILE A O 1
ATOM 2691 N N . PRO A 1 351 ? -23.935 0.127 -18.714 1.00 50.23 346 PRO A N 1
ATOM 2692 C CA . PRO A 1 351 ? -25.297 0.001 -19.212 1.00 48.55 346 PRO A CA 1
ATOM 2693 C C . PRO A 1 351 ? -26.204 -0.992 -18.449 1.00 49.53 346 PRO A C 1
ATOM 2694 O O . PRO A 1 351 ? -25.738 -1.946 -17.958 1.00 52.90 346 PRO A O 1
ATOM 2698 N N . LYS A 1 352 ? -27.498 -0.668 -18.359 1.00 54.99 347 LYS A N 1
ATOM 2699 C CA . LYS A 1 352 ? -28.579 -1.444 -17.716 1.00 57.14 347 LYS A CA 1
ATOM 2700 C C . LYS A 1 352 ? -28.596 -2.872 -18.269 1.00 53.33 347 LYS A C 1
ATOM 2701 O O . LYS A 1 352 ? -28.819 -3.801 -17.528 1.00 52.06 347 LYS A O 1
ATOM 2707 N N . LYS A 1 353 ? -28.387 -3.041 -19.556 1.00 57.68 348 LYS A N 1
ATOM 2708 C CA . LYS A 1 353 ? -28.372 -4.393 -20.162 1.00 57.86 348 LYS A CA 1
ATOM 2709 C C . LYS A 1 353 ? -27.141 -5.187 -19.710 1.00 57.05 348 LYS A C 1
ATOM 2710 O O . LYS A 1 353 ? -27.175 -6.447 -19.835 1.00 52.26 348 LYS A O 1
ATOM 2716 N N . VAL A 1 354 ? -26.081 -4.509 -19.239 1.00 51.74 349 VAL A N 1
ATOM 2717 C CA . VAL A 1 354 ? -24.849 -5.214 -18.794 1.00 48.09 349 VAL A CA 1
ATOM 2718 C C . VAL A 1 354 ? -24.949 -5.623 -17.339 1.00 46.81 349 VAL A C 1
ATOM 2719 O O . VAL A 1 354 ? -24.572 -6.793 -17.104 1.00 53.27 349 VAL A O 1
ATOM 2723 N N . ARG A 1 355 ? -25.370 -4.726 -16.431 1.00 43.48 350 ARG A N 1
ATOM 2724 C CA . ARG A 1 355 ? -25.458 -5.019 -14.973 1.00 45.46 350 ARG A CA 1
ATOM 2725 C C . ARG A 1 355 ? -26.055 -6.388 -14.681 1.00 43.56 350 ARG A C 1
ATOM 2726 O O . ARG A 1 355 ? -25.419 -7.178 -14.026 1.00 52.61 350 ARG A O 1
ATOM 2734 N N . PRO A 1 356 ? -27.281 -6.752 -15.103 1.00 49.23 351 PRO A N 1
ATOM 2735 C CA . PRO A 1 356 ? -27.854 -8.044 -14.721 1.00 49.97 351 PRO A CA 1
ATOM 2736 C C . PRO A 1 356 ? -26.927 -9.158 -15.176 1.00 46.67 351 PRO A C 1
ATOM 2737 O O . PRO A 1 356 ? -26.699 -9.982 -14.367 1.00 53.06 351 PRO A O 1
ATOM 2741 N N . VAL A 1 357 ? -26.469 -9.130 -16.437 1.00 45.51 352 VAL A N 1
ATOM 2742 C CA . VAL A 1 357 ? -25.534 -10.156 -16.992 1.00 45.67 352 VAL A CA 1
ATOM 2743 C C . VAL A 1 357 ? -24.303 -10.284 -16.071 1.00 41.38 352 VAL A C 1
ATOM 2744 O O . VAL A 1 357 ? -23.952 -11.394 -15.665 1.00 43.93 352 VAL A O 1
ATOM 2748 N N . ALA A 1 358 ? -23.693 -9.213 -15.633 1.00 38.50 353 ALA A N 1
ATOM 2749 C CA . ALA A 1 358 ? -22.516 -9.363 -14.741 1.00 43.99 353 ALA A CA 1
ATOM 2750 C C . ALA A 1 358 ? -22.982 -10.029 -13.451 1.00 42.00 353 ALA A C 1
ATOM 2751 O O . ALA A 1 358 ? -22.337 -11.036 -13.032 1.00 55.42 353 ALA A O 1
ATOM 2753 N N . LEU A 1 359 ? -24.090 -9.586 -12.883 1.00 43.50 354 LEU A N 1
ATOM 2754 C CA . LEU A 1 359 ? -24.620 -10.206 -11.630 1.00 46.15 354 LEU A CA 1
ATOM 2755 C C . LEU A 1 359 ? -24.916 -11.715 -11.795 1.00 44.88 354 LEU A C 1
ATOM 2756 O O . LEU A 1 359 ? -24.553 -12.463 -10.876 1.00 47.20 354 LEU A O 1
ATOM 2761 N N . LEU A 1 360 ? -25.494 -12.189 -12.896 1.00 46.35 355 LEU A N 1
ATOM 2762 C CA . LEU A 1 360 ? -25.856 -13.633 -12.979 1.00 51.75 355 LEU A CA 1
ATOM 2763 C C . LEU A 1 360 ? -24.589 -14.436 -13.330 1.00 52.89 355 LEU A C 1
ATOM 2764 O O . LEU A 1 360 ? -24.553 -15.602 -13.007 1.00 47.97 355 LEU A O 1
ATOM 2769 N N . THR A 1 361 ? -23.620 -13.852 -14.022 1.00 51.33 356 THR A N 1
ATOM 2770 C CA . THR A 1 361 ? -22.314 -14.497 -14.236 1.00 54.82 356 THR A CA 1
ATOM 2771 C C . THR A 1 361 ? -21.694 -14.745 -12.832 1.00 55.38 356 THR A C 1
ATOM 2772 O O . THR A 1 361 ? -21.345 -15.949 -12.501 1.00 45.13 356 THR A O 1
ATOM 2776 N N . ALA A 1 362 ? -21.560 -13.709 -11.996 1.00 50.56 357 ALA A N 1
ATOM 2777 C CA . ALA A 1 362 ? -21.021 -13.911 -10.627 1.00 49.96 357 ALA A CA 1
ATOM 2778 C C . ALA A 1 362 ? -21.841 -14.988 -9.927 1.00 48.20 357 ALA A C 1
ATOM 2779 O O . ALA A 1 362 ? -21.275 -15.716 -9.142 1.00 50.42 357 ALA A O 1
ATOM 2781 N N . ALA A 1 363 ? -23.135 -15.091 -10.189 1.00 51.55 358 ALA A N 1
ATOM 2782 C CA . ALA A 1 363 ? -23.981 -16.055 -9.443 1.00 55.00 358 ALA A CA 1
ATOM 2783 C C . ALA A 1 363 ? -23.552 -17.471 -9.875 1.00 47.47 358 ALA A C 1
ATOM 2784 O O . ALA A 1 363 ? -23.491 -18.356 -9.055 1.00 50.12 358 ALA A O 1
ATOM 2786 N N . ASN A 1 364 ? -23.331 -17.683 -11.146 1.00 48.28 359 ASN A N 1
ATOM 2787 C CA . ASN A 1 364 ? -22.840 -18.986 -11.661 1.00 52.14 359 ASN A CA 1
ATOM 2788 C C . ASN A 1 364 ? -21.445 -19.324 -11.092 1.00 50.93 359 ASN A C 1
ATOM 2789 O O . ASN A 1 364 ? -21.215 -20.438 -10.661 1.00 53.43 359 ASN A O 1
ATOM 2794 N N . MET A 1 365 ? -20.597 -18.326 -10.954 1.00 49.23 360 MET A N 1
ATOM 2795 C CA . MET A 1 365 ? -19.246 -18.478 -10.373 1.00 50.97 360 MET A CA 1
ATOM 2796 C C . MET A 1 365 ? -19.246 -18.970 -8.905 1.00 55.09 360 MET A C 1
ATOM 2797 O O . MET A 1 365 ? -18.256 -19.661 -8.528 1.00 60.78 360 MET A O 1
ATOM 2802 N N . VAL A 1 366 ? -20.260 -18.658 -8.084 1.00 52.75 361 VAL A N 1
ATOM 2803 C CA . VAL A 1 366 ? -20.177 -18.897 -6.602 1.00 48.25 361 VAL A CA 1
ATOM 2804 C C . VAL A 1 366 ? -21.228 -19.892 -6.137 1.00 42.70 361 VAL A C 1
ATOM 2805 O O . VAL A 1 366 ? -21.101 -20.432 -5.049 1.00 47.94 361 VAL A O 1
ATOM 2809 N N . ARG A 1 367 ? -22.216 -20.168 -6.960 1.00 42.71 362 ARG A N 1
ATOM 2810 C CA . ARG A 1 367 ? -23.337 -21.021 -6.543 1.00 45.08 362 ARG A CA 1
ATOM 2811 C C . ARG A 1 367 ? -22.819 -22.326 -5.949 1.00 46.68 362 ARG A C 1
ATOM 2812 O O . ARG A 1 367 ? -22.234 -23.101 -6.668 1.00 56.48 362 ARG A O 1
ATOM 2820 N N . SER A 1 368 ? -23.062 -22.582 -4.682 1.00 54.47 363 SER A N 1
ATOM 2821 C CA . SER A 1 368 ? -22.889 -23.936 -4.063 1.00 58.39 363 SER A CA 1
ATOM 2822 C C . SER A 1 368 ? -21.419 -24.350 -3.876 1.00 57.43 363 SER A C 1
ATOM 2823 O O . SER A 1 368 ? -21.136 -25.525 -3.978 1.00 62.56 363 SER A O 1
ATOM 2826 N N . ASN A 1 369 ? -20.524 -23.397 -3.655 1.00 58.68 364 ASN A N 1
ATOM 2827 C CA . ASN A 1 369 ? -19.062 -23.605 -3.586 1.00 52.96 364 ASN A CA 1
ATOM 2828 C C . ASN A 1 369 ? -18.648 -22.854 -2.331 1.00 54.67 364 ASN A C 1
ATOM 2829 O O . ASN A 1 369 ? -18.524 -21.610 -2.471 1.00 52.87 364 ASN A O 1
ATOM 2834 N N . GLU A 1 370 ? -18.580 -23.550 -1.170 1.00 51.16 365 GLU A N 1
ATOM 2835 C CA . GLU A 1 370 ? -18.085 -22.970 0.099 1.00 53.27 365 GLU A CA 1
ATOM 2836 C C . GLU A 1 370 ? -16.957 -21.960 -0.204 1.00 52.04 365 GLU A C 1
ATOM 2837 O O . GLU A 1 370 ? -17.021 -20.810 0.214 1.00 62.26 365 GLU A O 1
ATOM 2843 N N . HIS A 1 371 ? -15.923 -22.402 -0.906 1.00 53.73 366 HIS A N 1
ATOM 2844 C CA . HIS A 1 371 ? -14.681 -21.615 -1.129 1.00 51.09 366 HIS A CA 1
ATOM 2845 C C . HIS A 1 371 ? -15.043 -20.305 -1.869 1.00 51.14 366 HIS A C 1
ATOM 2846 O O . HIS A 1 371 ? -14.566 -19.193 -1.453 1.00 51.20 366 HIS A O 1
ATOM 2853 N N . ALA A 1 372 ? -15.842 -20.408 -2.935 1.00 45.01 367 ALA A N 1
ATOM 2854 C CA . ALA A 1 372 ? -16.361 -19.220 -3.670 1.00 52.20 367 ALA A CA 1
ATOM 2855 C C . ALA A 1 372 ? -17.221 -18.338 -2.746 1.00 46.62 367 ALA A C 1
ATOM 2856 O O . ALA A 1 372 ? -16.918 -17.148 -2.633 1.00 51.47 367 ALA A O 1
ATOM 2858 N N . GLN A 1 373 ? -18.147 -18.910 -2.015 1.00 42.13 368 GLN A N 1
ATOM 2859 C CA . GLN A 1 373 ? -19.009 -18.190 -1.046 1.00 44.02 368 GLN A CA 1
ATOM 2860 C C . GLN A 1 373 ? -18.203 -17.556 0.099 1.00 54.03 368 GLN A C 1
ATOM 2861 O O . GLN A 1 373 ? -18.460 -16.349 0.463 1.00 53.54 368 GLN A O 1
ATOM 2867 N N . LEU A 1 374 ? -17.284 -18.319 0.720 1.00 55.71 369 LEU A N 1
ATOM 2868 C CA . LEU A 1 374 ? -16.484 -17.716 1.814 1.00 58.77 369 LEU A CA 1
ATOM 2869 C C . LEU A 1 374 ? -15.541 -16.627 1.260 1.00 54.58 369 LEU A C 1
ATOM 2870 O O . LEU A 1 374 ? -15.329 -15.648 1.930 1.00 59.67 369 LEU A O 1
ATOM 2875 N N . GLU A 1 375 ? -15.122 -16.685 0.005 1.00 59.07 370 GLU A N 1
ATOM 2876 C CA . GLU A 1 375 ? -14.244 -15.618 -0.529 1.00 61.65 370 GLU A CA 1
ATOM 2877 C C . GLU A 1 375 ? -15.102 -14.382 -0.791 1.00 70.01 370 GLU A C 1
ATOM 2878 O O . GLU A 1 375 ? -14.669 -13.241 -0.432 1.00 71.71 370 GLU A O 1
ATOM 2884 N N . PHE A 1 376 ? -16.291 -14.643 -1.355 1.00 65.78 371 PHE A N 1
ATOM 2885 C CA . PHE A 1 376 ? -17.335 -13.638 -1.672 1.00 59.24 371 PHE A CA 1
ATOM 2886 C C . PHE A 1 376 ? -17.652 -12.782 -0.446 1.00 55.21 371 PHE A C 1
ATOM 2887 O O . PHE A 1 376 ? -17.688 -11.541 -0.529 1.00 59.36 371 PHE A O 1
ATOM 2895 N N . SER A 1 377 ? -17.867 -13.416 0.690 1.00 57.05 372 SER A N 1
ATOM 2896 C CA . SER A 1 377 ? -18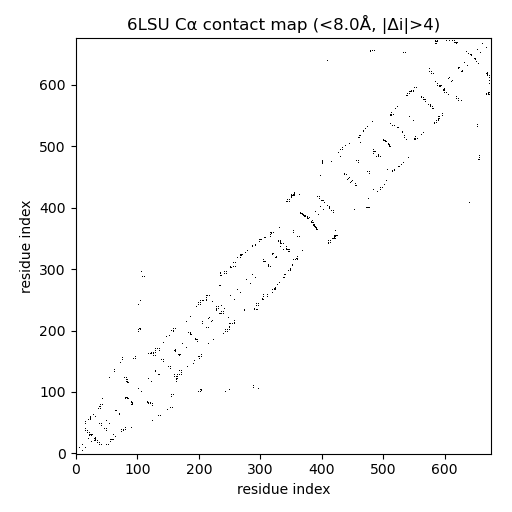.232 -12.727 1.950 1.00 60.80 372 SER A CA 1
ATOM 2897 C C . SER A 1 377 ? -17.158 -11.736 2.389 1.00 56.36 372 SER A C 1
ATOM 2898 O O . SER A 1 377 ? -17.462 -10.985 3.252 1.00 61.92 372 SER A O 1
ATOM 2901 N N . LYS A 1 378 ? -15.959 -11.739 1.797 1.00 65.58 373 LYS A N 1
ATOM 2902 C CA . LYS A 1 378 ? -14.819 -10.860 2.204 1.00 59.66 373 LYS A CA 1
ATOM 2903 C C . LYS A 1 378 ? -14.575 -9.767 1.178 1.00 55.76 373 LYS A C 1
ATOM 2904 O O . LYS A 1 378 ? -13.738 -8.848 1.417 1.00 64.01 373 LYS A O 1
ATOM 2910 N N . ILE A 1 379 ? -15.331 -9.797 0.082 1.00 53.75 374 ILE A N 1
ATOM 2911 C CA . ILE A 1 379 ? -15.160 -8.773 -0.978 1.00 52.83 374 ILE A CA 1
ATOM 2912 C C . ILE A 1 379 ? -15.850 -7.459 -0.564 1.00 58.24 374 ILE A C 1
ATOM 2913 O O . ILE A 1 379 ? -17.042 -7.453 -0.133 1.00 53.22 374 ILE A O 1
ATOM 2918 N N . ASP A 1 380 ? -15.097 -6.370 -0.718 1.00 63.36 375 ASP A N 1
ATOM 2919 C CA . ASP A 1 380 ? -15.487 -4.974 -0.421 1.00 65.39 375 ASP A CA 1
ATOM 2920 C C . ASP A 1 380 ? -15.354 -4.168 -1.720 1.00 66.35 375 ASP A C 1
ATOM 2921 O O . ASP A 1 380 ? -14.475 -4.459 -2.550 1.00 70.71 375 ASP A O 1
ATOM 2926 N N . VAL A 1 381 ? -16.192 -3.167 -1.926 1.00 68.90 376 VAL A N 1
ATOM 2927 C CA . VAL A 1 381 ? -16.047 -2.360 -3.160 1.00 72.86 376 VAL A CA 1
ATOM 2928 C C . VAL A 1 381 ? -15.824 -0.909 -2.750 1.00 71.72 376 VAL A C 1
ATOM 2929 O O . VAL A 1 381 ? -16.383 -0.417 -1.780 1.00 72.89 376 VAL A O 1
ATOM 2933 N N . PRO A 1 382 ? -14.845 -0.250 -3.385 1.00 71.82 377 PRO A N 1
ATOM 2934 C CA . PRO A 1 382 ? -14.487 1.137 -3.088 1.00 79.06 377 PRO A CA 1
ATOM 2935 C C . PRO A 1 382 ? -15.677 2.045 -3.438 1.00 84.80 377 PRO A C 1
ATOM 2936 O O . PRO A 1 382 ? -16.289 1.834 -4.490 1.00 89.35 377 PRO A O 1
ATOM 2940 N N . TYR A 1 383 ? -15.999 2.994 -2.563 1.00 80.52 378 TYR A N 1
ATOM 2941 C CA . TYR A 1 383 ? -16.981 4.075 -2.815 1.00 85.64 378 TYR A CA 1
ATOM 2942 C C . TYR A 1 383 ? -16.300 5.425 -2.554 1.00 92.45 378 TYR A C 1
ATOM 2943 O O . TYR A 1 383 ? -15.256 5.476 -1.851 1.00 79.64 378 TYR A O 1
ATOM 2952 N N . PHE A 1 384 ? -16.832 6.490 -3.172 1.00 100.52 379 PHE A N 1
ATOM 2953 C CA . PHE A 1 384 ? -16.334 7.906 -3.033 1.00 106.98 379 PHE A CA 1
ATOM 2954 C C . PHE A 1 384 ? -17.298 8.781 -2.143 1.00 118.18 379 PHE A C 1
ATOM 2955 O O . PHE A 1 384 ? -18.567 8.758 -2.286 1.00 117.80 379 PHE A O 1
ATOM 2963 N N . ASP A 1 385 ? -16.701 9.468 -1.155 1.00 126.58 380 ASP A N 1
ATOM 2964 C CA . ASP A 1 385 ? -17.205 10.649 -0.392 1.00 130.62 380 ASP A CA 1
ATOM 2965 C C . ASP A 1 385 ? -18.515 10.389 0.360 1.00 146.21 380 ASP A C 1
ATOM 2966 O O . ASP A 1 385 ? -19.360 9.576 -0.017 1.00 147.21 380 ASP A O 1
ATOM 2971 N N . PRO A 1 386 ? -18.665 11.079 1.511 1.00 170.50 381 PRO A N 1
ATOM 2972 C CA . PRO A 1 386 ? -19.891 11.141 2.301 1.00 178.41 381 PRO A CA 1
ATOM 2973 C C . PRO A 1 386 ? -20.402 12.592 2.429 1.00 184.32 381 PRO A C 1
ATOM 2974 O O . PRO A 1 386 ? -20.235 13.364 1.485 1.00 175.51 381 PRO A O 1
ATOM 2978 N N . SER A 1 387 ? -21.011 12.932 3.573 1.00 188.61 382 SER A N 1
ATOM 2979 C CA . SER A 1 387 ? -21.292 14.325 4.020 1.00 187.71 382 SER A CA 1
ATOM 2980 C C . SER A 1 387 ? -20.053 14.912 4.718 1.00 197.83 382 SER A C 1
ATOM 2981 O O . SER A 1 387 ? -19.450 14.199 5.550 1.00 199.00 382 SER A O 1
ATOM 2984 N N . LEU A 1 388 ? -19.690 16.159 4.378 1.00 200.97 383 LEU A N 1
ATOM 2985 C CA . LEU A 1 388 ? -18.680 17.005 5.081 1.00 197.71 383 LEU A CA 1
ATOM 2986 C C . LEU A 1 388 ? -17.270 16.409 4.979 1.00 202.55 383 LEU A C 1
ATOM 2987 O O . LEU A 1 388 ? -16.541 16.418 5.970 1.00 206.51 383 LEU A O 1
ATOM 2992 N N . PRO A 1 389 ? -16.799 15.896 3.813 1.00 195.93 384 PRO A N 1
ATOM 2993 C CA . PRO A 1 389 ? -15.439 15.359 3.720 1.00 192.93 384 PRO A CA 1
ATOM 2994 C C . PRO A 1 389 ? -14.344 16.388 3.381 1.00 195.41 384 PRO A C 1
ATOM 2995 O O . PRO A 1 389 ? -14.186 16.691 2.211 1.00 187.74 384 PRO A O 1
ATOM 2999 N N . VAL A 1 390 ? -13.610 16.889 4.386 1.00 201.68 385 VAL A N 1
ATOM 3000 C CA . VAL A 1 390 ? -12.289 17.565 4.180 1.00 200.41 385 VAL A CA 1
ATOM 3001 C C . VAL A 1 390 ? -11.345 16.497 3.606 1.00 203.40 385 VAL A C 1
ATOM 3002 O O . VAL A 1 390 ? -11.183 15.444 4.258 1.00 210.34 385 VAL A O 1
ATOM 3006 N N . ASN A 1 391 ? -10.778 16.741 2.419 1.00 193.75 386 ASN A N 1
ATOM 3007 C CA . ASN A 1 391 ? -9.954 15.757 1.662 1.00 181.55 386 ASN A CA 1
ATOM 3008 C C . ASN A 1 391 ? -8.666 15.437 2.439 1.00 186.27 386 ASN A C 1
ATOM 3009 O O . ASN A 1 391 ? -8.156 14.310 2.268 1.00 181.62 386 ASN A O 1
ATOM 3014 N N . SER A 1 392 ? -8.175 16.378 3.262 1.00 190.68 387 SER A N 1
ATOM 3015 C CA . SER A 1 392 ? -6.953 16.261 4.111 1.00 184.26 387 SER A CA 1
ATOM 3016 C C . SER A 1 392 ? -7.083 15.068 5.076 1.00 185.26 387 SER A C 1
ATOM 3017 O O . SER A 1 392 ? -8.227 14.728 5.440 1.00 185.50 387 SER A O 1
ATOM 3020 N N . THR A 1 393 ? -5.951 14.462 5.469 1.00 184.98 388 THR A N 1
ATOM 3021 C CA . THR A 1 393 ? -5.853 13.186 6.243 1.00 188.84 388 THR A CA 1
ATOM 3022 C C . THR A 1 393 ? -6.505 13.322 7.631 1.00 200.97 388 THR A C 1
ATOM 3023 O O . THR A 1 393 ? -7.152 12.338 8.055 1.00 210.84 388 THR A O 1
ATOM 3027 N N . ALA A 1 394 ? -6.338 14.466 8.315 1.00 202.69 389 ALA A N 1
ATOM 3028 C CA . ALA A 1 394 ? -6.813 14.712 9.704 1.00 194.36 389 ALA A CA 1
ATOM 3029 C C . ALA A 1 394 ? -8.329 14.479 9.818 1.00 196.79 389 ALA A C 1
ATOM 3030 O O . ALA A 1 394 ? -8.756 13.954 10.867 1.00 185.58 389 ALA A O 1
ATOM 3032 N N . ASN A 1 395 ? -9.104 14.871 8.795 1.00 201.30 390 ASN A N 1
ATOM 3033 C CA . ASN A 1 395 ? -10.581 14.665 8.703 1.00 193.25 390 ASN A CA 1
ATOM 3034 C C . ASN A 1 395 ? -10.864 13.192 8.352 1.00 184.30 390 ASN A C 1
ATOM 3035 O O . ASN A 1 395 ? -11.865 12.645 8.862 1.00 180.16 390 ASN A O 1
ATOM 3040 N N . GLY A 1 396 ? -10.023 12.577 7.508 1.00 176.50 391 GLY A N 1
ATOM 3041 C CA . GLY A 1 396 ? -10.080 11.141 7.164 1.00 170.48 391 GLY A CA 1
ATOM 3042 C C . GLY A 1 396 ? -9.887 10.892 5.674 1.00 167.81 391 GLY A C 1
ATOM 3043 O O . GLY A 1 396 ? -9.312 11.772 4.998 1.00 162.17 391 GLY A O 1
ATOM 3044 N N . GLY A 1 397 ? -10.343 9.726 5.188 1.00 164.78 392 GLY A N 1
ATOM 3045 C CA . GLY A 1 397 ? -10.292 9.306 3.770 1.00 154.44 392 GLY A CA 1
ATOM 3046 C C . GLY A 1 397 ? -11.682 9.273 3.133 1.00 149.11 392 GLY A C 1
ATOM 3047 O O . GLY A 1 397 ? -12.568 8.596 3.654 1.00 143.67 392 GLY A O 1
ATOM 3048 N N . PRO A 1 398 ? -11.901 9.959 1.977 1.00 142.36 393 PRO A N 1
ATOM 3049 C CA . PRO A 1 398 ? -13.222 10.045 1.337 1.00 134.17 393 PRO A CA 1
ATOM 3050 C C . PRO A 1 398 ? -13.658 8.724 0.673 1.00 123.22 393 PRO A C 1
ATOM 3051 O O . PRO A 1 398 ? -14.833 8.536 0.410 1.00 109.66 393 PRO A O 1
ATOM 3055 N N . ILE A 1 399 ? -12.682 7.856 0.396 1.00 109.81 394 ILE A N 1
ATOM 3056 C CA . ILE A 1 399 ? -12.884 6.460 -0.082 1.00 103.75 394 ILE A CA 1
ATOM 3057 C C . ILE A 1 399 ? -13.366 5.627 1.109 1.00 99.87 394 ILE A C 1
ATOM 3058 O O . ILE A 1 399 ? -12.690 5.651 2.159 1.00 110.83 394 ILE A O 1
ATOM 3063 N N . LYS A 1 400 ? -14.484 4.921 0.944 1.00 94.39 395 LYS A N 1
ATOM 3064 C CA . LYS A 1 400 ? -15.052 3.985 1.945 1.00 88.59 395 LYS A CA 1
ATOM 3065 C C . LYS A 1 400 ? -15.219 2.624 1.255 1.00 81.30 395 LYS A C 1
ATOM 3066 O O . LYS A 1 400 ? -15.514 2.610 0.066 1.00 77.28 395 LYS A O 1
ATOM 3072 N N . LEU A 1 401 ? -14.903 1.523 1.934 1.00 76.59 396 LEU A N 1
ATOM 3073 C CA . LEU A 1 401 ? -15.091 0.172 1.370 1.00 76.10 396 LEU A CA 1
ATOM 3074 C C . LEU A 1 401 ? -16.399 -0.393 1.902 1.00 77.73 396 LEU A C 1
ATOM 3075 O O . LEU A 1 401 ? -16.553 -0.446 3.126 1.00 82.63 396 LEU A O 1
ATOM 3080 N N . ILE A 1 402 ? -17.324 -0.760 1.018 1.00 74.31 397 ILE A N 1
ATOM 3081 C CA . ILE A 1 402 ? -18.608 -1.392 1.435 1.00 69.97 397 ILE A CA 1
ATOM 3082 C C . ILE A 1 402 ? -18.555 -2.854 1.046 1.00 58.53 397 ILE A C 1
ATOM 3083 O O . ILE A 1 402 ? -18.101 -3.202 -0.037 1.00 56.42 397 ILE A O 1
ATOM 3088 N N . PRO A 1 403 ? -19.014 -3.747 1.937 1.00 56.71 398 PRO A N 1
ATOM 3089 C CA . PRO A 1 403 ? -19.160 -5.158 1.613 1.00 56.04 398 PRO A CA 1
ATOM 3090 C C . PRO A 1 403 ? -20.158 -5.366 0.473 1.00 59.88 398 PRO A C 1
ATOM 3091 O O . PRO A 1 403 ? -21.204 -4.767 0.471 1.00 59.62 398 PRO A O 1
ATOM 3095 N N . VAL A 1 404 ? -19.756 -6.203 -0.495 1.00 66.88 399 VAL A N 1
ATOM 3096 C CA . VAL A 1 404 ? -20.575 -6.571 -1.692 1.00 55.71 399 VAL A CA 1
ATOM 3097 C C . VAL A 1 404 ? -21.941 -7.087 -1.210 1.00 52.79 399 VAL A C 1
ATOM 3098 O O . VAL A 1 404 ? -22.967 -6.652 -1.688 1.00 59.98 399 VAL A O 1
ATOM 3102 N N . VAL A 1 405 ? -22.004 -7.860 -0.157 1.00 55.00 400 VAL A N 1
ATOM 3103 C CA . VAL A 1 405 ? -23.322 -8.442 0.235 1.00 57.57 400 VAL A CA 1
ATOM 3104 C C . VAL A 1 405 ? -24.282 -7.303 0.626 1.00 59.27 400 VAL A C 1
ATOM 3105 O O . VAL A 1 405 ? -25.442 -7.354 0.234 1.00 57.91 400 VAL A O 1
ATOM 3109 N N . SER A 1 406 ? -23.813 -6.332 1.410 1.00 58.37 401 SER A N 1
ATOM 3110 C CA . SER A 1 406 ? -24.564 -5.091 1.745 1.00 60.19 401 SER A CA 1
ATOM 3111 C C . SER A 1 406 ? -25.088 -4.394 0.471 1.00 55.54 401 SER A C 1
ATOM 3112 O O . SER A 1 406 ? -26.322 -4.156 0.405 1.00 59.02 401 SER A O 1
ATOM 3115 N N . ILE A 1 407 ? -24.249 -4.125 -0.536 1.00 53.90 402 ILE A N 1
ATOM 3116 C CA . ILE A 1 407 ? -24.709 -3.468 -1.806 1.00 52.48 402 ILE A CA 1
ATOM 3117 C C . ILE A 1 407 ? -25.818 -4.300 -2.458 1.00 49.70 402 ILE A C 1
ATOM 3118 O O . ILE A 1 407 ? -26.711 -3.767 -2.985 1.00 52.50 402 ILE A O 1
ATOM 3123 N N . LEU A 1 408 ? -25.711 -5.611 -2.467 1.00 54.80 403 LEU A N 1
ATOM 3124 C CA . LEU A 1 408 ? -26.730 -6.454 -3.106 1.00 53.36 403 LEU A CA 1
ATOM 3125 C C . LEU A 1 408 ? -28.077 -6.191 -2.420 1.00 50.86 403 LEU A C 1
ATOM 3126 O O . LEU A 1 408 ? -29.042 -5.940 -3.091 1.00 50.24 403 LEU A O 1
ATOM 3131 N N . ILE A 1 409 ? -28.085 -6.260 -1.105 1.00 53.38 404 ILE A N 1
ATOM 3132 C CA . ILE A 1 409 ? -29.316 -6.145 -0.281 1.00 54.80 404 ILE A CA 1
ATOM 3133 C C . ILE A 1 409 ? -29.873 -4.750 -0.468 1.00 54.31 404 ILE A C 1
ATOM 3134 O O . ILE A 1 409 ? -31.061 -4.601 -0.665 1.00 51.83 404 ILE A O 1
ATOM 3139 N N . ASN A 1 410 ? -28.983 -3.778 -0.531 1.00 52.51 405 ASN A N 1
ATOM 3140 C CA . ASN A 1 410 ? -29.412 -2.394 -0.704 1.00 52.17 405 ASN A CA 1
ATOM 3141 C C . ASN A 1 410 ? -30.048 -2.255 -2.086 1.00 53.39 405 ASN A C 1
ATOM 3142 O O . ASN A 1 410 ? -31.102 -1.618 -2.199 1.00 62.89 405 ASN A O 1
ATOM 3147 N N . TRP A 1 411 ? -29.415 -2.779 -3.114 1.00 53.09 406 TRP A N 1
ATOM 3148 C CA . TRP A 1 411 ? -29.876 -2.581 -4.507 1.00 57.05 406 TRP A CA 1
ATOM 3149 C C . TRP A 1 411 ? -31.184 -3.317 -4.672 1.00 53.82 406 TRP A C 1
ATOM 3150 O O . TRP A 1 411 ? -32.154 -2.684 -5.171 1.00 52.87 406 TRP A O 1
ATOM 3161 N N . MET A 1 412 ? -31.196 -4.564 -4.190 1.00 51.07 407 MET A N 1
ATOM 3162 C CA . MET A 1 412 ? -32.396 -5.422 -4.221 1.00 53.41 407 MET A CA 1
ATOM 3163 C C . MET A 1 412 ? -33.599 -4.645 -3.649 1.00 57.37 407 MET A C 1
ATOM 3164 O O . MET A 1 412 ? -34.702 -4.715 -4.295 1.00 59.85 407 MET A O 1
ATOM 3169 N N . LEU A 1 413 ? -33.430 -4.003 -2.479 1.00 54.85 408 LEU A N 1
ATOM 3170 C CA . LEU A 1 413 ? -34.556 -3.476 -1.641 1.00 57.78 408 LEU A CA 1
ATOM 3171 C C . LEU A 1 413 ? -34.925 -2.059 -2.075 1.00 57.45 408 LEU A C 1
ATOM 3172 O O . LEU A 1 413 ? -36.124 -1.857 -2.342 1.00 64.58 408 LEU A O 1
ATOM 3177 N N . TYR A 1 414 ? -33.938 -1.140 -2.127 1.00 55.55 409 TYR A N 1
ATOM 3178 C CA . TYR A 1 414 ? -34.172 0.317 -2.219 1.00 62.23 409 TYR A CA 1
ATOM 3179 C C . TYR A 1 414 ? -33.737 0.918 -3.560 1.00 65.44 409 TYR A C 1
ATOM 3180 O O . TYR A 1 414 ? -33.700 2.185 -3.642 1.00 74.91 409 TYR A O 1
ATOM 3189 N N . ALA A 1 415 ? -33.370 0.111 -4.570 1.00 75.07 410 ALA A N 1
ATOM 3190 C CA . ALA A 1 415 ? -32.814 0.672 -5.828 1.00 69.91 410 ALA A CA 1
ATOM 3191 C C . ALA A 1 415 ? -33.890 0.641 -6.896 1.00 79.63 410 ALA A C 1
ATOM 3192 O O . ALA A 1 415 ? -33.583 0.187 -8.042 1.00 77.74 410 ALA A O 1
ATOM 3194 N N . ASN A 1 416 ? -35.091 1.111 -6.559 1.00 82.44 411 ASN A N 1
ATOM 3195 C CA . ASN A 1 416 ? -36.109 1.449 -7.589 1.00 90.02 411 ASN A CA 1
ATOM 3196 C C . ASN A 1 416 ? -35.737 2.837 -8.131 1.00 91.56 411 ASN A C 1
ATOM 3197 O O . ASN A 1 416 ? -34.856 3.515 -7.535 1.00 105.61 411 ASN A O 1
ATOM 3202 N N . SER A 1 417 ? -36.324 3.230 -9.254 1.00 88.57 412 SER A N 1
ATOM 3203 C CA . SER A 1 417 ? -35.971 4.484 -9.985 1.00 101.69 412 SER A CA 1
ATOM 3204 C C . SER A 1 417 ? -34.615 4.332 -10.694 1.00 96.46 412 SER A C 1
ATOM 3205 O O . SER A 1 417 ? -34.636 4.218 -11.923 1.00 94.94 412 SER A O 1
ATOM 3208 N N . VAL A 1 418 ? -33.494 4.314 -9.961 1.00 95.79 413 VAL A N 1
ATOM 3209 C CA . VAL A 1 418 ? -32.112 4.347 -10.549 1.00 92.91 413 VAL A CA 1
ATOM 3210 C C . VAL A 1 418 ? -31.735 3.008 -11.233 1.00 89.21 413 VAL A C 1
ATOM 3211 O O . VAL A 1 418 ? -31.088 3.073 -12.330 1.00 81.55 413 VAL A O 1
ATOM 3215 N N . HIS A 1 419 ? -32.115 1.846 -10.681 1.00 77.26 414 HIS A N 1
ATOM 3216 C CA . HIS A 1 419 ? -31.802 0.510 -11.281 1.00 75.65 414 HIS A CA 1
ATOM 3217 C C . HIS A 1 419 ? -33.039 -0.204 -11.833 1.00 64.13 414 HIS A C 1
ATOM 3218 O O . HIS A 1 419 ? -34.149 0.021 -11.349 1.00 90.91 414 HIS A O 1
ATOM 3225 N N . THR A 1 420 ? -32.858 -1.024 -12.847 1.00 60.47 415 THR A N 1
ATOM 3226 C CA . THR A 1 420 ? -33.969 -1.742 -13.497 1.00 57.58 415 THR A CA 1
ATOM 3227 C C . THR A 1 420 ? -34.409 -2.919 -12.604 1.00 52.01 415 THR A C 1
ATOM 3228 O O . THR A 1 420 ? -33.692 -3.422 -11.710 1.00 54.79 415 THR A O 1
ATOM 3232 N N . PHE A 1 421 ? -35.603 -3.371 -12.838 1.00 46.52 416 PHE A N 1
ATOM 3233 C CA . PHE A 1 421 ? -36.149 -4.520 -12.103 1.00 48.51 416 PHE A CA 1
ATOM 3234 C C . PHE A 1 421 ? -35.203 -5.692 -12.302 1.00 49.29 416 PHE A C 1
ATOM 3235 O O . PHE A 1 421 ? -34.907 -6.320 -11.296 1.00 54.70 416 PHE A O 1
ATOM 3243 N N . ASP A 1 422 ? -34.733 -5.922 -13.522 1.00 55.40 417 ASP A N 1
ATOM 3244 C CA . ASP A 1 422 ? -33.801 -7.019 -13.912 1.00 57.18 417 ASP A CA 1
ATOM 3245 C C . ASP A 1 422 ? -32.558 -7.035 -13.002 1.00 52.59 417 ASP A C 1
ATOM 3246 O O . ASP A 1 422 ? -32.260 -8.110 -12.478 1.00 51.19 417 ASP A O 1
ATOM 3251 N N . THR A 1 423 ? -31.904 -5.880 -12.789 1.00 49.74 418 THR A N 1
ATOM 3252 C CA . THR A 1 423 ? -30.761 -5.751 -11.849 1.00 46.99 418 THR A CA 1
ATOM 3253 C C . THR A 1 423 ? -31.214 -6.241 -10.479 1.00 51.41 418 THR A C 1
ATOM 3254 O O . THR A 1 423 ? -30.598 -7.146 -9.909 1.00 59.62 418 THR A O 1
ATOM 3258 N N . ARG A 1 424 ? -32.301 -5.702 -9.954 1.00 59.67 419 ARG A N 1
ATOM 3259 C CA . ARG A 1 424 ? -32.865 -6.109 -8.635 1.00 50.95 419 ARG A CA 1
ATOM 3260 C C . ARG A 1 424 ? -33.106 -7.613 -8.583 1.00 47.41 419 ARG A C 1
ATOM 3261 O O . ARG A 1 424 ? -32.871 -8.241 -7.539 1.00 52.39 419 ARG A O 1
ATOM 3269 N N . VAL A 1 425 ? -33.556 -8.259 -9.628 1.00 48.09 420 VAL A N 1
ATOM 3270 C CA . VAL A 1 425 ? -33.802 -9.729 -9.443 1.00 51.79 420 VAL A CA 1
ATOM 3271 C C . VAL A 1 425 ? -32.471 -10.474 -9.599 1.00 51.78 420 VAL A C 1
ATOM 3272 O O . VAL A 1 425 ? -32.232 -11.370 -8.824 1.00 49.34 420 VAL A O 1
ATOM 3276 N N . ALA A 1 426 ? -31.562 -9.993 -10.429 1.00 50.92 421 ALA A N 1
ATOM 3277 C CA . ALA A 1 426 ? -30.187 -10.511 -10.536 1.00 49.43 421 ALA A CA 1
ATOM 3278 C C . ALA A 1 426 ? -29.515 -10.441 -9.147 1.00 53.52 421 ALA A C 1
ATOM 3279 O O . ALA A 1 426 ? -28.836 -11.468 -8.735 1.00 46.16 421 ALA A O 1
ATOM 3281 N N . CYS A 1 427 ? -29.664 -9.290 -8.452 1.00 49.91 422 CYS A N 1
ATOM 3282 C CA . CYS A 1 427 ? -29.135 -9.144 -7.063 1.00 49.55 422 CYS A CA 1
ATOM 3283 C C . CYS A 1 427 ? -29.689 -10.287 -6.185 1.00 49.34 422 CYS A C 1
ATOM 3284 O O . CYS A 1 427 ? -28.948 -10.947 -5.457 1.00 51.93 422 CYS A O 1
ATOM 3287 N N . SER A 1 428 ? -30.972 -10.546 -6.296 1.00 49.91 423 SER A N 1
ATOM 3288 C CA . SER A 1 428 ? -31.665 -11.586 -5.509 1.00 52.57 423 SER A CA 1
ATOM 3289 C C . SER A 1 428 ? -31.067 -12.960 -5.861 1.00 49.32 423 SER A C 1
ATOM 3290 O O . SER A 1 428 ? -30.795 -13.707 -4.994 1.00 51.51 423 SER A O 1
ATOM 3293 N N . ARG A 1 429 ? -30.865 -13.244 -7.125 1.00 47.25 424 ARG A N 1
ATOM 3294 C CA . ARG A 1 429 ? -30.310 -14.532 -7.596 1.00 52.49 424 ARG A CA 1
ATOM 3295 C C . ARG A 1 429 ? -28.841 -14.696 -7.147 1.00 51.97 424 ARG A C 1
ATOM 3296 O O . ARG A 1 429 ? -28.483 -15.832 -6.789 1.00 48.02 424 ARG A O 1
ATOM 3304 N N . LEU A 1 430 ? -28.054 -13.617 -7.095 1.00 46.28 425 LEU A N 1
ATOM 3305 C CA . LEU A 1 430 ? -26.633 -13.683 -6.687 1.00 46.27 425 LEU A CA 1
ATOM 3306 C C . LEU A 1 430 ? -26.572 -13.985 -5.197 1.00 53.04 425 LEU A C 1
ATOM 3307 O O . LEU A 1 430 ? -25.838 -14.923 -4.826 1.00 49.70 425 LEU A O 1
ATOM 3312 N N . LEU A 1 431 ? -27.385 -13.271 -4.402 1.00 57.16 426 LEU A N 1
ATOM 3313 C CA . LEU A 1 431 ? -27.529 -13.528 -2.954 1.00 50.16 426 LEU A CA 1
ATOM 3314 C C . LEU A 1 431 ? -27.907 -14.985 -2.747 1.00 49.30 426 LEU A C 1
ATOM 3315 O O . LEU A 1 431 ? -27.429 -15.605 -1.725 1.00 51.41 426 LEU A O 1
ATOM 3320 N N . LYS A 1 432 ? -28.814 -15.524 -3.548 1.00 50.41 427 LYS A N 1
ATOM 3321 C CA . LYS A 1 432 ? -29.242 -16.930 -3.298 1.00 57.13 427 LYS A CA 1
ATOM 3322 C C . LYS A 1 432 ? -28.077 -17.864 -3.673 1.00 59.30 427 LYS A C 1
ATOM 3323 O O . LYS A 1 432 ? -27.973 -18.914 -3.081 1.00 60.41 427 LYS A O 1
ATOM 3329 N N . ALA A 1 433 ? -27.248 -17.483 -4.653 1.00 56.91 428 ALA A N 1
ATOM 3330 C CA . ALA A 1 433 ? -26.102 -18.278 -5.121 1.00 56.37 428 ALA A CA 1
ATOM 3331 C C . ALA A 1 433 ? -25.067 -18.272 -3.977 1.00 61.82 428 ALA A C 1
ATOM 3332 O O . ALA A 1 433 ? -24.481 -19.340 -3.552 1.00 55.25 428 ALA A O 1
ATOM 3334 N N . TYR A 1 434 ? -24.917 -17.117 -3.367 1.00 53.15 429 TYR A N 1
ATOM 3335 C CA . TYR A 1 434 ? -24.024 -16.948 -2.218 1.00 51.54 429 TYR A CA 1
ATOM 3336 C C . TYR A 1 434 ? -24.406 -17.821 -1.023 1.00 56.95 429 TYR A C 1
ATOM 3337 O O . TYR A 1 434 ? -23.540 -18.414 -0.320 1.00 53.56 429 TYR A O 1
ATOM 3346 N N . PHE A 1 435 ? -25.685 -17.932 -0.727 1.00 56.81 430 PHE A N 1
ATOM 3347 C CA . PHE A 1 435 ? -26.105 -18.678 0.475 1.00 46.35 430 PHE A CA 1
ATOM 3348 C C . PHE A 1 435 ? -26.330 -20.118 0.088 1.00 46.66 430 PHE A C 1
ATOM 3349 O O . PHE A 1 435 ? -26.396 -20.958 1.034 1.00 50.74 430 PHE A O 1
ATOM 3357 N N . MET A 1 436 ? -26.476 -20.417 -1.198 1.00 47.97 431 MET A N 1
ATOM 3358 C CA . MET A 1 436 ? -26.931 -21.782 -1.606 1.00 53.55 431 MET A CA 1
ATOM 3359 C C . MET A 1 436 ? -26.090 -22.853 -0.917 1.00 55.03 431 MET A C 1
ATOM 3360 O O . MET A 1 436 ? -24.851 -22.803 -1.061 1.00 67.89 431 MET A O 1
ATOM 3365 N N . ASP A 1 437 ? -26.766 -23.772 -0.216 1.00 56.99 432 ASP A N 1
ATOM 3366 C CA . ASP A 1 437 ? -26.205 -25.010 0.413 1.00 55.14 432 ASP A CA 1
ATOM 3367 C C . ASP A 1 437 ? -25.107 -24.700 1.422 1.00 54.45 432 ASP A C 1
ATOM 3368 O O . ASP A 1 437 ? -24.229 -25.535 1.594 1.00 67.11 432 ASP A O 1
ATOM 3373 N N . ASN A 1 438 ? -25.203 -23.569 2.115 1.00 53.32 433 ASN A N 1
ATOM 3374 C CA . ASN A 1 438 ? -24.221 -23.108 3.124 1.00 46.43 433 ASN A CA 1
ATOM 3375 C C . ASN A 1 438 ? -24.973 -22.644 4.376 1.00 52.35 433 ASN A C 1
ATOM 3376 O O . ASN A 1 438 ? -25.128 -21.388 4.629 1.00 55.08 433 ASN A O 1
ATOM 3381 N N . PHE A 1 439 ? -25.452 -23.603 5.148 1.00 53.68 434 PHE A N 1
ATOM 3382 C CA . PHE A 1 439 ? -26.160 -23.360 6.430 1.00 59.76 434 PHE A CA 1
ATOM 3383 C C . PHE A 1 439 ? -25.413 -22.383 7.346 1.00 57.17 434 PHE A C 1
ATOM 3384 O O . PHE A 1 439 ? -26.041 -21.494 7.911 1.00 66.38 434 PHE A O 1
ATOM 3392 N N . ASP A 1 440 ? -24.117 -22.538 7.525 1.00 63.55 435 ASP A N 1
ATOM 3393 C CA . ASP A 1 440 ? -23.344 -21.669 8.460 1.00 63.42 435 ASP A CA 1
ATOM 3394 C C . ASP A 1 440 ? -23.460 -20.229 7.967 1.00 63.08 435 ASP A C 1
ATOM 3395 O O . ASP A 1 440 ? -23.671 -19.275 8.776 1.00 61.93 435 ASP A O 1
ATOM 3400 N N . LEU A 1 441 ? -23.359 -20.022 6.662 1.00 64.57 436 LEU A N 1
ATOM 3401 C CA . LEU A 1 441 ? -23.310 -18.633 6.143 1.00 64.87 436 LEU A CA 1
ATOM 3402 C C . LEU A 1 441 ? -24.724 -18.021 6.220 1.00 60.15 436 LEU A C 1
ATOM 3403 O O . LEU A 1 441 ? -24.896 -16.791 6.388 1.00 57.59 436 LEU A O 1
ATOM 3408 N N . GLN A 1 442 ? -25.725 -18.886 6.112 1.00 54.97 437 GLN A N 1
ATOM 3409 C CA . GLN A 1 442 ? -27.141 -18.504 6.270 1.00 57.68 437 GLN A CA 1
ATOM 3410 C C . GLN A 1 442 ? -27.371 -18.091 7.730 1.00 59.41 437 GLN A C 1
ATOM 3411 O O . GLN A 1 442 ? -27.703 -16.892 7.979 1.00 53.91 437 GLN A O 1
ATOM 3417 N N . ARG A 1 443 ? -27.082 -18.990 8.673 1.00 60.02 438 ARG A N 1
ATOM 3418 C CA . ARG A 1 443 ? -27.162 -18.668 10.124 1.00 62.16 438 ARG A CA 1
ATOM 3419 C C . ARG A 1 443 ? -26.380 -17.376 10.486 1.00 63.20 438 ARG A C 1
ATOM 3420 O O . ARG A 1 443 ? -26.967 -16.525 11.198 1.00 64.51 438 ARG A O 1
ATOM 3428 N N . ASP A 1 444 ? -25.120 -17.200 10.059 1.00 56.76 439 ASP A N 1
ATOM 3429 C CA . ASP A 1 444 ? -24.303 -16.059 10.528 1.00 63.31 439 ASP A CA 1
ATOM 3430 C C . ASP A 1 444 ? -24.947 -14.775 9.997 1.00 60.98 439 ASP A C 1
ATOM 3431 O O . ASP A 1 444 ? -24.918 -13.713 10.690 1.00 51.83 439 ASP A O 1
ATOM 3436 N N . PHE A 1 445 ? -25.432 -14.833 8.757 1.00 62.23 440 PHE A N 1
ATOM 3437 C CA . PHE A 1 445 ? -26.060 -13.661 8.090 1.00 59.47 440 PHE A CA 1
ATOM 3438 C C . PHE A 1 445 ? -27.271 -13.201 8.915 1.00 60.19 440 PHE A C 1
ATOM 3439 O O . PHE A 1 445 ? -27.326 -11.977 9.238 1.00 57.90 440 PHE A O 1
ATOM 3447 N N . LEU A 1 446 ? -28.201 -14.121 9.217 1.00 52.75 441 LEU A N 1
ATOM 3448 C CA . LEU A 1 446 ? -29.442 -13.787 9.945 1.00 60.40 441 LEU A CA 1
ATOM 3449 C C . LEU A 1 446 ? -29.069 -13.197 11.312 1.00 67.39 441 LEU A C 1
ATOM 3450 O O . LEU A 1 446 ? -29.579 -12.071 11.618 1.00 65.02 441 LEU A O 1
ATOM 3455 N N . LEU A 1 447 ? -28.215 -13.903 12.071 1.00 61.97 442 LEU A N 1
ATOM 3456 C CA . LEU A 1 447 ? -27.718 -13.452 13.401 1.00 66.93 442 LEU A CA 1
ATOM 3457 C C . LEU A 1 447 ? -27.105 -12.055 13.318 1.00 57.72 442 LEU A C 1
ATOM 3458 O O . LEU A 1 447 ? -27.305 -11.317 14.228 1.00 69.27 442 LEU A O 1
ATOM 3463 N N . LYS A 1 448 ? -26.340 -11.747 12.280 1.00 65.35 443 LYS A N 1
ATOM 3464 C CA . LYS A 1 448 ? -25.751 -10.398 12.091 1.00 72.83 443 LYS A CA 1
ATOM 3465 C C . LYS A 1 448 ? -26.921 -9.434 11.819 1.00 74.56 443 LYS A C 1
ATOM 3466 O O . LYS A 1 448 ? -26.947 -8.363 12.408 1.00 71.89 443 LYS A O 1
ATOM 3472 N N . GLN A 1 449 ? -27.881 -9.841 10.980 1.00 75.02 444 GLN A N 1
ATOM 3473 C CA . GLN A 1 449 ? -29.021 -8.993 10.538 1.00 71.60 444 GLN A CA 1
ATOM 3474 C C . GLN A 1 449 ? -29.910 -8.630 11.731 1.00 69.67 444 GLN A C 1
ATOM 3475 O O . GLN A 1 449 ? -30.366 -7.466 11.751 1.00 62.82 444 GLN A O 1
ATOM 3481 N N . VAL A 1 450 ? -30.153 -9.565 12.663 1.00 70.83 445 VAL A N 1
ATOM 3482 C CA . VAL A 1 450 ? -31.000 -9.284 13.866 1.00 73.12 445 VAL A CA 1
ATOM 3483 C C . VAL A 1 450 ? -30.276 -8.306 14.795 1.00 78.26 445 VAL A C 1
ATOM 3484 O O . VAL A 1 450 ? -30.979 -7.415 15.273 1.00 79.21 445 VAL A O 1
ATOM 3488 N N . GLN A 1 451 ? -28.957 -8.426 15.033 1.00 81.95 446 GLN A N 1
ATOM 3489 C CA . GLN A 1 451 ? -28.200 -7.401 15.811 1.00 87.57 446 GLN A CA 1
ATOM 3490 C C . GLN A 1 451 ? -28.562 -6.021 15.257 1.00 91.37 446 GLN A C 1
ATOM 3491 O O . GLN A 1 451 ? -29.087 -5.204 16.024 1.00 100.73 446 GLN A O 1
ATOM 3497 N N . LEU A 1 452 ? -28.332 -5.798 13.962 1.00 100.17 447 LEU A N 1
ATOM 3498 C CA . LEU A 1 452 ? -28.499 -4.468 13.305 1.00 110.88 447 LEU A CA 1
ATOM 3499 C C . LEU A 1 452 ? -29.932 -3.955 13.498 1.00 107.48 447 LEU A C 1
ATOM 3500 O O . LEU A 1 452 ? -30.092 -2.744 13.678 1.00 118.11 447 LEU A O 1
ATOM 3505 N N . CYS A 1 453 ? -30.928 -4.841 13.468 1.00 113.34 448 CYS A N 1
ATOM 3506 C CA . CYS A 1 453 ? -32.355 -4.493 13.712 1.00 117.27 448 CYS A CA 1
ATOM 3507 C C . CYS A 1 453 ? -32.518 -4.032 15.166 1.00 125.45 448 CYS A C 1
ATOM 3508 O O . CYS A 1 453 ? -33.242 -3.040 15.360 1.00 136.04 448 CYS A O 1
ATOM 3511 N N . ASN A 1 454 ? -31.855 -4.694 16.129 1.00 132.11 449 ASN A N 1
ATOM 3512 C CA . ASN A 1 454 ? -31.922 -4.376 17.588 1.00 140.80 449 ASN A CA 1
ATOM 3513 C C . ASN A 1 454 ? -31.245 -3.035 17.913 1.00 161.27 449 ASN A C 1
ATOM 3514 O O . ASN A 1 454 ? -31.472 -2.542 19.042 1.00 170.57 449 ASN A O 1
ATOM 3519 N N . ASN A 1 455 ? -30.409 -2.496 17.010 1.00 172.77 450 ASN A N 1
ATOM 3520 C CA . ASN A 1 455 ? -29.914 -1.090 17.083 1.00 170.20 450 ASN A CA 1
ATOM 3521 C C . ASN A 1 455 ? -30.963 -0.124 16.517 1.00 177.55 450 ASN A C 1
ATOM 3522 O O . ASN A 1 455 ? -30.938 1.062 16.915 1.00 183.01 450 ASN A O 1
ATOM 3527 N N . SER A 1 456 ? -31.806 -0.594 15.587 1.00 183.05 451 SER A N 1
ATOM 3528 C CA . SER A 1 456 ? -32.934 0.174 14.991 1.00 189.30 451 SER A CA 1
ATOM 3529 C C . SER A 1 456 ? -34.221 0.060 15.834 1.00 199.77 451 SER A C 1
ATOM 3530 O O . SER A 1 456 ? -35.179 0.791 15.494 1.00 205.41 451 SER A O 1
ATOM 3533 N N . THR A 1 457 ? -34.271 -0.800 16.871 1.00 204.97 452 THR A N 1
ATOM 3534 C CA . THR A 1 457 ? -35.453 -0.962 17.782 1.00 201.54 452 THR A CA 1
ATOM 3535 C C . THR A 1 457 ? -35.086 -0.728 19.264 1.00 200.55 452 THR A C 1
ATOM 3536 O O . THR A 1 457 ? -36.032 -0.415 20.028 1.00 192.11 452 THR A O 1
ATOM 3540 N N . ASN A 1 458 ? -33.806 -0.829 19.672 1.00 199.11 453 ASN A N 1
ATOM 3541 C CA . ASN A 1 458 ? -33.392 -0.700 21.102 1.00 193.09 453 ASN A CA 1
ATOM 3542 C C . ASN A 1 458 ? -32.396 0.459 21.288 1.00 189.12 453 ASN A C 1
ATOM 3543 O O . ASN A 1 458 ? -32.848 1.535 21.725 1.00 183.34 453 ASN A O 1
ATOM 3548 N N . ASN A 1 459 ? -31.106 0.255 20.976 1.00 189.20 454 ASN A N 1
ATOM 3549 C CA . ASN A 1 459 ? -29.982 1.135 21.413 1.00 187.39 454 ASN A CA 1
ATOM 3550 C C . ASN A 1 459 ? -30.219 2.577 20.932 1.00 193.86 454 ASN A C 1
ATOM 3551 O O . ASN A 1 459 ? -30.187 3.481 21.793 1.00 192.94 454 ASN A O 1
ATOM 3556 N N . VAL A 1 460 ? -30.439 2.790 19.626 1.00 199.69 455 VAL A N 1
ATOM 3557 C CA . VAL A 1 460 ? -30.721 4.137 19.028 1.00 198.13 455 VAL A CA 1
ATOM 3558 C C . VAL A 1 460 ? -32.073 4.126 18.290 1.00 203.83 455 VAL A C 1
ATOM 3559 O O . VAL A 1 460 ? -32.428 5.179 17.717 1.00 209.61 455 VAL A O 1
ATOM 3563 N N . GLY A 1 461 ? -32.806 3.004 18.308 1.00 199.39 456 GLY A N 1
ATOM 3564 C CA . GLY A 1 461 ? -34.119 2.852 17.648 1.00 191.26 456 GLY A CA 1
ATOM 3565 C C . GLY A 1 461 ? -35.160 3.793 18.230 1.00 186.75 456 GLY A C 1
ATOM 3566 O O . GLY A 1 461 ? -35.909 4.400 17.435 1.00 179.18 456 GLY A O 1
ATOM 3567 N N . ASP A 1 462 ? -35.209 3.893 19.565 1.00 183.13 457 ASP A N 1
ATOM 3568 C CA . ASP A 1 462 ? -36.082 4.826 20.332 1.00 178.97 457 ASP A CA 1
ATOM 3569 C C . ASP A 1 462 ? -35.226 5.564 21.376 1.00 177.70 457 ASP A C 1
ATOM 3570 O O . ASP A 1 462 ? -34.654 4.876 22.246 1.00 176.48 457 ASP A O 1
ATOM 3575 N N . ASN A 1 463 ? -35.149 6.902 21.297 1.00 175.98 458 ASN A N 1
ATOM 3576 C CA . ASN A 1 463 ? -34.343 7.770 22.207 1.00 172.45 458 ASN A CA 1
ATOM 3577 C C . ASN A 1 463 ? -35.144 8.116 23.469 1.00 168.98 458 ASN A C 1
ATOM 3578 O O . ASN A 1 463 ? -36.336 7.765 23.513 1.00 163.50 458 ASN A O 1
ATOM 3583 N N . PHE A 1 495 ? -25.631 3.347 4.832 1.00 103.11 490 PHE A N 1
ATOM 3584 C CA . PHE A 1 495 ? -26.907 3.180 4.085 1.00 95.28 490 PHE A CA 1
ATOM 3585 C C . PHE A 1 495 ? -27.619 1.877 4.502 1.00 89.55 490 PHE A C 1
ATOM 3586 O O . PHE A 1 495 ? -27.012 0.998 5.146 1.00 104.63 490 PHE A O 1
ATOM 3594 N N . LYS A 1 496 ? -28.864 1.709 4.071 1.00 75.24 491 LYS A N 1
ATOM 3595 C CA . LYS A 1 496 ? -29.775 0.643 4.541 1.00 72.79 491 LYS A CA 1
ATOM 3596 C C . LYS A 1 496 ? -29.473 -0.696 3.840 1.00 65.58 491 LYS A C 1
ATOM 3597 O O . LYS A 1 496 ? -29.488 -0.748 2.612 1.00 69.46 491 LYS A O 1
ATOM 3603 N N . ALA A 1 497 ? -29.271 -1.779 4.593 1.00 60.16 492 ALA A N 1
ATOM 3604 C CA . ALA A 1 497 ? -29.147 -3.146 4.018 1.00 60.80 492 ALA A CA 1
ATOM 3605 C C . ALA A 1 497 ? -29.751 -4.204 4.956 1.00 59.65 492 ALA A C 1
ATOM 3606 O O . ALA A 1 497 ? -29.188 -5.318 4.974 1.00 58.68 492 ALA A O 1
ATOM 3608 N N . ASN A 1 498 ? -30.847 -3.891 5.667 1.00 57.61 493 ASN A N 1
ATOM 3609 C CA . ASN A 1 498 ? -31.422 -4.788 6.700 1.00 56.81 493 ASN A CA 1
ATOM 3610 C C . ASN A 1 498 ? -32.818 -5.258 6.299 1.00 54.48 493 ASN A C 1
ATOM 3611 O O . ASN A 1 498 ? -33.681 -4.446 6.011 1.00 57.54 493 ASN A O 1
ATOM 3616 N N . LEU A 1 499 ? -32.980 -6.569 6.257 1.00 57.92 494 LEU A N 1
ATOM 3617 C CA . LEU A 1 499 ? -34.188 -7.240 5.730 1.00 61.04 494 LEU A CA 1
ATOM 3618 C C . LEU A 1 499 ? -35.258 -7.181 6.813 1.00 60.40 494 LEU A C 1
ATOM 3619 O O . LEU A 1 499 ? -36.433 -7.184 6.448 1.00 56.96 494 LEU A O 1
ATOM 3624 N N . PHE A 1 500 ? -34.840 -7.209 8.084 1.00 62.69 495 PHE A N 1
ATOM 3625 C CA . PHE A 1 500 ? -35.735 -7.155 9.266 1.00 63.94 495 PHE A CA 1
ATOM 3626 C C . PHE A 1 500 ? -36.360 -5.763 9.355 1.00 70.29 495 PHE A C 1
ATOM 3627 O O . PHE A 1 500 ? -37.559 -5.631 9.631 1.00 71.07 495 PHE A O 1
ATOM 3635 N N . GLU A 1 501 ? -35.561 -4.748 9.051 1.00 63.46 496 GLU A N 1
ATOM 3636 C CA . GLU A 1 501 ? -36.064 -3.377 8.935 1.00 73.97 496 GLU A CA 1
ATOM 3637 C C . GLU A 1 501 ? -37.291 -3.399 8.021 1.00 74.56 496 GLU A C 1
ATOM 3638 O O . GLU A 1 501 ? -38.284 -2.835 8.415 1.00 81.06 496 GLU A O 1
ATOM 3644 N N . VAL A 1 502 ? -37.230 -4.039 6.848 1.00 69.01 497 VAL A N 1
ATOM 3645 C CA . VAL A 1 502 ? -38.365 -4.020 5.887 1.00 64.37 497 VAL A CA 1
ATOM 3646 C C . VAL A 1 502 ? -39.477 -4.931 6.423 1.00 62.58 497 VAL A C 1
ATOM 3647 O O . VAL A 1 502 ? -40.644 -4.519 6.546 1.00 69.64 497 VAL A O 1
ATOM 3651 N N . LEU A 1 503 ? -39.123 -6.141 6.783 1.00 59.22 498 LEU A N 1
ATOM 3652 C CA . LEU A 1 503 ? -40.140 -7.172 7.128 1.00 58.80 498 LEU A CA 1
ATOM 3653 C C . LEU A 1 503 ? -40.977 -6.769 8.367 1.00 64.81 498 LEU A C 1
ATOM 3654 O O . LEU A 1 503 ? -42.145 -7.226 8.447 1.00 68.71 498 LEU A O 1
ATOM 3659 N N . LEU A 1 504 ? -40.432 -6.007 9.321 1.00 59.42 499 LEU A N 1
ATOM 3660 C CA . LEU A 1 504 ? -41.041 -5.841 10.669 1.00 61.75 499 LEU A CA 1
ATOM 3661 C C . LEU A 1 504 ? -41.347 -4.362 10.958 1.00 56.63 499 LEU A C 1
ATOM 3662 O O . LEU A 1 504 ? -41.705 -4.038 12.092 1.00 63.60 499 LEU A O 1
ATOM 3667 N N . ASN A 1 505 ? -41.152 -3.480 10.001 1.00 63.46 500 ASN A N 1
ATOM 3668 C CA . ASN A 1 505 ? -41.456 -2.037 10.150 1.00 67.42 500 ASN A CA 1
ATOM 3669 C C . ASN A 1 505 ? -42.515 -1.675 9.131 1.00 68.20 500 ASN A C 1
ATOM 3670 O O . ASN A 1 505 ? -42.744 -2.466 8.183 1.00 66.98 500 ASN A O 1
ATOM 3675 N N . TYR A 1 506 ? -43.186 -0.559 9.412 1.00 70.66 501 TYR A N 1
ATOM 3676 C CA . TYR A 1 506 ? -44.291 -0.034 8.603 1.00 70.53 501 TYR A CA 1
ATOM 3677 C C . TYR A 1 506 ? -43.667 1.035 7.719 1.00 73.13 501 TYR A C 1
ATOM 3678 O O . TYR A 1 506 ? -42.892 1.868 8.237 1.00 76.56 501 TYR A O 1
ATOM 3687 N N . ASP A 1 507 ? -43.938 0.975 6.419 1.00 73.36 502 ASP A N 1
ATOM 3688 C CA . ASP A 1 507 ? -43.490 2.040 5.483 1.00 77.57 502 ASP A CA 1
ATOM 3689 C C . ASP A 1 507 ? -44.761 2.549 4.813 1.00 79.26 502 ASP A C 1
ATOM 3690 O O . ASP A 1 507 ? -45.406 1.763 4.100 1.00 80.01 502 ASP A O 1
ATOM 3695 N N . ALA A 1 508 ? -45.160 3.778 5.118 1.00 83.50 503 ALA A N 1
ATOM 3696 C CA . ALA A 1 508 ? -46.445 4.355 4.669 1.00 81.36 503 ALA A CA 1
ATOM 3697 C C . ALA A 1 508 ? -46.421 4.414 3.147 1.00 82.39 503 ALA A C 1
ATOM 3698 O O . ALA A 1 508 ? -47.489 4.206 2.531 1.00 76.55 503 ALA A O 1
ATOM 3700 N N . GLU A 1 509 ? -45.221 4.652 2.587 1.00 89.43 504 GLU A N 1
ATOM 3701 C CA . GLU A 1 509 ? -44.972 4.838 1.130 1.00 88.30 504 GLU A CA 1
ATOM 3702 C C . GLU A 1 509 ? -44.519 3.515 0.499 1.00 83.72 504 GLU A C 1
ATOM 3703 O O . GLU A 1 509 ? -43.990 3.560 -0.651 1.00 87.91 504 GLU A O 1
ATOM 3709 N N . LEU A 1 510 ? -44.718 2.377 1.184 1.00 72.92 505 LEU A N 1
ATOM 3710 C CA . LEU A 1 510 ? -44.355 1.053 0.611 1.00 72.37 505 LEU A CA 1
ATOM 3711 C C . LEU A 1 510 ? -45.008 0.929 -0.774 1.00 71.66 505 LEU A C 1
ATOM 3712 O O . LEU A 1 510 ? -44.421 0.352 -1.682 1.00 77.44 505 LEU A O 1
ATOM 3717 N N . ASN A 1 511 ? -46.163 1.520 -0.989 1.00 69.48 506 ASN A N 1
ATOM 3718 C CA . ASN A 1 511 ? -46.880 1.379 -2.287 1.00 72.34 506 ASN A CA 1
ATOM 3719 C C . ASN A 1 511 ? -46.018 1.888 -3.453 1.00 64.08 506 ASN A C 1
ATOM 3720 O O . ASN A 1 511 ? -46.324 1.483 -4.604 1.00 52.90 506 ASN A O 1
ATOM 3725 N N . LEU A 1 512 ? -45.064 2.773 -3.168 1.00 60.84 507 LEU A N 1
ATOM 3726 C CA . LEU A 1 512 ? -44.135 3.339 -4.168 1.00 68.21 507 LEU A CA 1
ATOM 3727 C C . LEU A 1 512 ? -42.934 2.404 -4.473 1.00 73.45 507 LEU A C 1
ATOM 3728 O O . LEU A 1 512 ? -42.124 2.757 -5.309 1.00 77.28 507 LEU A O 1
ATOM 3733 N N . ASN A 1 513 ? -42.787 1.290 -3.765 1.00 67.14 508 ASN A N 1
ATOM 3734 C CA . ASN A 1 513 ? -41.662 0.353 -3.926 1.00 64.56 508 ASN A CA 1
ATOM 3735 C C . ASN A 1 513 ? -42.125 -1.035 -3.494 1.00 59.57 508 ASN A C 1
ATOM 3736 O O . ASN A 1 513 ? -41.496 -1.671 -2.663 1.00 57.74 508 ASN A O 1
ATOM 3741 N N . PRO A 1 514 ? -43.260 -1.544 -3.993 1.00 52.06 509 PRO A N 1
ATOM 3742 C CA . PRO A 1 514 ? -43.842 -2.764 -3.438 1.00 61.06 509 PRO A CA 1
ATOM 3743 C C . PRO A 1 514 ? -42.803 -3.901 -3.382 1.00 60.48 509 PRO A C 1
ATOM 3744 O O . PRO A 1 514 ? -42.749 -4.608 -2.364 1.00 62.84 509 PRO A O 1
ATOM 3748 N N . PHE A 1 515 ? -41.978 -4.007 -4.432 1.00 61.20 510 PHE A N 1
ATOM 3749 C CA . PHE A 1 515 ? -41.049 -5.139 -4.677 1.00 59.15 510 PHE A CA 1
ATOM 3750 C C . PHE A 1 515 ? -40.027 -5.250 -3.528 1.00 57.67 510 PHE A C 1
ATOM 3751 O O . PHE A 1 515 ? -39.632 -6.390 -3.143 1.00 58.97 510 PHE A O 1
ATOM 3759 N N . LYS A 1 516 ? -39.666 -4.130 -2.910 1.00 50.10 511 LYS A N 1
ATOM 3760 C CA . LYS A 1 516 ? -38.886 -4.176 -1.648 1.00 55.74 511 LYS A CA 1
ATOM 3761 C C . LYS A 1 516 ? -39.440 -5.252 -0.693 1.00 62.78 511 LYS A C 1
ATOM 3762 O O . LYS A 1 516 ? -38.648 -5.997 -0.056 1.00 62.25 511 LYS A O 1
ATOM 3768 N N . LEU A 1 517 ? -40.762 -5.323 -0.539 1.00 61.01 512 LEU A N 1
ATOM 3769 C CA . LEU A 1 517 ? -41.346 -6.309 0.394 1.00 61.27 512 LEU A CA 1
ATOM 3770 C C . LEU A 1 517 ? -41.294 -7.692 -0.262 1.00 52.50 512 LEU A C 1
ATOM 3771 O O . LEU A 1 517 ? -40.987 -8.668 0.380 1.00 51.94 512 LEU A O 1
ATOM 3776 N N . PHE A 1 518 ? -41.535 -7.749 -1.558 1.00 55.51 513 PHE A N 1
ATOM 3777 C CA . PHE A 1 518 ? -41.614 -9.016 -2.339 1.00 52.25 513 PHE A CA 1
ATOM 3778 C C . PHE A 1 518 ? -40.276 -9.773 -2.272 1.00 52.24 513 PHE A C 1
ATOM 3779 O O . PHE A 1 518 ? -40.229 -10.952 -1.941 1.00 56.02 513 PHE A O 1
ATOM 3787 N N . PHE A 1 519 ? -39.179 -9.067 -2.525 1.00 54.45 514 PHE A N 1
ATOM 3788 C CA . PHE A 1 519 ? -37.792 -9.568 -2.369 1.00 51.87 514 PHE A CA 1
ATOM 3789 C C . PHE A 1 519 ? -37.560 -10.044 -0.945 1.00 49.63 514 PHE A C 1
ATOM 3790 O O . PHE A 1 519 ? -37.186 -11.258 -0.796 1.00 50.83 514 PHE A O 1
ATOM 3798 N N . THR A 1 520 ? -37.814 -9.202 0.053 1.00 54.99 515 THR A N 1
ATOM 3799 C CA . THR A 1 520 ? -37.663 -9.563 1.498 1.00 51.77 515 THR A CA 1
ATOM 3800 C C . THR A 1 520 ? -38.424 -10.867 1.783 1.00 51.70 515 THR A C 1
ATOM 3801 O O . THR A 1 520 ? -37.844 -11.856 2.271 1.00 57.26 515 THR A O 1
ATOM 3805 N N . THR A 1 521 ? -39.690 -10.955 1.471 1.00 48.31 516 THR A N 1
ATOM 3806 C CA . THR A 1 521 ? -40.404 -12.193 1.827 1.00 49.48 516 THR A CA 1
ATOM 3807 C C . THR A 1 521 ? -39.776 -13.344 1.029 1.00 49.04 516 THR A C 1
ATOM 3808 O O . THR A 1 521 ? -39.648 -14.454 1.518 1.00 54.90 516 THR A O 1
ATOM 3812 N N . ASP A 1 522 ? -39.437 -13.105 -0.220 1.00 52.00 517 ASP A N 1
ATOM 3813 C CA . ASP A 1 522 ? -38.885 -14.164 -1.105 1.00 47.80 517 ASP A CA 1
ATOM 3814 C C . ASP A 1 522 ? -37.528 -14.670 -0.578 1.00 48.21 517 ASP A C 1
ATOM 3815 O O . ASP A 1 522 ? -37.296 -15.859 -0.532 1.00 47.89 517 ASP A O 1
ATOM 3820 N N . ILE A 1 523 ? -36.670 -13.801 -0.089 1.00 51.48 518 ILE A N 1
ATOM 3821 C CA . ILE A 1 523 ? -35.411 -14.271 0.570 1.00 54.68 518 ILE A CA 1
ATOM 3822 C C . ILE A 1 523 ? -35.726 -15.078 1.828 1.00 53.53 518 ILE A C 1
ATOM 3823 O O . ILE A 1 523 ? -35.147 -16.183 1.920 1.00 55.91 518 ILE A O 1
ATOM 3828 N N . PHE A 1 524 ? -36.605 -14.601 2.735 1.00 50.35 519 PHE A N 1
ATOM 3829 C CA . PHE A 1 524 ? -36.926 -15.347 3.991 1.00 49.10 519 PHE A CA 1
ATOM 3830 C C . PHE A 1 524 ? -37.576 -16.686 3.686 1.00 46.55 519 PHE A C 1
ATOM 3831 O O . PHE A 1 524 ? -37.250 -17.645 4.356 1.00 48.61 519 PHE A O 1
ATOM 3839 N N . MET A 1 525 ? -38.454 -16.757 2.695 1.00 50.39 520 MET A N 1
ATOM 3840 C CA . MET A 1 525 ? -39.036 -18.083 2.318 1.00 57.60 520 MET A CA 1
ATOM 3841 C C . MET A 1 525 ? -37.862 -18.946 1.815 1.00 56.29 520 MET A C 1
ATOM 3842 O O . MET A 1 525 ? -37.800 -20.141 2.187 1.00 51.44 520 MET A O 1
ATOM 3847 N N . PHE A 1 526 ? -36.923 -18.343 1.046 1.00 54.32 521 PHE A N 1
ATOM 3848 C CA . PHE A 1 526 ? -35.785 -19.104 0.459 1.00 52.93 521 PHE A CA 1
ATOM 3849 C C . PHE A 1 526 ? -35.054 -19.806 1.609 1.00 53.71 521 PHE A C 1
ATOM 3850 O O . PHE A 1 526 ? -34.951 -21.053 1.570 1.00 54.31 521 PHE A O 1
ATOM 3858 N N . PHE A 1 527 ? -34.741 -19.050 2.679 1.00 54.09 522 PHE A N 1
ATOM 3859 C CA . PHE A 1 527 ? -34.108 -19.559 3.926 1.00 55.05 522 PHE A CA 1
ATOM 3860 C C . PHE A 1 527 ? -34.952 -20.620 4.630 1.00 58.72 522 PHE A C 1
ATOM 3861 O O . PHE A 1 527 ? -34.396 -21.536 5.237 1.00 68.24 522 PHE A O 1
ATOM 3869 N N . PHE A 1 528 ? -36.270 -20.474 4.591 1.00 67.30 523 PHE A N 1
ATOM 3870 C CA . PHE A 1 528 ? -37.220 -21.243 5.425 1.00 65.65 523 PHE A CA 1
ATOM 3871 C C . PHE A 1 528 ? -37.499 -22.596 4.784 1.00 69.31 523 PHE A C 1
ATOM 3872 O O . PHE A 1 528 ? -38.098 -23.469 5.469 1.00 77.69 523 PHE A O 1
ATOM 3880 N N . GLN A 1 529 ? -37.090 -22.802 3.535 1.00 74.65 524 GLN A N 1
ATOM 3881 C CA . GLN A 1 529 ? -37.445 -24.067 2.836 1.00 83.71 524 GLN A CA 1
ATOM 3882 C C . GLN A 1 529 ? -37.387 -25.263 3.803 1.00 97.07 524 GLN A C 1
ATOM 3883 O O . GLN A 1 529 ? -36.327 -25.509 4.428 1.00 97.74 524 GLN A O 1
ATOM 3889 N N . GLN A 1 530 ? -38.526 -25.951 3.941 1.00 111.09 525 GLN A N 1
ATOM 3890 C CA . GLN A 1 530 ? -38.706 -27.181 4.759 1.00 114.83 525 GLN A CA 1
ATOM 3891 C C . GLN A 1 530 ? -37.645 -28.220 4.349 1.00 113.66 525 GLN A C 1
ATOM 3892 O O . GLN A 1 530 ? -36.981 -28.784 5.255 1.00 116.18 525 GLN A O 1
ATOM 3898 N N . ASP A 1 531 ? -37.470 -28.426 3.037 1.00 110.47 526 ASP A N 1
ATOM 3899 C CA . ASP A 1 531 ? -36.506 -29.387 2.433 1.00 118.77 526 ASP A CA 1
ATOM 3900 C C . ASP A 1 531 ? -35.057 -28.979 2.735 1.00 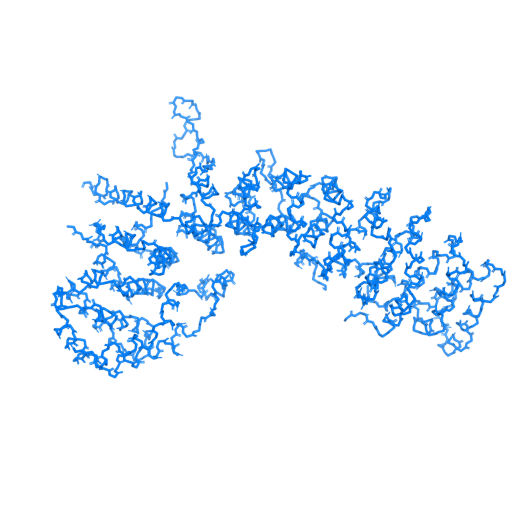118.74 526 ASP A C 1
ATOM 3901 O O . ASP A 1 531 ? -34.184 -29.870 2.651 1.00 130.23 526 ASP A O 1
ATOM 3906 N N . HIS A 1 532 ? -34.791 -27.706 3.057 1.00 117.58 527 HIS A N 1
ATOM 3907 C CA . HIS A 1 532 ? -33.440 -27.211 3.457 1.00 115.96 527 HIS A CA 1
ATOM 3908 C C . HIS A 1 532 ? -32.980 -27.907 4.748 1.00 115.33 527 HIS A C 1
ATOM 3909 O O . HIS A 1 532 ? -33.829 -28.165 5.639 1.00 108.94 527 HIS A O 1
ATOM 3916 N N . LYS A 1 533 ? -31.673 -28.178 4.824 1.00 114.37 528 LYS A N 1
ATOM 3917 C CA . LYS A 1 533 ? -30.936 -28.685 6.015 1.00 117.61 528 LYS A CA 1
ATOM 3918 C C . LYS A 1 533 ? -30.897 -27.625 7.123 1.00 111.57 528 LYS A C 1
ATOM 3919 O O . LYS A 1 533 ? -30.317 -26.527 6.873 1.00 100.22 528 LYS A O 1
ATOM 3925 N N . TYR A 1 534 ? -31.470 -27.955 8.292 1.00 106.28 529 TYR A N 1
ATOM 3926 C CA . TYR A 1 534 ? -31.492 -27.123 9.528 1.00 107.72 529 TYR A CA 1
ATOM 3927 C C . TYR A 1 534 ? -32.297 -25.827 9.324 1.00 100.07 529 TYR A C 1
ATOM 3928 O O . TYR A 1 534 ? -32.035 -24.844 10.064 1.00 89.63 529 TYR A O 1
ATOM 3937 N N . SER A 1 535 ? -33.281 -25.815 8.412 1.00 93.92 530 SER A N 1
ATOM 3938 C CA . SER A 1 535 ? -34.182 -24.644 8.209 1.00 99.93 530 SER A CA 1
ATOM 3939 C C . SER A 1 535 ? -34.842 -24.263 9.552 1.00 95.53 530 SER A C 1
ATOM 3940 O O . SER A 1 535 ? -35.015 -23.057 9.815 1.00 87.14 530 SER A O 1
ATOM 3943 N N . GLU A 1 536 ? -35.144 -25.250 10.399 1.00 88.66 531 GLU A N 1
ATOM 3944 C CA . GLU A 1 536 ? -35.776 -25.030 11.727 1.00 93.84 531 GLU A CA 1
ATOM 3945 C C . GLU A 1 536 ? -35.018 -23.935 12.489 1.00 83.06 531 GLU A C 1
ATOM 3946 O O . GLU A 1 536 ? -35.629 -22.959 12.897 1.00 92.49 531 GLU A O 1
ATOM 3952 N N . GLU A 1 537 ? -33.705 -24.052 12.624 1.00 80.84 532 GLU A N 1
ATOM 3953 C CA . GLU A 1 537 ? -32.869 -23.064 13.347 1.00 74.48 532 GLU A CA 1
ATOM 3954 C C . GLU A 1 537 ? -33.104 -21.665 12.795 1.00 73.18 532 GLU A C 1
ATOM 3955 O O . GLU A 1 537 ? -33.109 -20.711 13.599 1.00 77.22 532 GLU A O 1
ATOM 3961 N N . LEU A 1 538 ? -33.215 -21.529 11.473 1.00 70.00 533 LEU A N 1
ATOM 3962 C CA . LEU A 1 538 ? -33.313 -20.214 10.806 1.00 63.92 533 LEU A CA 1
ATOM 3963 C C . LEU A 1 538 ? -34.717 -19.662 11.093 1.00 62.63 533 LEU A C 1
ATOM 3964 O O . LEU A 1 538 ? -34.849 -18.470 11.426 1.00 64.70 533 LEU A O 1
ATOM 3969 N N . ARG A 1 539 ? -35.740 -20.503 10.955 1.00 60.13 534 ARG A N 1
ATOM 3970 C CA . ARG A 1 539 ? -37.141 -20.133 11.303 1.00 68.25 534 ARG A CA 1
ATOM 3971 C C . ARG A 1 539 ? -37.162 -19.559 12.723 1.00 67.37 534 ARG A C 1
ATOM 3972 O O . ARG A 1 539 ? -37.563 -18.377 12.908 1.00 66.49 534 ARG A O 1
ATOM 3980 N N . GLU A 1 540 ? -36.635 -20.351 13.661 1.00 72.16 535 GLU A N 1
ATOM 3981 C CA . GLU A 1 540 ? -36.568 -20.041 15.109 1.00 72.61 535 GLU A CA 1
ATOM 3982 C C . GLU A 1 540 ? -35.883 -18.714 15.359 1.00 64.42 535 GLU A C 1
ATOM 3983 O O . GLU A 1 540 ? -36.382 -18.005 16.193 1.00 75.01 535 GLU A O 1
ATOM 3989 N N . ILE A 1 541 ? -34.794 -18.401 14.678 1.00 62.84 536 ILE A N 1
ATOM 3990 C CA . ILE A 1 541 ? -34.096 -17.095 14.871 1.00 64.59 536 ILE A CA 1
ATOM 3991 C C . ILE A 1 541 ? -35.019 -15.956 14.450 1.00 63.15 536 ILE A C 1
ATOM 3992 O O . ILE A 1 541 ? -34.913 -14.857 15.021 1.00 70.01 536 ILE A O 1
ATOM 3997 N N . THR A 1 542 ? -35.813 -16.162 13.403 1.00 66.51 537 THR A N 1
ATOM 3998 C CA . THR A 1 542 ? -36.627 -15.084 12.785 1.00 68.92 537 THR A CA 1
ATOM 3999 C C . THR A 1 542 ? -37.831 -14.884 13.690 1.00 70.56 537 THR A C 1
ATOM 4000 O O . THR A 1 542 ? -38.161 -13.710 13.991 1.00 70.56 537 THR A O 1
ATOM 4004 N N . ARG A 1 543 ? -38.388 -15.999 14.169 1.00 69.43 538 ARG A N 1
ATOM 4005 C CA . ARG A 1 543 ? -39.539 -16.014 15.116 1.00 71.72 538 ARG A CA 1
ATOM 4006 C C . ARG A 1 543 ? -39.175 -15.211 16.376 1.00 71.73 538 ARG A C 1
ATOM 4007 O O . ARG A 1 543 ? -39.971 -14.342 16.815 1.00 83.83 538 ARG A O 1
ATOM 4015 N N . ASN A 1 544 ? -38.022 -15.447 16.971 1.00 71.17 539 ASN A N 1
ATOM 4016 C CA . ASN A 1 544 ? -37.782 -14.950 18.357 1.00 74.91 539 ASN A CA 1
ATOM 4017 C C . ASN A 1 544 ? -37.230 -13.527 18.312 1.00 70.32 539 ASN A C 1
ATOM 4018 O O . ASN A 1 544 ? -36.760 -13.062 19.331 1.00 77.08 539 ASN A O 1
ATOM 4023 N N . VAL A 1 545 ? -37.345 -12.844 17.179 1.00 69.37 540 VAL A N 1
ATOM 4024 C CA . VAL A 1 545 ? -37.020 -11.397 17.091 1.00 68.45 540 VAL A CA 1
ATOM 4025 C C . VAL A 1 545 ? -38.216 -10.598 17.620 1.00 77.07 540 VAL A C 1
ATOM 4026 O O . VAL A 1 545 ? -39.384 -10.890 17.239 1.00 88.44 540 VAL A O 1
ATOM 4030 N N . THR A 1 546 ? -37.914 -9.568 18.404 1.00 83.70 541 THR A N 1
ATOM 4031 C CA . THR A 1 546 ? -38.881 -8.641 19.045 1.00 92.85 541 THR A CA 1
ATOM 4032 C C . THR A 1 546 ? -38.667 -7.242 18.456 1.00 98.49 541 THR A C 1
ATOM 4033 O O . THR A 1 546 ? -37.520 -6.940 18.072 1.00 94.67 541 THR A O 1
ATOM 4037 N N . THR A 1 547 ? -39.716 -6.420 18.366 1.00 110.90 542 THR A N 1
ATOM 4038 C CA . THR A 1 547 ? -39.633 -5.086 17.711 1.00 120.86 542 THR A CA 1
ATOM 4039 C C . THR A 1 547 ? -40.381 -4.020 18.519 1.00 129.71 542 THR A C 1
ATOM 4040 O O . THR A 1 547 ? -40.936 -4.347 19.596 1.00 129.52 542 THR A O 1
ATOM 4044 N N . GLY A 1 548 ? -40.347 -2.786 18.002 1.00 139.96 543 GLY A N 1
ATOM 4045 C CA . GLY A 1 548 ? -41.254 -1.672 18.344 1.00 146.35 543 GLY A CA 1
ATOM 4046 C C . GLY A 1 548 ? -41.753 -0.965 17.087 1.00 150.51 543 GLY A C 1
ATOM 4047 O O . GLY A 1 548 ? -40.905 -0.427 16.348 1.00 141.27 543 GLY A O 1
ATOM 4048 N N . ASN 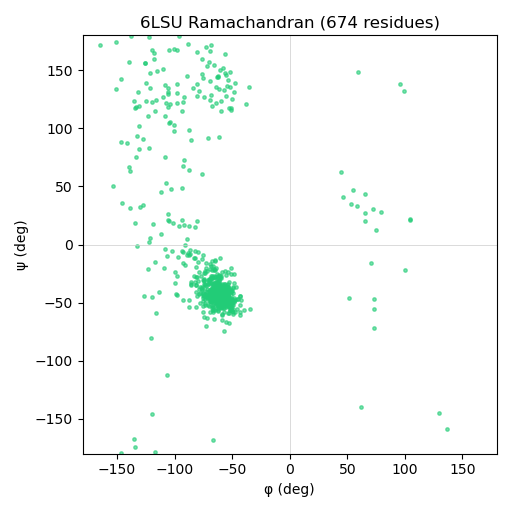A 1 549 ? -43.069 -0.971 16.827 1.00 161.07 544 ASN A N 1
ATOM 4049 C CA . ASN A 1 549 ? -43.656 -0.364 15.598 1.00 165.95 544 ASN A CA 1
ATOM 4050 C C . ASN A 1 549 ? -45.181 -0.182 15.713 1.00 165.86 544 ASN A C 1
ATOM 4051 O O . ASN A 1 549 ? -45.776 -0.689 16.687 1.00 163.49 544 ASN A O 1
ATOM 4056 N N . ASP A 1 550 ? -45.773 0.514 14.727 1.00 166.46 545 ASP A N 1
ATOM 4057 C CA . ASP A 1 550 ? -47.218 0.874 14.631 1.00 165.21 545 ASP A CA 1
ATOM 4058 C C . ASP A 1 550 ? -47.620 1.545 15.953 1.00 164.32 545 ASP A C 1
ATOM 4059 O O . ASP A 1 550 ? -48.826 1.859 16.096 1.00 165.39 545 ASP A O 1
ATOM 4064 N N . PRO A 1 556 ? -42.707 -5.795 24.623 1.00 133.81 551 PRO A N 1
ATOM 4065 C CA . PRO A 1 556 ? -42.307 -5.721 23.199 1.00 130.34 551 PRO A CA 1
ATOM 4066 C C . PRO A 1 556 ? -42.961 -6.830 22.353 1.00 124.30 551 PRO A C 1
ATOM 4067 O O . PRO A 1 556 ? -43.515 -7.758 22.939 1.00 131.13 551 PRO A O 1
ATOM 4071 N N . LEU A 1 557 ? -42.892 -6.727 21.018 1.00 113.36 552 LEU A N 1
ATOM 4072 C CA . LEU A 1 557 ? -43.746 -7.526 20.086 1.00 101.98 552 LEU A CA 1
ATOM 4073 C C . LEU A 1 557 ? -42.917 -8.431 19.144 1.00 92.57 552 LEU A C 1
ATOM 4074 O O . LEU A 1 557 ? -42.067 -7.919 18.361 1.00 90.14 552 LEU A O 1
ATOM 4079 N N . LYS A 1 558 ? -43.190 -9.741 19.194 1.00 77.50 553 LYS A N 1
ATOM 4080 C CA . LYS A 1 558 ? -42.465 -10.806 18.443 1.00 80.07 553 LYS A CA 1
ATOM 4081 C C . LYS A 1 558 ? -42.751 -10.717 16.933 1.00 81.33 553 LYS A C 1
ATOM 4082 O O . LYS A 1 558 ? -43.725 -10.050 16.551 1.00 69.57 553 LYS A O 1
ATOM 4088 N N . ALA A 1 559 ? -41.965 -11.415 16.105 1.00 75.68 554 ALA A N 1
ATOM 4089 C CA . ALA A 1 559 ? -41.962 -11.243 14.632 1.00 72.68 554 ALA A CA 1
ATOM 4090 C C . ALA A 1 559 ? -43.353 -11.565 14.057 1.00 70.21 554 ALA A C 1
ATOM 4091 O O . ALA A 1 559 ? -43.932 -10.719 13.316 1.00 65.32 554 ALA A O 1
ATOM 4093 N N . ILE A 1 560 ? -43.886 -12.753 14.361 1.00 61.72 555 ILE A N 1
ATOM 4094 C CA . ILE A 1 560 ? -45.125 -13.243 13.715 1.00 60.67 555 ILE A CA 1
ATOM 4095 C C . ILE A 1 560 ? -46.324 -12.349 14.072 1.00 65.51 555 ILE A C 1
ATOM 4096 O O . ILE A 1 560 ? -47.251 -12.266 13.260 1.00 76.86 555 ILE A O 1
ATOM 4101 N N . GLN A 1 561 ? -46.368 -11.766 15.258 1.00 74.67 556 GLN A N 1
ATOM 4102 C CA . GLN A 1 561 ? -47.503 -10.893 15.663 1.00 79.75 556 GLN A CA 1
ATOM 4103 C C . GLN A 1 561 ? -47.315 -9.509 15.019 1.00 70.44 556 GLN A C 1
ATOM 4104 O O . GLN A 1 561 ? -48.257 -8.987 14.436 1.00 74.75 556 GLN A O 1
ATOM 4110 N N . THR A 1 562 ? -46.107 -8.981 15.027 1.00 63.59 557 THR A N 1
ATOM 4111 C CA . THR A 1 562 ? -45.730 -7.748 14.267 1.00 65.15 557 THR A CA 1
ATOM 4112 C C . THR A 1 562 ? -46.088 -7.850 12.766 1.00 63.15 557 THR A C 1
ATOM 4113 O O . THR A 1 562 ? -46.578 -6.870 12.176 1.00 64.64 557 THR A O 1
ATOM 4117 N N . ILE A 1 563 ? -45.813 -8.967 12.126 1.00 63.56 558 ILE A N 1
ATOM 4118 C CA . ILE A 1 563 ? -46.135 -9.182 10.677 1.00 69.39 558 ILE A CA 1
ATOM 4119 C C . ILE A 1 563 ? -47.670 -9.224 10.546 1.00 72.16 558 ILE A C 1
ATOM 4120 O O . ILE A 1 563 ? -48.189 -8.686 9.517 1.00 70.03 558 ILE A O 1
ATOM 4125 N N . SER A 1 564 ? -48.366 -9.845 11.523 1.00 66.83 559 SER A N 1
ATOM 4126 C CA . SER A 1 564 ? -49.856 -9.978 11.542 1.00 67.79 559 SER A CA 1
ATOM 4127 C C . SER A 1 564 ? -50.509 -8.592 11.522 1.00 60.11 559 SER A C 1
ATOM 4128 O O . SER A 1 564 ? -51.330 -8.351 10.649 1.00 59.81 559 SER A O 1
ATOM 4131 N N . GLU A 1 565 ? -50.091 -7.708 12.423 1.00 62.31 560 GLU A N 1
ATOM 4132 C CA . GLU A 1 565 ? -50.494 -6.282 12.458 1.00 63.40 560 GLU A CA 1
ATOM 4133 C C . GLU A 1 565 ? -50.197 -5.647 11.098 1.00 64.92 560 GLU A C 1
ATOM 4134 O O . GLU A 1 565 ? -51.128 -5.047 10.518 1.00 72.54 560 GLU A O 1
ATOM 4140 N N . LEU A 1 566 ? -48.973 -5.807 10.572 1.00 68.47 561 LEU A N 1
ATOM 4141 C CA . LEU A 1 566 ? -48.578 -5.248 9.245 1.00 62.11 561 LEU A CA 1
ATOM 4142 C C . LEU A 1 566 ? -49.512 -5.790 8.158 1.00 60.90 561 LEU A C 1
ATOM 4143 O O . LEU A 1 566 ? -50.012 -4.983 7.356 1.00 62.56 561 LEU A O 1
ATOM 4148 N N . LEU A 1 567 ? -49.765 -7.096 8.156 1.00 61.62 562 LEU A N 1
ATOM 4149 C CA . LEU A 1 567 ? -50.678 -7.765 7.193 1.00 65.45 562 LEU A CA 1
ATOM 4150 C C . LEU A 1 567 ? -52.033 -7.052 7.209 1.00 69.02 562 LEU A C 1
ATOM 4151 O O . LEU A 1 567 ? -52.365 -6.407 6.172 1.00 65.93 562 LEU A O 1
ATOM 4156 N N . THR A 1 568 ? -52.763 -7.147 8.332 1.00 68.87 563 THR A N 1
ATOM 4157 C CA . THR A 1 568 ? -54.169 -6.667 8.469 1.00 60.38 563 THR A CA 1
ATOM 4158 C C . THR A 1 568 ? -54.202 -5.211 8.031 1.00 59.78 563 THR A C 1
ATOM 4159 O O . THR A 1 568 ? -54.979 -4.938 7.118 1.00 70.41 563 THR A O 1
ATOM 4163 N N . THR A 1 569 ? -53.288 -4.365 8.538 1.00 53.68 564 THR A N 1
ATOM 4164 C CA . THR A 1 569 ? -53.101 -2.978 8.033 1.00 55.17 564 THR A CA 1
ATOM 4165 C C . THR A 1 569 ? -52.939 -2.911 6.504 1.00 65.85 564 THR A C 1
ATOM 4166 O O . THR A 1 569 ? -53.053 -1.794 5.967 1.00 74.61 564 THR A O 1
ATOM 4170 N N . SER A 1 570 ? -52.566 -4.012 5.836 1.00 73.87 565 SER A N 1
ATOM 4171 C CA . SER A 1 570 ? -52.140 -4.020 4.407 1.00 78.33 565 SER A CA 1
ATOM 4172 C C . SER A 1 570 ? -53.330 -4.416 3.529 1.00 79.54 565 SER A C 1
ATOM 4173 O O . SER A 1 570 ? -53.235 -4.311 2.309 1.00 75.75 565 SER A O 1
ATOM 4176 N N . LEU A 1 571 ? -54.413 -4.885 4.134 1.00 85.47 566 LEU A N 1
ATOM 4177 C CA . LEU A 1 571 ? -55.558 -5.451 3.383 1.00 84.25 566 LEU A CA 1
ATOM 4178 C C . LEU A 1 571 ? -56.229 -4.330 2.578 1.00 86.98 566 LEU A C 1
ATOM 4179 O O . LEU A 1 571 ? -56.849 -4.637 1.550 1.00 97.36 566 LEU A O 1
ATOM 4184 N N . THR A 1 572 ? -55.969 -3.076 2.948 1.00 89.64 567 THR A N 1
ATOM 4185 C CA . THR A 1 572 ? -56.544 -1.852 2.334 1.00 93.77 567 THR A CA 1
ATOM 4186 C C . THR A 1 572 ? -55.498 -1.132 1.455 1.00 93.49 567 THR A C 1
ATOM 4187 O O . THR A 1 572 ? -55.683 0.056 1.211 1.00 95.04 567 THR A O 1
ATOM 4191 N N . ALA A 1 573 ? -54.437 -1.800 0.980 1.00 100.77 568 ALA A N 1
ATOM 4192 C CA . ALA A 1 573 ? -53.277 -1.154 0.299 1.00 97.20 568 ALA A CA 1
ATOM 4193 C C . ALA A 1 573 ? -53.493 -1.039 -1.220 1.00 92.72 568 ALA A C 1
ATOM 4194 O O . ALA A 1 573 ? -54.106 -1.968 -1.844 1.00 68.61 568 ALA A O 1
ATOM 4196 N N . ALA A 1 574 ? -52.981 0.059 -1.792 1.00 95.14 569 ALA A N 1
ATOM 4197 C CA . ALA A 1 574 ? -53.123 0.428 -3.220 1.00 99.83 569 ALA A CA 1
ATOM 4198 C C . ALA A 1 574 ? -52.633 -0.738 -4.081 1.00 105.86 569 ALA A C 1
ATOM 4199 O O . ALA A 1 574 ? -53.368 -1.167 -4.989 1.00 119.65 569 ALA A O 1
ATOM 4201 N N . ASP A 1 575 ? -51.437 -1.242 -3.764 1.00 96.60 570 ASP A N 1
ATOM 4202 C CA . ASP A 1 575 ? -50.777 -2.368 -4.466 1.00 86.92 570 ASP A CA 1
ATOM 4203 C C . ASP A 1 575 ? -51.145 -3.693 -3.793 1.00 84.54 570 ASP A C 1
ATOM 4204 O O . ASP A 1 575 ? -50.926 -3.819 -2.572 1.00 81.66 570 ASP A O 1
ATOM 4209 N N . ILE A 1 576 ? -51.639 -4.668 -4.562 1.00 76.32 571 ILE A N 1
ATOM 4210 C CA . ILE A 1 576 ? -52.163 -5.927 -3.971 1.00 76.90 571 ILE A CA 1
ATOM 4211 C C . ILE A 1 576 ? -50.964 -6.838 -3.706 1.00 75.38 571 ILE A C 1
ATOM 4212 O O . ILE A 1 576 ? -51.102 -7.881 -2.952 1.00 69.74 571 ILE A O 1
ATOM 4217 N N . ARG A 1 577 ? -49.819 -6.435 -4.253 1.00 75.86 572 ARG A N 1
ATOM 4218 C CA . ARG A 1 577 ? -48.519 -7.116 -4.056 1.00 72.87 572 ARG A CA 1
ATOM 4219 C C . ARG A 1 577 ? -48.239 -7.173 -2.550 1.00 71.09 572 ARG A C 1
ATOM 4220 O O . ARG A 1 577 ? -48.084 -8.293 -2.014 1.00 77.08 572 ARG A O 1
ATOM 4228 N N . ILE A 1 578 ? -48.324 -6.020 -1.881 1.00 58.94 573 ILE A N 1
ATOM 4229 C CA . ILE A 1 578 ? -48.031 -5.844 -0.430 1.00 59.45 573 ILE A CA 1
ATOM 4230 C C . ILE A 1 578 ? -48.744 -6.890 0.415 1.00 58.52 573 ILE A C 1
ATOM 4231 O O . ILE A 1 578 ? -48.082 -7.616 1.161 1.00 60.80 573 ILE A O 1
ATOM 4236 N N . PRO A 1 579 ? -50.103 -6.967 0.375 1.00 65.57 574 PRO A N 1
ATOM 4237 C CA . PRO A 1 579 ? -50.860 -8.014 1.070 1.00 60.55 574 PRO A CA 1
ATOM 4238 C C . PRO A 1 579 ? -50.494 -9.443 0.666 1.00 56.29 574 PRO A C 1
ATOM 4239 O O . PRO A 1 579 ? -50.422 -10.284 1.541 1.00 60.97 574 PRO A O 1
ATOM 4243 N N . ILE A 1 580 ? -50.295 -9.700 -0.628 1.00 61.34 575 ILE A N 1
ATOM 4244 C CA . ILE A 1 580 ? -49.952 -11.075 -1.146 1.00 64.41 575 ILE A CA 1
ATOM 4245 C C . ILE A 1 580 ? -48.611 -11.513 -0.530 1.00 60.75 575 ILE A C 1
ATOM 4246 O O . ILE A 1 580 ? -48.449 -12.704 -0.122 1.00 57.85 575 ILE A O 1
ATOM 4251 N N . SER A 1 581 ? -47.695 -10.560 -0.390 1.00 53.03 576 SER A N 1
ATOM 4252 C CA . SER A 1 581 ? -46.333 -10.844 0.089 1.00 58.14 576 SER A CA 1
ATOM 4253 C C . SER A 1 581 ? -46.431 -11.288 1.535 1.00 55.63 576 SER A C 1
ATOM 4254 O O . SER A 1 581 ? -46.009 -12.430 1.792 1.00 53.68 576 SER A O 1
ATOM 4257 N N . TYR A 1 582 ? -47.028 -10.471 2.421 1.00 60.69 577 TYR A N 1
ATOM 4258 C CA . TYR A 1 582 ? -47.295 -10.877 3.846 1.00 55.50 577 TYR A CA 1
ATOM 4259 C C . TYR A 1 582 ? -48.071 -12.186 3.895 1.00 55.00 577 TYR A C 1
ATOM 4260 O O . TYR A 1 582 ? -47.621 -13.100 4.621 1.00 60.97 577 TYR A O 1
ATOM 4269 N N . LEU A 1 583 ? -49.164 -12.305 3.142 1.00 54.83 578 LEU A N 1
ATOM 4270 C CA . LEU A 1 583 ? -50.060 -13.485 3.288 1.00 63.55 578 LEU A CA 1
ATOM 4271 C C . LEU A 1 583 ? -49.314 -14.771 2.933 1.00 63.31 578 LEU A C 1
ATOM 4272 O O . LEU A 1 583 ? -49.206 -15.649 3.828 1.00 70.46 578 LEU A O 1
ATOM 4277 N N . THR A 1 584 ? -48.768 -14.853 1.714 1.00 60.57 579 THR A N 1
ATOM 4278 C CA . THR A 1 584 ? -47.967 -16.006 1.190 1.00 54.16 579 THR A CA 1
ATOM 4279 C C . THR A 1 584 ? -46.771 -16.278 2.130 1.00 53.76 579 THR A C 1
ATOM 4280 O O . THR A 1 584 ? -46.452 -17.482 2.408 1.00 53.97 579 THR A O 1
ATOM 4284 N N . PHE A 1 585 ? -46.133 -15.224 2.640 1.00 44.09 580 PHE A N 1
ATOM 4285 C CA . PHE A 1 585 ? -45.033 -15.408 3.606 1.00 54.28 580 PHE A CA 1
ATOM 4286 C C . PHE A 1 585 ? -45.598 -16.165 4.814 1.00 60.27 580 PHE A C 1
ATOM 4287 O O . PHE A 1 585 ? -45.187 -17.359 4.983 1.00 59.88 580 PHE A O 1
ATOM 4295 N N . LEU A 1 586 ? -46.545 -15.555 5.564 1.00 59.81 581 LEU A N 1
ATOM 4296 C CA . LEU A 1 586 ? -47.122 -16.204 6.781 1.00 58.25 581 LEU A CA 1
ATOM 4297 C C . LEU A 1 586 ? -47.638 -17.608 6.470 1.00 59.10 581 LEU A C 1
ATOM 4298 O O . LEU A 1 586 ? -47.315 -18.499 7.280 1.00 49.85 581 LEU A O 1
ATOM 4303 N N . ILE A 1 587 ? -48.368 -17.815 5.359 1.00 54.12 582 ILE A N 1
ATOM 4304 C CA . ILE A 1 587 ? -48.860 -19.189 5.039 1.00 59.07 582 ILE A CA 1
ATOM 4305 C C . ILE A 1 587 ? -47.648 -20.116 5.008 1.00 64.19 582 ILE A C 1
ATOM 4306 O O . ILE A 1 587 ? -47.687 -21.192 5.575 1.00 65.67 582 ILE A O 1
ATOM 4311 N N . TYR A 1 588 ? -46.606 -19.693 4.311 1.00 70.28 583 TYR A N 1
ATOM 4312 C CA . TYR A 1 588 ? -45.371 -20.475 4.121 1.00 68.38 583 TYR A CA 1
ATOM 4313 C C . TYR A 1 588 ? -44.759 -20.748 5.494 1.00 64.54 583 TYR A C 1
ATOM 4314 O O . TYR A 1 588 ? -44.360 -21.894 5.824 1.00 65.05 583 TYR A O 1
ATOM 4323 N N . TRP A 1 589 ? -44.622 -19.678 6.264 1.00 57.19 584 TRP A N 1
ATOM 4324 C CA . TRP A 1 589 ? -44.019 -19.763 7.610 1.00 58.61 584 TRP A CA 1
ATOM 4325 C C . TRP A 1 589 ? -44.796 -20.771 8.462 1.00 58.52 584 TRP A C 1
ATOM 4326 O O . TRP A 1 589 ? -44.197 -21.516 9.175 1.00 64.39 584 TRP A O 1
ATOM 4337 N N . LEU A 1 590 ? -46.122 -20.721 8.440 1.00 71.95 585 LEU A N 1
ATOM 4338 C CA . LEU A 1 590 ? -46.974 -21.504 9.373 1.00 72.13 585 LEU A CA 1
ATOM 4339 C C . LEU A 1 590 ? -46.985 -22.954 8.908 1.00 71.63 585 LEU A C 1
ATOM 4340 O O . LEU A 1 590 ? -46.916 -23.864 9.780 1.00 63.29 585 LEU A O 1
ATOM 4345 N N . PHE A 1 591 ? -47.032 -23.155 7.594 1.00 69.62 586 PHE A N 1
ATOM 4346 C CA . PHE A 1 591 ? -47.118 -24.525 7.015 1.00 75.41 586 PHE A CA 1
ATOM 4347 C C . PHE A 1 591 ? -45.989 -25.424 7.569 1.00 78.59 586 PHE A C 1
ATOM 4348 O O . PHE A 1 591 ? -44.783 -25.115 7.389 1.00 80.52 586 PHE A O 1
ATOM 4356 N N . GLY A 1 592 ? -46.403 -26.483 8.278 1.00 75.90 587 GLY A N 1
ATOM 4357 C CA . GLY A 1 592 ? -45.573 -27.500 8.948 1.00 72.03 587 GLY A CA 1
ATOM 4358 C C . GLY A 1 592 ? -44.748 -26.932 10.098 1.00 72.80 587 GLY A C 1
ATOM 4359 O O . GLY A 1 592 ? -43.745 -27.573 10.452 1.00 84.08 587 GLY A O 1
ATOM 4360 N N . ASP A 1 593 ? -45.108 -25.782 10.663 1.00 65.17 588 ASP A N 1
ATOM 4361 C CA . ASP A 1 593 ? -44.350 -25.166 11.781 1.00 66.61 588 ASP A CA 1
ATOM 4362 C C . ASP A 1 593 ? -45.343 -24.873 12.936 1.00 72.98 588 ASP A C 1
ATOM 4363 O O . ASP A 1 593 ? -45.953 -23.780 13.019 1.00 75.64 588 ASP A O 1
ATOM 4368 N N . PHE A 1 594 ? -45.484 -25.848 13.825 1.00 83.61 589 PHE A N 1
ATOM 4369 C CA . PHE A 1 594 ? -46.309 -25.806 15.064 1.00 83.30 589 PHE A CA 1
ATOM 4370 C C . PHE A 1 594 ? -46.000 -24.553 15.901 1.00 73.93 589 PHE A C 1
ATOM 4371 O O . PHE A 1 594 ? -46.930 -23.844 16.251 1.00 88.57 589 PHE A O 1
ATOM 4379 N N . LYS A 1 595 ? -44.754 -24.273 16.230 1.00 62.53 590 LYS A N 1
ATOM 4380 C CA . LYS A 1 595 ? -44.419 -23.092 17.057 1.00 72.04 590 LYS A CA 1
ATOM 4381 C C . LYS A 1 595 ? -44.843 -21.809 16.335 1.00 76.92 590 LYS A C 1
ATOM 4382 O O . LYS A 1 595 ? -45.172 -20.821 17.027 1.00 80.47 590 LYS A O 1
ATOM 4388 N N . ALA A 1 596 ? -44.758 -21.761 15.003 1.00 75.16 591 ALA A N 1
ATOM 4389 C CA . ALA A 1 596 ? -45.144 -20.554 14.244 1.00 72.69 591 ALA A CA 1
ATOM 4390 C C . ALA A 1 596 ? -46.663 -20.443 14.268 1.00 69.55 591 ALA A C 1
ATOM 4391 O O . ALA A 1 596 ? -47.144 -19.288 14.304 1.00 70.95 591 ALA A O 1
ATOM 4393 N N . THR A 1 597 ? -47.382 -21.577 14.222 1.00 65.91 592 THR A N 1
ATOM 4394 C CA . THR A 1 597 ? -48.863 -21.595 14.243 1.00 65.20 592 THR A CA 1
ATOM 4395 C C . THR A 1 597 ? -49.334 -21.089 15.620 1.00 71.69 592 THR A C 1
ATOM 4396 O O . THR A 1 597 ? -50.257 -20.275 15.676 1.00 77.08 592 THR A O 1
ATOM 4400 N N . ASN A 1 598 ? -48.674 -21.501 16.693 1.00 69.05 593 ASN A N 1
ATOM 4401 C CA . ASN A 1 598 ? -49.004 -21.070 18.070 1.00 70.93 593 ASN A CA 1
ATOM 4402 C C . ASN A 1 598 ? -48.802 -19.558 18.200 1.00 76.63 593 ASN A C 1
ATOM 4403 O O . ASN A 1 598 ? -49.616 -18.907 18.919 1.00 82.12 593 ASN A O 1
ATOM 4408 N N . ASP A 1 599 ? -47.779 -19.003 17.559 1.00 73.12 594 ASP A N 1
ATOM 4409 C CA . ASP A 1 599 ? -47.486 -17.560 17.693 1.00 72.56 594 ASP A CA 1
ATOM 4410 C C . ASP A 1 599 ? -48.625 -16.834 16.997 1.00 72.99 594 ASP A C 1
ATOM 4411 O O . ASP A 1 599 ? -49.080 -15.808 17.532 1.00 70.55 594 ASP A O 1
ATOM 4416 N N . PHE A 1 600 ? -49.093 -17.381 15.867 1.00 67.88 595 PHE A N 1
ATOM 4417 C CA . PHE A 1 600 ? -50.161 -16.757 15.045 1.00 68.74 595 PHE A CA 1
ATOM 4418 C C . PHE A 1 600 ? -51.489 -16.754 15.821 1.00 70.08 595 PHE A C 1
ATOM 4419 O O . PHE A 1 600 ? -52.109 -15.680 15.949 1.00 70.60 595 PHE A O 1
ATOM 4427 N N . LEU A 1 601 ? -51.882 -17.935 16.321 1.00 75.76 596 LEU A N 1
ATOM 4428 C CA . LEU A 1 601 ? -53.146 -18.243 17.068 1.00 70.82 596 LEU A CA 1
ATOM 4429 C C . LEU A 1 601 ? -53.206 -17.514 18.411 1.00 69.60 596 LEU A C 1
ATOM 4430 O O . LEU A 1 601 ? -54.257 -17.494 19.001 1.00 82.99 596 LEU A O 1
ATOM 4435 N N . SER A 1 602 ? -52.114 -16.968 18.894 1.00 70.29 597 SER A N 1
ATOM 4436 C CA . SER A 1 602 ? -52.021 -16.342 20.228 1.00 75.07 597 SER A CA 1
ATOM 4437 C C . SER A 1 602 ? -52.549 -14.916 20.171 1.00 77.40 597 SER A C 1
ATOM 4438 O O . SER A 1 602 ? -52.222 -14.166 21.091 1.00 81.74 597 SER A O 1
ATOM 4441 N N . ASP A 1 603 ? -53.276 -14.524 19.121 1.00 83.37 598 ASP A N 1
ATOM 4442 C CA . ASP A 1 603 ? -53.853 -13.151 19.077 1.00 84.76 598 ASP A CA 1
ATOM 4443 C C . ASP A 1 603 ? -55.189 -13.168 18.353 1.00 81.16 598 ASP A C 1
ATOM 4444 O O . ASP A 1 603 ? -55.182 -12.900 17.128 1.00 74.82 598 ASP A O 1
ATOM 4449 N N . LYS A 1 604 ? -56.257 -13.424 19.131 1.00 80.20 599 LYS A N 1
ATOM 4450 C CA . LYS A 1 604 ? -57.656 -13.603 18.660 1.00 76.55 599 LYS A CA 1
ATOM 4451 C C . LYS A 1 604 ? -58.054 -12.361 17.870 1.00 67.53 599 LYS A C 1
ATOM 4452 O O . LYS A 1 604 ? -58.798 -12.537 16.880 1.00 66.91 599 LYS A O 1
ATOM 4458 N N . SER A 1 605 ? -57.557 -11.177 18.261 1.00 60.85 600 SER A N 1
ATOM 4459 C CA . SER A 1 605 ? -57.918 -9.890 17.610 1.00 66.35 600 SER A CA 1
ATOM 4460 C C . SER A 1 605 ? -57.604 -9.942 16.102 1.00 69.66 600 SER A C 1
ATOM 4461 O O . SER A 1 605 ? -58.427 -9.500 15.270 1.00 76.86 600 SER A O 1
ATOM 4464 N N . VAL A 1 606 ? -56.443 -10.498 15.745 1.00 74.33 601 VAL A N 1
ATOM 4465 C CA . VAL A 1 606 ? -55.979 -10.648 14.340 1.00 64.58 601 VAL A CA 1
ATOM 4466 C C . VAL A 1 606 ? -56.877 -11.674 13.657 1.00 63.73 601 VAL A C 1
ATOM 4467 O O . VAL A 1 606 ? -57.408 -11.345 12.575 1.00 63.41 601 VAL A O 1
ATOM 4471 N N . ILE A 1 607 ? -57.121 -12.838 14.259 1.00 60.00 602 ILE A N 1
ATOM 4472 C CA . ILE A 1 607 ? -57.980 -13.854 13.577 1.00 64.83 602 ILE A CA 1
ATOM 4473 C C . ILE A 1 607 ? -59.336 -13.209 13.283 1.00 74.27 602 ILE A C 1
ATOM 4474 O O . ILE A 1 607 ? -59.892 -13.538 12.208 1.00 79.22 602 ILE A O 1
ATOM 4479 N N . LYS A 1 608 ? -59.833 -12.324 14.173 1.00 78.03 603 LYS A N 1
ATOM 4480 C CA . LYS A 1 608 ? -61.154 -11.649 14.026 1.00 74.85 603 LYS A CA 1
ATOM 4481 C C . LYS A 1 608 ? -61.089 -10.755 12.791 1.00 67.82 603 LYS A C 1
ATOM 4482 O O . LYS A 1 608 ? -61.899 -10.985 11.868 1.00 64.58 603 LYS A O 1
ATOM 4488 N N . SER A 1 609 ? -60.125 -9.827 12.723 1.00 66.99 604 SER A N 1
ATOM 4489 C CA . SER A 1 609 ? -59.847 -8.997 11.496 1.00 63.51 604 SER A CA 1
ATOM 4490 C C . SER A 1 609 ? -59.773 -9.850 10.216 1.00 63.52 604 SER A C 1
ATOM 4491 O O . SER A 1 609 ? -60.380 -9.498 9.171 1.00 64.24 604 SER A O 1
ATOM 4494 N N . LEU A 1 610 ? -59.032 -10.948 10.232 1.00 61.40 605 LEU A N 1
ATOM 4495 C CA . LEU A 1 610 ? -58.876 -11.743 8.995 1.00 66.44 605 LEU A CA 1
ATOM 4496 C C . LEU A 1 610 ? -60.229 -12.344 8.604 1.00 65.70 605 LEU A C 1
ATOM 4497 O O . LEU A 1 610 ? -60.623 -12.202 7.428 1.00 74.75 605 LEU A O 1
ATOM 4502 N N . LEU A 1 611 ? -60.943 -12.949 9.553 1.00 69.87 606 LEU A N 1
ATOM 4503 C CA . LEU A 1 611 ? -62.311 -13.476 9.307 1.00 71.28 606 LEU A CA 1
ATOM 4504 C C . LEU A 1 611 ? -63.232 -12.352 8.812 1.00 67.56 606 LEU A C 1
ATOM 4505 O O . LEU A 1 611 ? -63.925 -12.535 7.791 1.00 65.95 606 LEU A O 1
ATOM 4510 N N . SER A 1 612 ? -63.236 -11.206 9.474 1.00 60.30 607 SER A N 1
ATOM 4511 C CA . SER A 1 612 ? -64.060 -10.058 9.028 1.00 67.14 607 SER A CA 1
ATOM 4512 C C . SER A 1 612 ? -63.692 -9.753 7.569 1.00 69.93 607 SER A C 1
ATOM 4513 O O . SER A 1 612 ? -64.613 -9.602 6.710 1.00 73.66 607 SER A O 1
ATOM 4516 N N . PHE A 1 613 ? -62.398 -9.626 7.290 1.00 76.56 608 PHE A N 1
ATOM 4517 C CA . PHE A 1 613 ? -61.920 -9.195 5.951 1.00 77.81 608 PHE A CA 1
ATOM 4518 C C . PHE A 1 613 ? -62.421 -10.201 4.912 1.00 72.18 608 PHE A C 1
ATOM 4519 O O . PHE A 1 613 ? -62.942 -9.753 3.898 1.00 79.32 608 PHE A O 1
ATOM 4527 N N . SER A 1 614 ? -62.294 -11.500 5.176 1.00 69.52 609 SER A N 1
ATOM 4528 C CA . SER A 1 614 ? -62.705 -12.583 4.244 1.00 74.87 609 SER A CA 1
ATOM 4529 C C . SER A 1 614 ? -64.119 -12.367 3.685 1.00 73.43 609 SER A C 1
ATOM 4530 O O . SER A 1 614 ? -64.403 -12.943 2.629 1.00 80.12 609 SER A O 1
ATOM 4533 N N . TYR A 1 615 ? -65.004 -11.651 4.383 1.00 83.97 610 TYR A N 1
ATOM 4534 C CA . TYR A 1 615 ? -66.402 -11.370 3.921 1.00 90.88 610 TYR A CA 1
ATOM 4535 C C . TYR A 1 615 ? -66.390 -10.131 3.028 1.00 99.07 610 TYR A C 1
ATOM 4536 O O . TYR A 1 615 ? -66.520 -8.985 3.530 1.00 106.84 610 TYR A O 1
ATOM 4545 N N . GLN A 1 616 ? -66.212 -10.358 1.727 1.00 113.44 611 GLN A N 1
ATOM 4546 C CA . GLN A 1 616 ? -66.233 -9.278 0.712 1.00 116.70 611 GLN A CA 1
ATOM 4547 C C . GLN A 1 616 ? -67.252 -9.646 -0.365 1.00 115.77 611 GLN A C 1
ATOM 4548 O O . GLN A 1 616 ? -67.587 -10.859 -0.490 1.00 108.84 611 GLN A O 1
ATOM 4554 N N . ILE A 1 617 ? -67.750 -8.619 -1.057 1.00 118.22 612 ILE A N 1
ATOM 4555 C CA . ILE A 1 617 ? -68.601 -8.743 -2.276 1.00 128.84 612 ILE A CA 1
ATOM 4556 C C . ILE A 1 617 ? -67.895 -9.674 -3.281 1.00 141.48 612 ILE A C 1
ATOM 4557 O O . ILE A 1 617 ? -66.662 -9.527 -3.469 1.00 154.42 612 ILE A O 1
ATOM 4562 N N . GLN A 1 618 ? -68.650 -10.607 -3.885 1.00 150.08 613 GLN A N 1
ATOM 4563 C CA . GLN A 1 618 ? -68.158 -11.893 -4.473 1.00 156.54 613 GLN A CA 1
ATOM 4564 C C . GLN A 1 618 ? -67.012 -11.661 -5.474 1.00 158.91 613 GLN A C 1
ATOM 4565 O O . GLN A 1 618 ? -66.210 -12.606 -5.669 1.00 148.06 613 GLN A O 1
ATOM 4571 N N . ASP A 1 619 ? -66.922 -10.462 -6.064 1.00 156.87 614 ASP A N 1
ATOM 4572 C CA . ASP A 1 619 ? -65.954 -10.118 -7.143 1.00 151.29 614 ASP A CA 1
ATOM 4573 C C . ASP A 1 619 ? -64.815 -9.209 -6.656 1.00 140.27 614 ASP A C 1
ATOM 4574 O O . ASP A 1 619 ? -63.890 -9.032 -7.458 1.00 133.65 614 ASP A O 1
ATOM 4579 N N . GLU A 1 620 ? -64.855 -8.634 -5.444 1.00 133.42 615 GLU A N 1
ATOM 4580 C CA . GLU A 1 620 ? -64.009 -7.442 -5.144 1.00 132.78 615 GLU A CA 1
ATOM 4581 C C . GLU A 1 620 ? -62.519 -7.816 -5.081 1.00 135.28 615 GLU A C 1
ATOM 4582 O O . GLU A 1 620 ? -61.748 -7.223 -5.876 1.00 145.32 615 GLU A O 1
ATOM 4588 N N . ASP A 1 621 ? -62.100 -8.736 -4.209 1.00 118.46 616 ASP A N 1
ATOM 4589 C CA . ASP A 1 621 ? -60.651 -9.047 -4.042 1.00 105.44 616 ASP A CA 1
ATOM 4590 C C . ASP A 1 621 ? -60.450 -10.544 -3.877 1.00 96.15 616 ASP A C 1
ATOM 4591 O O . ASP A 1 621 ? -60.025 -10.932 -2.786 1.00 100.47 616 ASP A O 1
ATOM 4596 N N . VAL A 1 622 ? -60.720 -11.338 -4.908 1.00 87.38 617 VAL A N 1
ATOM 4597 C CA . VAL A 1 622 ? -60.866 -12.814 -4.743 1.00 83.95 617 VAL A CA 1
ATOM 4598 C C . VAL A 1 622 ? -59.524 -13.439 -4.328 1.00 84.06 617 VAL A C 1
ATOM 4599 O O . VAL A 1 622 ? -59.535 -14.543 -3.642 1.00 76.64 617 VAL A O 1
ATOM 4603 N N . THR A 1 623 ? -58.406 -12.794 -4.701 1.00 76.73 618 THR A N 1
ATOM 4604 C CA . THR A 1 623 ? -57.046 -13.314 -4.416 1.00 75.16 618 THR A CA 1
ATOM 4605 C C . THR A 1 623 ? -56.733 -13.114 -2.926 1.00 69.40 618 THR A C 1
ATOM 4606 O O . THR A 1 623 ? -56.561 -14.144 -2.221 1.00 66.71 618 THR A O 1
ATOM 4610 N N . ILE A 1 624 ? -56.692 -11.869 -2.444 1.00 60.22 619 ILE A N 1
ATOM 4611 C CA . ILE A 1 624 ? -56.572 -11.609 -0.984 1.00 68.84 619 ILE A CA 1
ATOM 4612 C C . ILE A 1 624 ? -57.585 -12.465 -0.208 1.00 73.65 619 ILE A C 1
ATOM 4613 O O . ILE A 1 624 ? -57.209 -13.148 0.770 1.00 66.26 619 ILE A O 1
ATOM 4618 N N . LYS A 1 625 ? -58.846 -12.437 -0.628 1.00 74.03 620 LYS A N 1
ATOM 4619 C CA . LYS A 1 625 ? -59.905 -13.132 0.127 1.00 73.16 620 LYS A CA 1
ATOM 4620 C C . LYS A 1 625 ? -59.481 -14.595 0.269 1.00 67.47 620 LYS A C 1
ATOM 4621 O O . LYS A 1 625 ? -59.540 -15.099 1.416 1.00 69.98 620 LYS A O 1
ATOM 4627 N N . CYS A 1 626 ? -59.020 -15.252 -0.798 1.00 64.15 621 CYS A N 1
ATOM 4628 C CA . CYS A 1 626 ? -58.640 -16.697 -0.716 1.00 68.10 621 CYS A CA 1
ATOM 4629 C C . CYS A 1 626 ? -57.348 -16.857 0.127 1.00 73.59 621 CYS A C 1
ATOM 4630 O O . CYS A 1 626 ? -57.208 -17.870 0.866 1.00 65.39 621 CYS A O 1
ATOM 4633 N N . LEU A 1 627 ? -56.418 -15.889 0.067 1.00 66.33 622 LEU A N 1
ATOM 4634 C CA . LEU A 1 627 ? -55.121 -16.007 0.781 1.00 68.35 622 LEU A CA 1
ATOM 4635 C C . LEU A 1 627 ? -55.346 -15.861 2.279 1.00 70.65 622 LEU A C 1
ATOM 4636 O O . LEU A 1 627 ? -54.762 -16.723 3.062 1.00 71.23 622 LEU A O 1
ATOM 4641 N N . VAL A 1 628 ? -56.139 -14.848 2.673 1.00 68.80 623 VAL A N 1
ATOM 4642 C CA . VAL A 1 628 ? -56.651 -14.709 4.066 1.00 65.29 623 VAL A CA 1
ATOM 4643 C C . VAL A 1 628 ? -57.313 -16.028 4.470 1.00 58.11 623 VAL A C 1
ATOM 4644 O O . VAL A 1 628 ? -57.034 -16.497 5.534 1.00 66.62 623 VAL A O 1
ATOM 4648 N N . THR A 1 629 ? -58.200 -16.572 3.657 1.00 63.02 624 THR A N 1
ATOM 4649 C CA . THR A 1 629 ? -58.949 -17.815 3.998 1.00 66.44 624 THR A CA 1
ATOM 4650 C C . THR A 1 629 ? -57.915 -18.917 4.193 1.00 67.04 624 THR A C 1
ATOM 4651 O O . THR A 1 629 ? -58.005 -19.654 5.178 1.00 75.77 624 THR A O 1
ATOM 4655 N N . MET A 1 630 ? -56.961 -19.017 3.265 1.00 74.30 625 MET A N 1
ATOM 4656 C CA . MET A 1 630 ? -55.908 -20.072 3.274 1.00 70.73 625 MET A CA 1
ATOM 4657 C C . MET A 1 630 ? -55.069 -19.976 4.570 1.00 73.00 625 MET A C 1
ATOM 4658 O O . MET A 1 630 ? -54.748 -21.024 5.228 1.00 61.39 625 MET A O 1
ATOM 4663 N N . LEU A 1 631 ? -54.717 -18.743 4.954 1.00 63.50 626 LEU A N 1
ATOM 4664 C CA . LEU A 1 631 ? -53.945 -18.511 6.188 1.00 59.56 626 LEU A CA 1
ATOM 4665 C C . LEU A 1 631 ? -54.645 -19.225 7.345 1.00 72.72 626 LEU A C 1
ATOM 4666 O O . LEU A 1 631 ? -53.937 -19.956 8.144 1.00 76.06 626 LEU A O 1
ATOM 4671 N N . LEU A 1 632 ? -55.959 -18.999 7.489 1.00 70.48 627 LEU A N 1
ATOM 4672 C CA . LEU A 1 632 ? -56.735 -19.492 8.654 1.00 75.19 627 LEU A CA 1
ATOM 4673 C C . LEU A 1 632 ? -56.831 -21.019 8.607 1.00 66.01 627 LEU A C 1
ATOM 4674 O O . LEU A 1 632 ? -56.612 -21.671 9.662 1.00 69.32 627 LEU A O 1
ATOM 4679 N N . GLY A 1 633 ? -57.156 -21.553 7.445 1.00 63.92 628 GLY A N 1
ATOM 4680 C CA . GLY A 1 633 ? -57.114 -23.002 7.187 1.00 71.43 628 GLY A CA 1
ATOM 4681 C C . GLY A 1 633 ? -55.788 -23.598 7.595 1.00 70.41 628 GLY A C 1
ATOM 4682 O O . GLY A 1 633 ? -55.798 -24.522 8.417 1.00 76.63 628 GLY A O 1
ATOM 4683 N N . VAL A 1 634 ? -54.681 -23.064 7.068 1.00 75.14 629 VAL A N 1
ATOM 4684 C CA . VAL A 1 634 ? -53.322 -23.639 7.286 1.00 72.53 629 VAL A CA 1
ATOM 4685 C C . VAL A 1 634 ? -53.063 -23.549 8.788 1.00 70.97 629 VAL A C 1
ATOM 4686 O O . VAL A 1 634 ? -52.633 -24.552 9.357 1.00 71.98 629 VAL A O 1
ATOM 4690 N N . ALA A 1 635 ? -53.347 -22.394 9.398 1.00 74.68 630 ALA A N 1
ATOM 4691 C CA . ALA A 1 635 ? -53.166 -22.159 10.851 1.00 78.65 630 ALA A CA 1
ATOM 4692 C C . ALA A 1 635 ? -53.956 -23.230 11.601 1.00 78.28 630 ALA A C 1
ATOM 4693 O O . ALA A 1 635 ? -53.461 -23.729 12.638 1.00 75.31 630 ALA A O 1
ATOM 4695 N N . TYR A 1 636 ? -55.131 -23.610 11.082 1.00 73.37 631 TYR A N 1
ATOM 4696 C CA . TYR A 1 636 ? -55.927 -24.690 11.711 1.00 73.07 631 TYR A CA 1
ATOM 4697 C C . TYR A 1 636 ? -55.119 -26.002 11.696 1.00 74.41 631 TYR A C 1
ATOM 4698 O O . TYR A 1 636 ? -54.947 -26.606 12.763 1.00 77.11 631 TYR A O 1
ATOM 4707 N N . GLU A 1 637 ? -54.610 -26.405 10.525 1.00 82.30 632 GLU A N 1
ATOM 4708 C CA . GLU A 1 637 ? -53.899 -27.696 10.252 1.00 82.71 632 GLU A CA 1
ATOM 4709 C C . GLU A 1 637 ? -52.687 -27.949 11.164 1.00 76.47 632 GLU A C 1
ATOM 4710 O O . GLU A 1 637 ? -52.317 -29.124 11.348 1.00 67.12 632 GLU A O 1
ATOM 4716 N N . PHE A 1 638 ? -52.052 -26.910 11.694 1.00 76.79 633 PHE A N 1
ATOM 4717 C CA . PHE A 1 638 ? -50.854 -27.087 12.551 1.00 79.30 633 PHE A CA 1
ATOM 4718 C C . PHE A 1 638 ? -51.158 -26.517 13.938 1.00 81.81 633 PHE A C 1
ATOM 4719 O O . PHE A 1 638 ? -50.213 -26.302 14.718 1.00 86.83 633 PHE A O 1
ATOM 4727 N N . SER A 1 639 ? -52.446 -26.323 14.255 1.00 85.86 634 SER A N 1
ATOM 4728 C CA . SER A 1 639 ? -52.965 -26.063 15.629 1.00 83.85 634 SER A CA 1
ATOM 4729 C C . SER A 1 639 ? -52.950 -27.372 16.429 1.00 86.12 634 SER A C 1
ATOM 4730 O O . SER A 1 639 ? -53.272 -28.425 15.845 1.00 83.77 634 SER A O 1
ATOM 4733 N N . SER A 1 640 ? -52.643 -27.307 17.724 1.00 93.06 635 SER A N 1
ATOM 4734 C CA . SER A 1 640 ? -52.755 -28.449 18.670 1.00 95.97 635 SER A CA 1
ATOM 4735 C C . SER A 1 640 ? -53.690 -28.098 19.842 1.00 104.12 635 SER A C 1
ATOM 4736 O O . SER A 1 640 ? -54.215 -26.947 19.895 1.00 103.81 635 SER A O 1
ATOM 4739 N N . LYS A 1 641 ? -53.893 -29.066 20.745 1.00 105.91 636 LYS A N 1
ATOM 4740 C CA . LYS A 1 641 ? -54.666 -28.923 22.005 1.00 98.33 636 LYS A CA 1
ATOM 4741 C C . LYS A 1 641 ? -54.125 -27.762 22.836 1.00 101.65 636 LYS A C 1
ATOM 4742 O O . LYS A 1 641 ? -54.954 -27.073 23.466 1.00 107.51 636 LYS A O 1
ATOM 4748 N N . GLU A 1 642 ? -52.796 -27.593 22.878 1.00 100.00 637 GLU A N 1
ATOM 4749 C CA . GLU A 1 642 ? -52.127 -26.588 23.750 1.00 107.09 637 GLU A CA 1
ATOM 4750 C C . GLU A 1 642 ? -51.641 -25.395 22.914 1.00 97.56 637 GLU A C 1
ATOM 4751 O O . GLU A 1 642 ? -50.782 -24.641 23.429 1.00 96.57 637 GLU A O 1
ATOM 4757 N N . SER A 1 643 ? -52.188 -25.171 21.711 1.00 86.99 638 SER A N 1
ATOM 4758 C CA . SER A 1 643 ? -52.033 -23.869 21.010 1.00 87.50 638 SER A CA 1
ATOM 4759 C C . SER A 1 643 ? -52.826 -22.816 21.777 1.00 88.28 638 SER A C 1
ATOM 4760 O O . SER A 1 643 ? -53.973 -23.081 22.146 1.00 85.54 638 SER A O 1
ATOM 4763 N N . PRO A 1 644 ? -52.296 -21.575 21.909 1.00 84.48 639 PRO A N 1
ATOM 4764 C CA . PRO A 1 644 ? -52.962 -20.501 22.647 1.00 90.12 639 PRO A CA 1
ATOM 4765 C C . PRO A 1 644 ? -54.436 -20.279 22.291 1.00 84.41 639 PRO A C 1
ATOM 4766 O O . PRO A 1 644 ? -55.186 -19.935 23.152 1.00 88.94 639 PRO A O 1
ATOM 4770 N N . PHE A 1 645 ? -54.792 -20.438 21.024 1.00 91.34 640 PHE A N 1
ATOM 4771 C CA . PHE A 1 645 ? -56.200 -20.603 20.594 1.00 88.70 640 PHE A CA 1
ATOM 4772 C C . PHE A 1 645 ? -56.346 -22.097 20.374 1.00 84.99 640 PHE A C 1
ATOM 4773 O O . PHE A 1 645 ? -55.911 -22.603 19.347 1.00 88.70 640 PHE A O 1
ATOM 4781 N N . PRO A 1 646 ? -56.889 -22.841 21.362 1.00 87.59 641 PRO A N 1
ATOM 4782 C CA . PRO A 1 646 ? -56.965 -24.297 21.288 1.00 84.28 641 PRO A CA 1
ATOM 4783 C C . PRO A 1 646 ? -57.606 -24.760 19.989 1.00 77.10 641 PRO A C 1
ATOM 4784 O O . PRO A 1 646 ? -58.450 -24.035 19.519 1.00 74.28 641 PRO A O 1
ATOM 4788 N N . ARG A 1 647 ? -57.173 -25.933 19.508 1.00 79.18 642 ARG A N 1
ATOM 4789 C CA . ARG A 1 647 ? -57.525 -26.505 18.180 1.00 80.24 642 ARG A CA 1
ATOM 4790 C C . ARG A 1 647 ? -59.050 -26.527 18.041 1.00 77.66 642 ARG A C 1
ATOM 4791 O O . ARG A 1 647 ? -59.555 -25.891 17.119 1.00 84.84 642 ARG A O 1
ATOM 4799 N N . LYS A 1 648 ? -59.757 -27.207 18.935 1.00 84.68 643 LYS A N 1
ATOM 4800 C CA . LYS A 1 648 ? -61.221 -27.466 18.778 1.00 93.52 643 LYS A CA 1
ATOM 4801 C C . LYS A 1 648 ? -61.957 -26.112 18.870 1.00 90.82 643 LYS A C 1
ATOM 4802 O O . LYS A 1 648 ? -62.916 -25.890 18.089 1.00 70.72 643 LYS A O 1
ATOM 4808 N N . GLU A 1 649 ? -61.490 -25.187 19.721 1.00 86.51 644 GLU A N 1
ATOM 4809 C CA . GLU A 1 649 ? -62.098 -23.831 19.820 1.00 88.63 644 GLU A CA 1
ATOM 4810 C C . GLU A 1 649 ? -61.884 -23.089 18.487 1.00 82.32 644 GLU A C 1
ATOM 4811 O O . GLU A 1 649 ? -62.823 -22.429 17.986 1.00 88.82 644 GLU A O 1
ATOM 4817 N N . TYR A 1 650 ? -60.685 -23.183 17.906 1.00 80.26 645 TYR A N 1
ATOM 4818 C CA . TYR A 1 650 ? -60.317 -22.465 16.649 1.00 77.10 645 TYR A CA 1
ATOM 4819 C C . TYR A 1 650 ? -61.006 -23.125 15.451 1.00 71.24 645 TYR A C 1
ATOM 4820 O O . TYR A 1 650 ? -61.417 -22.400 14.541 1.00 74.01 645 TYR A O 1
ATOM 4829 N N . PHE A 1 651 ? -61.161 -24.443 15.480 1.00 65.13 646 PHE A N 1
ATOM 4830 C CA . PHE A 1 651 ? -61.929 -25.225 14.478 1.00 75.07 646 PHE A CA 1
ATOM 4831 C C . PHE A 1 651 ? -63.377 -24.750 14.403 1.00 79.18 646 PHE A C 1
ATOM 4832 O O . PHE A 1 651 ? -63.847 -24.510 13.266 1.00 77.57 646 PHE A O 1
ATOM 4840 N N . GLU A 1 652 ? -64.057 -24.672 15.562 1.00 91.61 647 GLU A N 1
ATOM 4841 C CA . GLU A 1 652 ? -65.484 -24.234 15.670 1.00 97.26 647 GLU A CA 1
ATOM 4842 C C . GLU A 1 652 ? -65.560 -22.792 15.156 1.00 84.37 647 GLU A C 1
ATOM 4843 O O . GLU A 1 652 ? -66.424 -22.481 14.333 1.00 80.73 647 GLU A O 1
ATOM 4849 N N . PHE A 1 653 ? -64.618 -21.972 15.600 1.00 78.41 648 PHE A N 1
ATOM 4850 C CA . PHE A 1 653 ? -64.554 -20.524 15.296 1.00 81.95 648 PHE A CA 1
ATOM 4851 C C . PHE A 1 653 ? -64.452 -20.292 13.786 1.00 82.76 648 PHE A C 1
ATOM 4852 O O . PHE A 1 653 ? -65.073 -19.342 13.288 1.00 82.48 648 PHE A O 1
ATOM 4860 N N . ILE A 1 654 ? -63.650 -21.107 13.090 1.00 87.21 649 ILE A N 1
ATOM 4861 C CA . ILE A 1 654 ? -63.435 -21.036 11.609 1.00 87.27 649 ILE A CA 1
ATOM 4862 C C . ILE A 1 654 ? -64.628 -21.669 10.877 1.00 83.68 649 ILE A C 1
ATOM 4863 O O . ILE A 1 654 ? -65.160 -21.039 9.953 1.00 80.64 649 ILE A O 1
ATOM 4868 N N . THR A 1 655 ? -65.036 -22.879 11.255 1.00 87.27 650 THR A N 1
ATOM 4869 C CA . THR A 1 655 ? -66.090 -23.652 10.548 1.00 89.34 650 THR A CA 1
ATOM 4870 C C . THR A 1 655 ? -67.457 -22.981 10.678 1.00 94.91 650 THR A C 1
ATOM 4871 O O . THR A 1 655 ? -68.146 -22.893 9.655 1.00 97.88 650 THR A O 1
ATOM 4875 N N . LYS A 1 656 ? -67.856 -22.576 11.891 1.00 94.33 651 LYS A N 1
ATOM 4876 C CA . LYS A 1 656 ? -69.168 -21.913 12.115 1.00 95.24 651 LYS A CA 1
ATOM 4877 C C . LYS A 1 656 ? -69.233 -20.642 11.246 1.00 90.49 651 LYS A C 1
ATOM 4878 O O . LYS A 1 656 ? -70.225 -20.503 10.507 1.00 91.60 651 LYS A O 1
ATOM 4884 N N . THR A 1 657 ? -68.209 -19.777 11.308 1.00 80.36 652 THR A N 1
ATOM 4885 C CA . THR A 1 657 ? -68.131 -18.499 10.546 1.00 88.61 652 THR A CA 1
ATOM 4886 C C . THR A 1 657 ? -68.074 -18.736 9.040 1.00 88.98 652 THR A C 1
ATOM 4887 O O . THR A 1 657 ? -68.907 -18.147 8.349 1.00 100.98 652 THR A O 1
ATOM 4891 N N . LEU A 1 658 ? -67.128 -19.535 8.539 1.00 93.64 653 LEU A N 1
ATOM 4892 C CA . LEU A 1 658 ? -66.860 -19.601 7.073 1.00 96.72 653 LEU A CA 1
ATOM 4893 C C . LEU A 1 658 ? -67.570 -20.792 6.439 1.00 85.21 653 LEU A C 1
ATOM 4894 O O . LEU A 1 658 ? -68.084 -20.611 5.354 1.00 91.05 653 LEU A O 1
ATOM 4899 N N . GLY A 1 659 ? -67.541 -21.962 7.072 1.00 89.44 654 GLY A N 1
ATOM 4900 C CA . GLY A 1 659 ? -68.159 -23.190 6.531 1.00 94.50 654 GLY A CA 1
ATOM 4901 C C . GLY A 1 659 ? -67.156 -24.054 5.783 1.00 89.77 654 GLY A C 1
ATOM 4902 O O . GLY A 1 659 ? -66.366 -23.508 5.005 1.00 89.36 654 GLY A O 1
ATOM 4903 N N . LYS A 1 660 ? -67.228 -25.365 5.989 1.00 89.86 655 LYS A N 1
ATOM 4904 C CA . LYS A 1 660 ? -66.325 -26.389 5.400 1.00 100.27 655 LYS A CA 1
ATOM 4905 C C . LYS A 1 660 ? -66.399 -26.310 3.870 1.00 99.66 655 LYS A C 1
ATOM 4906 O O . LYS A 1 660 ? -65.378 -26.582 3.229 1.00 106.95 655 LYS A O 1
ATOM 4912 N N . ASP A 1 661 ? -67.563 -25.985 3.302 1.00 102.12 656 ASP A N 1
ATOM 4913 C CA . ASP A 1 661 ? -67.737 -25.904 1.826 1.00 104.83 656 ASP A CA 1
ATOM 4914 C C . ASP A 1 661 ? -67.078 -24.604 1.341 1.00 90.11 656 ASP A C 1
ATOM 4915 O O . ASP A 1 661 ? -66.311 -24.664 0.395 1.00 89.08 656 ASP A O 1
ATOM 4920 N N . ASN A 1 662 ? -67.360 -23.471 1.975 1.00 84.81 657 ASN A N 1
ATOM 4921 C CA . ASN A 1 662 ? -66.923 -22.148 1.458 1.00 87.85 657 ASN A CA 1
ATOM 4922 C C . ASN A 1 662 ? -65.387 -22.066 1.451 1.00 91.33 657 ASN A C 1
ATOM 4923 O O . ASN A 1 662 ? -64.823 -21.473 0.519 1.00 88.92 657 ASN A O 1
ATOM 4928 N N . TYR A 1 663 ? -64.746 -22.611 2.488 1.00 89.47 658 TYR A N 1
ATOM 4929 C CA . TYR A 1 663 ? -63.282 -22.756 2.611 1.00 88.59 658 TYR A CA 1
ATOM 4930 C C . TYR A 1 663 ? -62.764 -23.510 1.389 1.00 93.09 658 TYR A C 1
ATOM 4931 O O . TYR A 1 663 ? -62.049 -22.887 0.557 1.00 101.83 658 TYR A O 1
ATOM 4940 N N . ALA A 1 664 ? -63.134 -24.788 1.269 1.00 87.97 659 ALA A N 1
ATOM 4941 C CA . ALA A 1 664 ? -62.696 -25.669 0.165 1.00 87.61 659 ALA A CA 1
ATOM 4942 C C . ALA A 1 664 ? -62.936 -24.940 -1.155 1.00 85.60 659 ALA A C 1
ATOM 4943 O O . ALA A 1 664 ? -62.062 -25.029 -2.029 1.00 88.01 659 ALA A O 1
ATOM 4945 N N . SER A 1 665 ? -64.058 -24.235 -1.295 1.00 85.56 660 SER A N 1
ATOM 4946 C CA . SER A 1 665 ? -64.404 -23.536 -2.560 1.00 91.79 660 SER A CA 1
ATOM 4947 C C . SER A 1 665 ? -63.327 -22.489 -2.832 1.00 92.67 660 SER A C 1
ATOM 4948 O O . SER A 1 665 ? -62.897 -22.380 -3.991 1.00 92.63 660 SER A O 1
ATOM 4951 N N . ARG A 1 666 ? -62.919 -21.756 -1.792 1.00 90.89 661 ARG A N 1
ATOM 4952 C CA . ARG A 1 666 ? -62.044 -20.561 -1.932 1.00 89.62 661 ARG A CA 1
ATOM 4953 C C . ARG A 1 666 ? -60.592 -20.991 -2.127 1.00 89.51 661 ARG A C 1
ATOM 4954 O O . ARG A 1 666 ? -59.840 -20.140 -2.646 1.00 67.82 661 ARG A O 1
ATOM 4962 N N . ILE A 1 667 ? -60.215 -22.203 -1.676 1.00 85.49 662 ILE A N 1
ATOM 4963 C CA . ILE A 1 667 ? -58.922 -22.862 -2.031 1.00 83.62 662 ILE A CA 1
ATOM 4964 C C . ILE A 1 667 ? -58.951 -23.263 -3.514 1.00 86.37 662 ILE A C 1
ATOM 4965 O O . ILE A 1 667 ? -57.957 -22.997 -4.220 1.00 84.97 662 ILE A O 1
ATOM 4970 N N . LYS A 1 668 ? -60.026 -23.915 -3.951 1.00 93.41 663 LYS A N 1
ATOM 4971 C CA . LYS A 1 668 ? -60.220 -24.344 -5.359 1.00 97.04 663 LYS A CA 1
ATOM 4972 C C . LYS A 1 668 ? -60.305 -23.095 -6.238 1.00 91.93 663 LYS A C 1
ATOM 4973 O O . LYS A 1 668 ? -59.820 -23.149 -7.352 1.00 94.81 663 LYS A O 1
ATOM 4979 N N . GLN A 1 669 ? -60.873 -21.994 -5.745 1.00 96.53 664 GLN A N 1
ATOM 4980 C CA . GLN A 1 669 ? -61.095 -20.805 -6.601 1.00 97.36 664 GLN A CA 1
ATOM 4981 C C . GLN A 1 669 ? -59.762 -20.088 -6.778 1.00 98.07 664 GLN A C 1
ATOM 4982 O O . GLN A 1 669 ? -59.602 -19.379 -7.817 1.00 101.92 664 GLN A O 1
ATOM 4988 N N . PHE A 1 670 ? -58.856 -20.237 -5.804 1.00 91.30 665 PHE A N 1
ATOM 4989 C CA . PHE A 1 670 ? -57.521 -19.581 -5.784 1.00 83.83 665 PHE A CA 1
ATOM 4990 C C . PHE A 1 670 ? -56.633 -20.162 -6.894 1.00 80.24 665 PHE A C 1
ATOM 4991 O O . PHE A 1 670 ? -55.966 -19.377 -7.599 1.00 71.13 665 PHE A O 1
ATOM 4999 N N . LYS A 1 671 ? -56.615 -21.494 -7.003 1.00 80.53 666 LYS A N 1
ATOM 5000 C CA . LYS A 1 671 ? -55.894 -22.240 -8.064 1.00 89.06 666 LYS A CA 1
ATOM 5001 C C . LYS A 1 671 ? -56.426 -21.794 -9.433 1.00 86.14 666 LYS A C 1
ATOM 5002 O O . LYS A 1 671 ? -55.593 -21.435 -10.275 1.00 98.26 666 LYS A O 1
ATOM 5008 N N . LYS A 1 672 ? -57.747 -21.752 -9.650 1.00 94.91 667 LYS A N 1
ATOM 5009 C CA . LYS A 1 672 ? -58.329 -21.670 -11.025 1.00 95.36 667 LYS A CA 1
ATOM 5010 C C . LYS A 1 672 ? -58.712 -20.245 -11.451 1.00 87.25 667 LYS A C 1
ATOM 5011 O O . LYS A 1 672 ? -58.724 -20.022 -12.647 1.00 102.08 667 LYS A O 1
ATOM 5017 N N . ASP A 1 673 ? -59.037 -19.313 -10.560 1.00 100.05 668 ASP A N 1
ATOM 5018 C CA . ASP A 1 673 ? -59.743 -18.063 -10.975 1.00 110.25 668 ASP A CA 1
ATOM 5019 C C . ASP A 1 673 ? -59.119 -16.802 -10.344 1.00 106.50 668 ASP A C 1
ATOM 5020 O O . ASP A 1 673 ? -59.778 -15.746 -10.375 1.00 112.53 668 ASP A O 1
ATOM 5025 N N . SER A 1 674 ? -57.881 -16.863 -9.841 1.00 105.47 669 SER A N 1
ATOM 5026 C CA . SER A 1 674 ? -57.188 -15.703 -9.209 1.00 99.50 669 SER A CA 1
ATOM 5027 C C . SER A 1 674 ? -55.929 -15.320 -9.990 1.00 93.03 669 SER A C 1
ATOM 5028 O O . SER A 1 674 ? -55.617 -15.975 -11.000 1.00 91.46 669 SER A O 1
ATOM 5031 N N . TYR A 1 675 ? -55.209 -14.305 -9.506 1.00 90.81 670 TYR A N 1
ATOM 5032 C CA . TYR A 1 675 ? -53.843 -13.950 -9.973 1.00 78.52 670 TYR A CA 1
ATOM 5033 C C . TYR A 1 675 ? -52.950 -15.192 -10.003 1.00 76.84 670 TYR A C 1
ATOM 5034 O O . TYR A 1 675 ? -52.180 -15.394 -10.961 1.00 78.34 670 TYR A O 1
ATOM 5043 N N . PHE A 1 676 ? -53.051 -16.043 -8.995 1.00 70.57 671 PHE A N 1
ATOM 5044 C CA . PHE A 1 676 ? -52.202 -17.252 -8.942 1.00 73.17 671 PHE A CA 1
ATOM 5045 C C . PHE A 1 676 ? -52.396 -18.050 -10.223 1.00 80.46 671 PHE A C 1
ATOM 5046 O O . PHE A 1 676 ? -51.403 -18.581 -10.778 1.00 96.60 671 PHE A O 1
ATOM 5054 N N . SER A 1 677 ? -53.632 -18.148 -10.688 1.00 92.97 672 SER A N 1
ATOM 5055 C CA . SER A 1 677 ? -54.001 -19.028 -11.825 1.00 99.10 672 SER A CA 1
ATOM 5056 C C . SER A 1 677 ? -53.147 -18.674 -13.052 1.00 101.09 672 SER A C 1
ATOM 5057 O O . SER A 1 677 ? -52.735 -19.613 -13.778 1.00 101.56 672 SER A O 1
ATOM 5060 N N . LYS A 1 678 ? -52.881 -17.387 -13.298 1.00 94.09 673 LYS A N 1
ATOM 5061 C CA . LYS A 1 678 ? -52.121 -17.023 -14.513 1.00 102.21 673 LYS A CA 1
ATOM 5062 C C . LYS A 1 678 ? -50.718 -16.574 -14.114 1.00 98.68 673 LYS A C 1
ATOM 5063 O O . LYS A 1 678 ? -50.434 -15.380 -14.141 1.00 94.75 673 LYS A O 1
ATOM 5069 N N . VAL A 1 679 ? -49.896 -17.562 -13.766 1.00 98.61 674 VAL A N 1
ATOM 5070 C CA . VAL A 1 679 ? -48.437 -17.449 -13.519 1.00 101.97 674 VAL A CA 1
ATOM 5071 C C . VAL A 1 679 ? -47.768 -18.576 -14.304 1.00 110.71 674 VAL A C 1
ATOM 5072 O O . VAL A 1 679 ? -48.237 -19.723 -14.193 1.00 113.27 674 VAL A O 1
ATOM 5076 N N . ASP A 1 680 ? -46.728 -18.243 -15.068 1.00 118.64 675 ASP A N 1
ATOM 5077 C CA . ASP A 1 680 ? -45.904 -19.210 -15.841 1.00 129.39 675 ASP A CA 1
ATOM 5078 C C . ASP A 1 680 ? -45.110 -20.049 -14.827 1.00 130.29 675 ASP A C 1
ATOM 5079 O O . ASP A 1 680 ? -44.390 -19.438 -14.017 1.00 126.85 675 ASP A O 1
ATOM 5084 N N . MET A 1 681 ? -45.214 -21.384 -14.864 1.00 136.99 676 MET A N 1
ATOM 5085 C CA . MET A 1 681 ? -44.530 -22.290 -13.888 1.00 148.36 676 MET A CA 1
ATOM 5086 C C . MET A 1 681 ? -43.034 -22.400 -14.224 1.00 155.42 676 MET A C 1
ATOM 5087 O O . MET A 1 681 ? -42.539 -23.530 -14.439 1.00 148.88 676 MET A O 1
ATOM 5092 N N . ASN A 1 682 ? -42.341 -21.258 -14.195 1.00 166.57 677 ASN A N 1
ATOM 5093 C CA . ASN A 1 682 ? -40.895 -21.084 -14.491 1.00 166.15 677 ASN A CA 1
ATOM 5094 C C . ASN A 1 682 ? -40.150 -20.853 -13.171 1.00 172.91 677 ASN A C 1
ATOM 5095 O O . ASN A 1 682 ? -40.619 -19.999 -12.388 1.00 181.77 677 ASN A O 1
ATOM 5100 N N . GLU A 1 683 ? -39.044 -21.564 -12.921 1.00 171.08 678 GLU A N 1
ATOM 5101 C CA . GLU A 1 683 ? -38.219 -21.373 -11.694 1.00 163.72 678 GLU A CA 1
ATOM 5102 C C . GLU A 1 683 ? -37.426 -20.063 -11.824 1.00 162.98 678 GLU A C 1
ATOM 5103 O O . GLU A 1 683 ? -37.238 -19.388 -10.774 1.00 154.75 678 GLU A O 1
ATOM 5109 N N . ASP A 1 684 ? -37.004 -19.702 -13.051 1.00 157.26 679 ASP A N 1
ATOM 5110 C CA . ASP A 1 684 ? -36.077 -18.560 -13.307 1.00 151.00 679 ASP A CA 1
ATOM 5111 C C . ASP A 1 684 ? -36.497 -17.731 -14.537 1.00 133.22 679 ASP A C 1
ATOM 5112 O O . ASP A 1 684 ? -35.613 -17.105 -15.146 1.00 126.29 679 ASP A O 1
ATOM 5117 N N . SER A 1 685 ? -37.792 -17.627 -14.846 1.00 127.57 680 SER A N 1
ATOM 5118 C CA . SER A 1 685 ? -38.307 -16.728 -15.916 1.00 123.85 680 SER A CA 1
ATOM 5119 C C . SER A 1 685 ? -39.123 -15.581 -15.298 1.00 121.10 680 SER A C 1
ATOM 5120 O O . SER A 1 685 ? -40.229 -15.276 -15.811 1.00 112.31 680 SER A O 1
ATOM 5123 N N . ILE A 1 686 ? -38.582 -14.974 -14.233 1.00 110.32 681 ILE A N 1
ATOM 5124 C CA . ILE A 1 686 ? -39.107 -13.744 -13.555 1.00 102.90 681 ILE A CA 1
ATOM 5125 C C . ILE A 1 686 ? -38.245 -12.545 -14.008 1.00 101.38 681 ILE A C 1
ATOM 5126 O O . ILE A 1 686 ? -38.564 -11.383 -13.667 1.00 93.46 681 ILE A O 1
ATOM 5131 N N . LEU A 1 687 ? -37.185 -12.804 -14.779 1.00 97.57 682 LEU A N 1
ATOM 5132 C CA . LEU A 1 687 ? -36.406 -11.749 -15.471 1.00 98.91 682 LEU A CA 1
ATOM 5133 C C . LEU A 1 687 ? -37.209 -11.274 -16.675 1.00 102.36 682 LEU A C 1
ATOM 5134 O O . LEU A 1 687 ? -37.929 -12.125 -17.267 1.00 106.24 682 LEU A O 1
ATOM 5139 N N . THR A 1 688 ? -37.089 -9.987 -17.016 1.00 108.73 683 THR A N 1
ATOM 5140 C CA . THR A 1 688 ? -37.726 -9.355 -18.208 1.00 120.03 683 THR A CA 1
ATOM 5141 C C . THR A 1 688 ? -39.168 -9.851 -18.286 1.00 108.84 683 THR A C 1
ATOM 5142 O O . THR A 1 688 ? -39.553 -10.548 -19.222 1.00 126.52 683 THR A O 1
ATOM 5146 N N . PRO A 1 689 ? -39.984 -9.532 -17.262 1.00 105.19 684 PRO A N 1
ATOM 5147 C CA . PRO A 1 689 ? -41.398 -9.930 -17.213 1.00 102.12 684 PRO A CA 1
ATOM 5148 C C . PRO A 1 689 ? -42.326 -8.906 -17.886 1.00 99.04 684 PRO A C 1
ATOM 5149 O O . PRO A 1 689 ? -41.850 -7.788 -18.145 1.00 84.71 684 PRO A O 1
ATOM 5153 N N . GLU A 1 690 ? -43.618 -9.230 -18.046 1.00 96.89 685 GLU A N 1
ATOM 5154 C CA . GLU A 1 690 ? -44.601 -8.278 -18.624 1.00 95.20 685 GLU A CA 1
ATOM 5155 C C . GLU A 1 690 ? -44.871 -7.131 -17.637 1.00 88.74 685 GLU A C 1
ATOM 5156 O O . GLU A 1 690 ? -44.656 -7.311 -16.430 1.00 88.81 685 GLU A O 1
ATOM 5162 N N . LEU A 1 691 ? -45.335 -5.985 -18.140 1.00 92.62 686 LEU A N 1
ATOM 5163 C CA . LEU A 1 691 ? -45.568 -4.760 -17.333 1.00 91.75 686 LEU A CA 1
ATOM 5164 C C . LEU A 1 691 ? -47.036 -4.302 -17.349 1.00 98.03 686 LEU A C 1
ATOM 5165 O O . LEU A 1 691 ? -47.831 -4.796 -18.166 1.00 91.74 686 LEU A O 1
ATOM 5170 N N . ASP A 1 692 ? -47.329 -3.375 -16.425 1.00 112.55 687 ASP A N 1
ATOM 5171 C CA . ASP A 1 692 ? -48.642 -2.789 -16.048 1.00 103.69 687 ASP A CA 1
ATOM 5172 C C . ASP A 1 692 ? -48.799 -1.422 -16.697 1.00 118.04 687 ASP A C 1
ATOM 5173 O O . ASP A 1 692 ? -47.769 -0.861 -17.119 1.00 127.75 687 ASP A O 1
ATOM 5178 N N . GLU A 1 693 ? -50.016 -0.869 -16.650 1.00 130.57 688 GLU A N 1
ATOM 5179 C CA . GLU A 1 693 ? -50.293 0.565 -16.939 1.00 142.91 688 GLU A CA 1
ATOM 5180 C C . GLU A 1 693 ? -49.350 1.414 -16.066 1.00 147.17 688 GLU A C 1
ATOM 5181 O O . GLU A 1 693 ? -48.640 2.279 -16.636 1.00 157.24 688 GLU A O 1
ATOM 5187 N N . THR A 1 694 ? -49.314 1.148 -14.749 1.00 142.25 689 THR A N 1
ATOM 5188 C CA . THR A 1 694 ? -48.406 1.795 -13.753 1.00 130.24 689 THR A CA 1
ATOM 5189 C C . THR A 1 694 ? -46.946 1.668 -14.203 1.00 118.68 689 THR A C 1
ATOM 5190 O O . THR A 1 694 ? -46.194 2.627 -13.953 1.00 118.61 689 THR A O 1
ATOM 5194 N N . GLY A 1 695 ? -46.581 0.535 -14.827 1.00 107.56 690 GLY A N 1
ATOM 5195 C CA . GLY A 1 695 ? -45.214 0.190 -15.285 1.00 105.07 690 GLY A CA 1
ATOM 5196 C C . GLY A 1 695 ? -44.519 -0.833 -14.384 1.00 95.95 690 GLY A C 1
ATOM 5197 O O . GLY A 1 695 ? -43.273 -0.882 -14.403 1.00 90.98 690 GLY A O 1
ATOM 5198 N N . LEU A 1 696 ? -45.297 -1.615 -13.622 1.00 89.97 691 LEU A N 1
ATOM 5199 C CA . LEU A 1 696 ? -44.828 -2.599 -12.612 1.00 86.65 691 LEU A CA 1
ATOM 5200 C C . LEU A 1 696 ? -44.820 -3.981 -13.255 1.00 78.14 691 LEU A C 1
ATOM 5201 O O . LEU A 1 696 ? -45.719 -4.368 -13.988 1.00 72.36 691 LEU A O 1
ATOM 5206 N N . PRO A 1 697 ? -43.782 -4.787 -13.005 1.00 70.95 692 PRO A N 1
ATOM 5207 C CA . PRO A 1 697 ? -43.794 -6.167 -13.473 1.00 74.72 692 PRO A CA 1
ATOM 5208 C C . PRO A 1 697 ? -45.026 -6.916 -12.952 1.00 70.90 692 PRO A C 1
ATOM 5209 O O . PRO A 1 697 ? -45.436 -6.643 -11.871 1.00 65.46 692 PRO A O 1
ATOM 5213 N N . LYS A 1 698 ? -45.534 -7.870 -13.735 1.00 76.41 693 LYS A N 1
ATOM 5214 C CA . LYS A 1 698 ? -46.699 -8.713 -13.365 1.00 77.27 693 LYS A CA 1
ATOM 5215 C C . LYS A 1 698 ? -46.178 -9.921 -12.595 1.00 74.74 693 LYS A C 1
ATOM 5216 O O . LYS A 1 698 ? -46.327 -11.106 -13.090 1.00 64.06 693 LYS A O 1
ATOM 5222 N N . VAL A 1 699 ? -45.602 -9.618 -11.426 1.00 71.22 694 VAL A N 1
ATOM 5223 C CA . VAL A 1 699 ? -44.961 -10.615 -10.525 1.00 72.57 694 VAL A CA 1
ATOM 5224 C C . VAL A 1 699 ? -45.647 -10.429 -9.179 1.00 65.20 694 VAL A C 1
ATOM 5225 O O . VAL A 1 699 ? -45.524 -9.300 -8.604 1.00 58.42 694 VAL A O 1
ATOM 5229 N N . TYR A 1 700 ? -46.222 -11.494 -8.646 1.00 61.85 695 TYR A N 1
ATOM 5230 C CA . TYR A 1 700 ? -47.013 -11.453 -7.385 1.00 72.28 695 TYR A CA 1
ATOM 5231 C C . TYR A 1 700 ? -46.501 -12.490 -6.374 1.00 67.24 695 TYR A C 1
ATOM 5232 O O . TYR A 1 700 ? -46.365 -12.164 -5.204 1.00 77.32 695 TYR A O 1
ATOM 5241 N N . PHE A 1 701 ? -46.236 -13.709 -6.837 1.00 64.39 696 PHE A N 1
ATOM 5242 C CA . PHE A 1 701 ? -45.934 -14.891 -6.005 1.00 65.16 696 PHE A CA 1
ATOM 5243 C C . PHE A 1 701 ? -44.447 -15.257 -6.095 1.00 61.74 696 PHE A C 1
ATOM 5244 O O . PHE A 1 701 ? -43.954 -15.543 -7.142 1.00 64.11 696 PHE A O 1
ATOM 5252 N N . SER A 1 702 ? -43.765 -15.273 -4.961 1.00 62.73 697 SER A N 1
ATOM 5253 C CA . SER A 1 702 ? -42.491 -15.992 -4.764 1.00 59.22 697 SER A CA 1
ATOM 5254 C C . SER A 1 702 ? -42.669 -17.456 -5.154 1.00 61.34 697 SER A C 1
ATOM 5255 O O . SER A 1 702 ? -43.691 -18.082 -4.764 1.00 55.69 697 SER A O 1
ATOM 5258 N N . THR A 1 703 ? -41.673 -17.962 -5.884 1.00 62.85 698 THR A N 1
ATOM 5259 C CA . THR A 1 703 ? -41.620 -19.339 -6.412 1.00 64.17 698 THR A CA 1
ATOM 5260 C C . THR A 1 703 ? -41.744 -20.336 -5.258 1.00 61.84 698 THR A C 1
ATOM 5261 O O . THR A 1 703 ? -42.355 -21.429 -5.412 1.00 69.34 698 THR A O 1
ATOM 5265 N N . TYR A 1 704 ? -41.166 -20.031 -4.117 1.00 58.44 699 TYR A N 1
ATOM 5266 C CA . TYR A 1 704 ? -41.233 -20.991 -2.993 1.00 64.63 699 TYR A CA 1
ATOM 5267 C C . TYR A 1 704 ? -42.697 -21.164 -2.591 1.00 66.25 699 TYR A C 1
ATOM 5268 O O . TYR A 1 704 ? -43.067 -22.292 -2.239 1.00 69.20 699 TYR A O 1
ATOM 5277 N N . PHE A 1 705 ? -43.501 -20.092 -2.638 1.00 62.55 700 PHE A N 1
ATOM 5278 C CA . PHE A 1 705 ? -44.923 -20.168 -2.227 1.00 62.73 700 PHE A CA 1
ATOM 5279 C C . PHE A 1 705 ? -45.666 -21.033 -3.249 1.00 62.57 700 PHE A C 1
ATOM 5280 O O . PHE A 1 705 ? -46.408 -21.992 -2.854 1.00 61.09 700 PHE A O 1
ATOM 5288 N N . ILE A 1 706 ? -45.457 -20.718 -4.531 1.00 59.26 701 ILE A N 1
ATOM 5289 C CA . ILE A 1 706 ? -46.013 -21.502 -5.675 1.00 57.63 701 ILE A CA 1
ATOM 5290 C C . ILE A 1 706 ? -45.677 -22.979 -5.493 1.00 59.83 701 ILE A C 1
ATOM 5291 O O . ILE A 1 706 ? -46.534 -23.770 -5.812 1.00 67.85 701 ILE A O 1
ATOM 5296 N N . GLN A 1 707 ? -44.450 -23.343 -5.097 1.00 64.74 702 GLN A N 1
ATOM 5297 C CA . GLN A 1 707 ? -44.033 -24.765 -5.053 1.00 70.82 702 GLN A CA 1
ATOM 5298 C C . GLN A 1 707 ? -44.792 -25.384 -3.883 1.00 74.36 702 GLN A C 1
ATOM 5299 O O . GLN A 1 707 ? -45.321 -26.528 -3.996 1.00 75.14 702 GLN A O 1
ATOM 5305 N N . LEU A 1 708 ? -44.813 -24.663 -2.762 1.00 78.21 703 LEU A N 1
ATOM 5306 C CA . LEU A 1 708 ? -45.491 -25.154 -1.533 1.00 73.48 703 LEU A CA 1
ATOM 5307 C C . LEU A 1 708 ? -46.992 -25.369 -1.829 1.00 74.78 703 LEU A C 1
ATOM 5308 O O . LEU A 1 708 ? -47.504 -26.446 -1.550 1.00 69.84 703 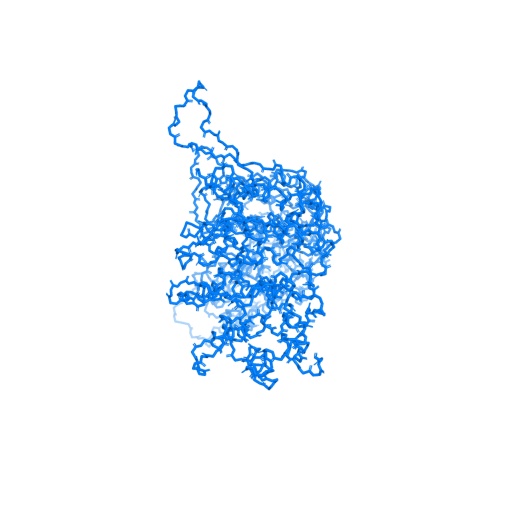LEU A O 1
ATOM 5313 N N . PHE A 1 709 ? -47.670 -24.392 -2.425 1.00 68.49 704 PHE A N 1
ATOM 5314 C CA . PHE A 1 709 ? -49.109 -24.508 -2.711 1.00 75.04 704 PHE A CA 1
ATOM 5315 C C . PHE A 1 709 ? -49.330 -25.733 -3.603 1.00 80.46 704 PHE A C 1
ATOM 5316 O O . PHE A 1 709 ? -50.038 -26.675 -3.179 1.00 76.00 704 PHE A O 1
ATOM 5324 N N . ASN A 1 710 ? -48.720 -25.730 -4.798 1.00 83.03 705 ASN A N 1
ATOM 5325 C CA . ASN A 1 710 ? -48.902 -26.811 -5.803 1.00 77.75 705 ASN A CA 1
ATOM 5326 C C . ASN A 1 710 ? -48.593 -28.181 -5.180 1.00 72.85 705 ASN A C 1
ATOM 5327 O O . ASN A 1 710 ? -49.290 -29.104 -5.485 1.00 77.12 705 ASN A O 1
ATOM 5332 N N . GLU A 1 711 ? -47.622 -28.303 -4.287 1.00 79.61 706 GLU A N 1
ATOM 5333 C CA . GLU A 1 711 ? -47.176 -29.617 -3.767 1.00 84.24 706 GLU A CA 1
ATOM 5334 C C . GLU A 1 711 ? -48.111 -30.105 -2.652 1.00 87.51 706 GLU A C 1
ATOM 5335 O O . GLU A 1 711 ? -48.052 -31.329 -2.360 1.00 77.61 706 GLU A O 1
ATOM 5341 N N . ASN A 1 712 ? -48.905 -29.213 -2.031 1.00 88.95 707 ASN A N 1
ATOM 5342 C CA . ASN A 1 712 ? -49.883 -29.601 -0.971 1.00 85.10 707 ASN A CA 1
ATOM 5343 C C . ASN A 1 712 ? -51.278 -29.037 -1.239 1.00 79.91 707 ASN A C 1
ATOM 5344 O O . ASN A 1 712 ? -52.011 -28.802 -0.266 1.00 84.65 707 ASN A O 1
ATOM 5349 N N . ILE A 1 713 ? -51.685 -28.894 -2.489 1.00 80.90 708 ILE A N 1
ATOM 5350 C CA . ILE A 1 713 ? -52.998 -28.253 -2.771 1.00 81.19 708 ILE A CA 1
ATOM 5351 C C . ILE A 1 713 ? -54.118 -29.090 -2.160 1.00 89.83 708 ILE A C 1
ATOM 5352 O O . ILE A 1 713 ? -55.070 -28.481 -1.646 1.00 109.92 708 ILE A O 1
ATOM 5357 N N . TYR A 1 714 ? -54.031 -30.420 -2.196 1.00 92.28 709 TYR A N 1
ATOM 5358 C CA . TYR A 1 714 ? -55.081 -31.295 -1.618 1.00 95.03 709 TYR A CA 1
ATOM 5359 C C . TYR A 1 714 ? -55.164 -31.040 -0.117 1.00 95.09 709 TYR A C 1
ATOM 5360 O O . TYR A 1 714 ? -56.250 -30.684 0.360 1.00 108.78 709 TYR A O 1
ATOM 5369 N N . ARG A 1 715 ? -54.043 -31.191 0.585 1.00 94.64 710 ARG A N 1
ATOM 5370 C CA . ARG A 1 715 ? -53.950 -30.969 2.050 1.00 88.29 710 ARG A CA 1
ATOM 5371 C C . ARG A 1 715 ? -54.532 -29.596 2.424 1.00 85.03 710 ARG A C 1
ATOM 5372 O O . ARG A 1 715 ? -55.158 -29.536 3.457 1.00 79.53 710 ARG A O 1
ATOM 5380 N N . ILE A 1 716 ? -54.304 -28.531 1.639 1.00 89.72 711 ILE A N 1
ATOM 5381 C CA . ILE A 1 716 ? -54.792 -27.165 1.989 1.00 90.10 711 ILE A CA 1
ATOM 5382 C C . ILE A 1 716 ? -56.318 -27.256 1.931 1.00 92.80 711 ILE A C 1
ATOM 5383 O O . ILE A 1 716 ? -56.976 -27.130 2.999 1.00 84.54 711 ILE A O 1
ATOM 5388 N N . ARG A 1 717 ? -56.833 -27.522 0.727 1.00 93.66 712 ARG A N 1
ATOM 5389 C CA . ARG A 1 717 ? -58.279 -27.562 0.385 1.00 94.57 712 ARG A CA 1
ATOM 5390 C C . ARG A 1 717 ? -59.070 -28.372 1.423 1.00 96.30 712 ARG A C 1
ATOM 5391 O O . ARG A 1 717 ? -60.216 -27.965 1.688 1.00 99.56 712 ARG A O 1
ATOM 5399 N N . THR A 1 718 ? -58.507 -29.461 1.974 1.00 84.19 713 THR A N 1
ATOM 5400 C CA . THR A 1 718 ? -59.226 -30.396 2.885 1.00 87.57 713 THR A CA 1
ATOM 5401 C C . THR A 1 718 ? -58.776 -30.211 4.339 1.00 91.61 713 THR A C 1
ATOM 5402 O O . THR A 1 718 ? -58.858 -31.186 5.123 1.00 88.59 713 THR A O 1
ATOM 5406 N N . ALA A 1 719 ? -58.294 -29.026 4.707 1.00 96.26 714 ALA A N 1
ATOM 5407 C CA . ALA A 1 719 ? -57.798 -28.779 6.075 1.00 99.15 714 ALA A CA 1
ATOM 5408 C C . ALA A 1 719 ? -58.986 -28.861 7.046 1.00 102.55 714 ALA A C 1
ATOM 5409 O O . ALA A 1 719 ? -58.837 -29.531 8.087 1.00 97.97 714 ALA A O 1
ATOM 5411 N N . LEU A 1 720 ? -60.109 -28.205 6.721 1.00 100.21 715 LEU A N 1
ATOM 5412 C CA . LEU A 1 720 ? -61.305 -28.120 7.610 1.00 106.20 715 LEU A CA 1
ATOM 5413 C C . LEU A 1 720 ? -62.099 -29.428 7.545 1.00 115.01 715 LEU A C 1
ATOM 5414 O O . LEU A 1 720 ? -62.631 -29.859 8.582 1.00 116.44 715 LEU A O 1
ATOM 5419 N N . SER A 1 721 ? -62.152 -30.040 6.365 1.00 130.35 716 SER A N 1
ATOM 5420 C CA . SER A 1 721 ? -62.788 -31.360 6.129 1.00 134.51 716 SER A CA 1
ATOM 5421 C C . SER A 1 721 ? -62.059 -32.437 6.941 1.00 134.86 716 SER A C 1
ATOM 5422 O O . SER A 1 721 ? -60.841 -32.316 7.132 1.00 127.21 716 SER A O 1
ATOM 5425 N N . HIS A 1 722 ? -62.816 -33.422 7.434 1.00 152.12 717 HIS A N 1
ATOM 5426 C CA . HIS A 1 722 ? -62.357 -34.662 8.122 1.00 156.52 717 HIS A CA 1
ATOM 5427 C C . HIS A 1 722 ? -61.848 -34.330 9.533 1.00 160.71 717 HIS A C 1
ATOM 5428 O O . HIS A 1 722 ? -62.388 -34.910 10.494 1.00 164.91 717 HIS A O 1
ATOM 5435 N N . ASP A 1 723 ? -60.887 -33.408 9.657 1.00 159.38 718 ASP A N 1
ATOM 5436 C CA . ASP A 1 723 ? -60.102 -33.154 10.899 1.00 161.86 718 ASP A CA 1
ATOM 5437 C C . ASP A 1 723 ? -61.057 -32.728 12.023 1.00 156.50 718 ASP A C 1
ATOM 5438 O O . ASP A 1 723 ? -62.112 -32.156 11.743 1.00 157.84 718 ASP A O 1
ATOM 5443 N N . PRO A 1 724 ? -60.748 -33.017 13.318 1.00 152.78 719 PRO A N 1
ATOM 5444 C CA . PRO A 1 724 ? -61.671 -32.755 14.433 1.00 142.37 719 PRO A CA 1
ATOM 5445 C C . PRO A 1 724 ? -61.704 -31.296 14.921 1.00 137.54 719 PRO A C 1
ATOM 5446 O O . PRO A 1 724 ? -61.165 -30.941 15.971 1.00 151.80 719 PRO A O 1
#

GO terms:
  GO:0000139 Golgi membrane (C, IDA)
  GO:0012507 ER to Golgi transport vesicle membrane (C, IDA)
  GO:0048211 Golgi vesicle docking (P, IDA)
  GO:0035493 SNARE complex assembly (P, IMP)
  GO:0006888 endoplasmic reticulum to Golgi vesicle-mediated transport (P, IMP)

Nearest PDB structures (foldseek):
  6lsu-assembly1_A  TM=1.001E+00  e=3.043E-85  Saccharomyces cerevisiae S288C
  6lst-assembly1_A  TM=9.018E-01  e=2.080E-66  Saccharomyces cerevisiae S288C
  3grl-assembly1_A  TM=8.298E-01  e=3.552E-22  Bos taurus
  3gq2-assembly1_A  TM=7.982E-01  e=9.116E-23  Bos taurus
  3gq2-assembly1_B  TM=7.877E-01  e=1.190E-21  Bos taurus

Sequence (676 aa):
QGLIQQPKIQSVDETIPTLCDRVENSTLISDRRSAVLGLKAFSRQYRESVIASGLKPLLNTLKRDYMDEDSVKAILETILILFIRGDGHDDLTRGWISQQSRLQNGKYPSPLVMKEQVDQFSLWIADALTQSEDLIHLLVEFWEIDNFHIRLYTIQLLEAVMATRPLKARSALISLPTSISTMVSLLDDMHEPIRDEAILLLMAVVNDSPHVQKLVAFENIFERLFSIIEEEGGLRGSLVVNDCLSLINNILKYNTSNQTLFLETGNLPKLAHLLSEPISQDEVFFWNDQRIVNINTALDIVSLTVEPGNTVTTKHQNALLDSSVLMVVLRLAFFHNIPKKVRPVALLTAANMVRSNEHAQLEFSKIDVPYFDPSLPVNSTANGGPIKLIPVVSILINWMLYANSVHTFDTRVACSRLLKAYFMDNFDLQRDFLLKQVQLCNNSTNNVGDNFKANLFEVLLNYDAELNLNPFKLFFTTDIFMFFFQQDHKYSEELREITRNVTTGNDPLKAIQTISELLTTSLTAADIRIPISYLTFLIYWLFGDFKATNDFLSDKSVIKSLLSFSYQIQDEDVTIKCLVTMLLGVAYEFSSKESPFPRKEYFEFITKTLGKDNYASRIKQFKKDSYFSKVDMNEDSILTPELDETGLPKVYFSTYFIQLFNENIYRIRTALSHDP

InterPro domains:
  IPR006953 Vesicle tethering protein Uso1/P115-like, head domain [PF04869] (364-715)
  IPR006955 Uso1/p115-like vesicle tethering protein, C-terminal [PF04871] (1660-1786)
  IPR011989 Armadillo-like helical [G3DSA:1.25.10.10] (16-718)
  IPR016024 Armadillo-type fold [SSF48371] (13-373)
  IPR024095 Vesicle tethering protein p115 [PTHR10013] (4-1035)

Solvent-accessible surface area: 30111 Å² total; per-residue (Å²): 218,65,122,162,144,53,80,125,138,98,5,62,115,114,51,0,49,70,13,9,77,92,0,77,94,18,129,96,53,67,34,17,57,56,0,1,84,21,0,54,32,36,2,119,107,38,3,41,23,0,0,67,38,0,2,119,12,0,4,62,3,0,95,111,7,94,146,40,70,94,1,1,63,9,0,0,14,0,0,0,5,0,0,3,125,28,135,59,200,40,55,14,10,85,56,33,0,17,34,29,3,39,74,87,16,14,122,16,1,87,84,102,40,182,193,190,64,33,47,141,51,0,49,107,0,0,28,5,0,10,132,26,81,106,4,0,38,27,0,5,98,3,13,115,30,134,26,53,88,0,18,25,24,0,0,12,0,0,0,0,0,6,18,20,62,47,131,76,0,24,65,5,0,58,53,28,99,86,1,7,40,26,0,0,54,8,9,93,17,161,85,93,61,0,13,37,19,0,0,4,0,0,0,5,0,0,30,129,9,93,99,0,11,54,56,0,6,141,46,81,0,8,96,56,0,13,60,8,2,93,122,62,33,0,0,94,6,73,55,25,0,0,2,0,0,3,0,0,6,12,0,0,65,174,10,49,57,0,1,23,60,0,16,126,65,39,1,11,83,73,1,4,101,3,0,34,23,2,44,49,192,132,87,123,8,133,36,58,48,14,37,19,28,0,0,26,11,0,0,63,0,0,22,17,3,1,70,80,82,50,141,33,16,74,92,1,4,58,26,2,28,132,39,59,0,8,49,4,0,1,85,0,0,12,50,150,36,12,27,130,124,0,14,14,39,0,0,36,3,0,2,28,2,0,56,55,8,117,98,0,1,83,65,0,44,143,24,61,13,77,77,152,75,88,105,147,61,80,126,72,128,106,94,33,58,22,111,143,100,26,60,0,17,22,2,0,2,22,28,1,0,53,5,47,117,102,28,45,32,32,1,11,2,0,0,6,50,0,2,23,0,11,0,49,75,12,37,101,21,3,90,78,16,0,65,96,3,21,116,94,6,52,80,42,26,83,122,102,37,120,173,157,105,19,12,2,0,34,15,0,0,45,110,59,72,114,15,52,122,16,5,4,20,1,6,3,0,3,8,2,0,0,5,0,0,37,88,149,33,104,150,8,115,85,0,5,35,31,0,22,72,12,52,6,50,64,116,165,63,79,0,0,17,5,0,0,64,6,0,25,63,8,17,121,35,97,19,45,11,10,2,0,3,6,0,4,0,0,2,12,0,0,12,31,16,114,107,0,0,41,24,0,2,59,36,96,69,7,0,114,47,0,9,74,34,0,122,54,117,138,118,102,45,33,5,5,4,0,0,0,0,1,0,1,0,1,0,0,32,6,4,43,170,156,2,80,6,47,42,146,94,0,35,84,50,0,7,166,63,12,19,116,122,57,1,26,61,16,0,124,51,0,50,138,94,10,99,0,34,168,23,105,113,44,119,78,69,42,43,114,28,127,103,39,185,120,38,42,9,102,17,31,13,5,33,19,1,25,66,22,4,50,134,35,49,146,106,8,66,35,0,2,44,197,36,107